Protein AF-A0A964X7F8-F1 (afdb_monomer_lite)

pLDDT: mean 81.35, std 14.68, range [35.34, 97.75]

Secondary structure (DSSP, 8-state):
-HHHHHHHHHHHHHHHHHTTGGG-HHHHHHHHHHHTTSPPPPPTT-------TTTTTT--EEEEEE--TTPBPPP----SEEEEEE--TTS--EEEEEEPPPTT-SS--HHHHHHHHHHHHHHHHHHHHHHHHHHHTEEEEEEE-----TTSSS--PPTTBHHHHHHHHHHHHHHHHHHTSPP-----S--------------TT---S-GGGS----SS-B---------TTTHHHHHHHHHHHHHHHHHHHHH-TTT--HHHHHHHHHHHHHHHHHTT--HHHHHHHHHHHHHHHHHHHHSHHHHHHT-S-SEEEEEEEEEEEEETTEEEEEEEEEEEE-TTS-EEEEEE------SS-HHHHHHHHHHHHHHHHHHHHHHHHHTT--SEEEEEEETTTTEEEE--

Structure (mmCIF, N/CA/C/O backbone):
data_AF-A0A964X7F8-F1
#
_entry.id   AF-A0A964X7F8-F1
#
loop_
_atom_site.group_PDB
_atom_site.id
_atom_site.type_symbol
_atom_site.label_atom_id
_atom_site.label_alt_id
_atom_site.label_comp_id
_atom_site.label_asym_id
_atom_site.label_entity_id
_atom_site.label_seq_id
_atom_site.pdbx_PDB_ins_code
_atom_site.Cartn_x
_atom_site.Cartn_y
_atom_site.Cartn_z
_atom_site.occupancy
_atom_site.B_iso_or_equiv
_atom_site.auth_seq_id
_atom_site.auth_comp_id
_atom_site.auth_asym_id
_atom_site.auth_atom_id
_atom_site.pdbx_PDB_model_num
ATOM 1 N N . SER A 1 1 ? 2.323 -22.973 2.260 1.00 55.31 1 SER A N 1
ATOM 2 C CA . SER A 1 1 ? 2.800 -21.600 2.054 1.00 55.31 1 SER A CA 1
ATOM 3 C C . SER A 1 1 ? 2.590 -20.806 3.343 1.00 55.31 1 SER A C 1
ATOM 5 O O . SER A 1 1 ? 3.416 -20.988 4.222 1.00 55.31 1 SER A O 1
ATOM 7 N N . GLU A 1 2 ? 1.449 -20.155 3.604 1.00 45.81 2 GLU A N 1
ATOM 8 C CA . GLU A 1 2 ? 1.285 -19.202 4.735 1.00 45.81 2 GLU A CA 1
ATOM 9 C C . GLU A 1 2 ? 1.732 -19.671 6.139 1.00 45.81 2 GLU A C 1
ATOM 11 O O . GLU A 1 2 ? 2.361 -18.920 6.881 1.00 45.81 2 GLU A O 1
ATOM 16 N N . GLN A 1 3 ? 1.435 -20.913 6.537 1.00 58.97 3 GLN A N 1
ATOM 17 C CA . GLN A 1 3 ? 1.806 -21.414 7.871 1.00 58.97 3 GLN A CA 1
ATOM 18 C C . GLN A 1 3 ? 3.320 -21.644 8.023 1.00 58.97 3 GLN A C 1
ATOM 20 O O . GLN A 1 3 ? 3.855 -21.568 9.126 1.00 58.97 3 GLN A O 1
ATOM 25 N N . ARG A 1 4 ? 4.008 -21.930 6.916 1.00 62.62 4 ARG A N 1
ATOM 26 C CA . ARG A 1 4 ? 5.456 -22.142 6.869 1.00 62.62 4 ARG A CA 1
ATOM 27 C C . ARG A 1 4 ? 6.188 -20.803 6.884 1.00 62.62 4 ARG A C 1
ATOM 29 O O . ARG A 1 4 ? 7.139 -20.658 7.641 1.00 62.62 4 ARG A O 1
ATOM 36 N N . ASP A 1 5 ? 5.665 -19.822 6.155 1.00 66.50 5 ASP A N 1
ATOM 37 C CA . ASP A 1 5 ? 6.184 -18.450 6.128 1.00 66.50 5 ASP A CA 1
ATOM 38 C C . ASP A 1 5 ? 6.047 -17.790 7.504 1.00 66.50 5 ASP A C 1
ATOM 40 O O . ASP A 1 5 ? 6.964 -17.129 7.987 1.00 66.50 5 ASP A O 1
ATOM 44 N N . ALA A 1 6 ? 4.930 -18.050 8.193 1.00 72.00 6 ALA A N 1
ATOM 45 C CA . ALA A 1 6 ? 4.727 -17.608 9.567 1.00 72.00 6 ALA A CA 1
ATOM 46 C C . ALA A 1 6 ? 5.738 -18.235 10.542 1.00 72.00 6 ALA A C 1
ATOM 48 O O . ALA A 1 6 ? 6.233 -17.545 11.429 1.00 72.00 6 ALA A O 1
ATOM 49 N N . LEU A 1 7 ? 6.066 -19.522 10.390 1.00 76.94 7 LEU A N 1
ATOM 50 C CA . LEU A 1 7 ? 7.064 -20.188 11.235 1.00 76.94 7 LEU A CA 1
ATOM 51 C C . LEU A 1 7 ? 8.485 -19.691 10.938 1.00 76.94 7 LEU A C 1
ATOM 53 O O . LEU A 1 7 ? 9.204 -19.363 11.874 1.00 76.94 7 LEU A O 1
ATOM 57 N N . ALA A 1 8 ? 8.853 -19.534 9.664 1.00 74.75 8 ALA A N 1
ATOM 58 C CA . ALA A 1 8 ? 10.150 -18.991 9.255 1.00 74.75 8 ALA A CA 1
ATOM 59 C C . ALA A 1 8 ? 10.355 -17.546 9.746 1.00 74.75 8 ALA A C 1
ATOM 61 O O . ALA A 1 8 ? 11.432 -17.191 10.231 1.00 74.75 8 ALA A O 1
ATOM 62 N N . TYR A 1 9 ? 9.301 -16.723 9.699 1.00 81.00 9 TYR A N 1
ATOM 63 C CA . TYR A 1 9 ? 9.305 -15.386 10.290 1.00 81.00 9 TYR A CA 1
ATOM 64 C C . TYR A 1 9 ? 9.559 -15.431 11.804 1.00 81.00 9 TYR A C 1
ATOM 66 O O . TYR A 1 9 ? 10.384 -14.673 12.313 1.00 81.00 9 TYR A O 1
ATOM 74 N N . LEU A 1 10 ? 8.871 -16.320 12.528 1.00 86.62 10 LEU A N 1
ATOM 75 C CA . LEU A 1 10 ? 9.012 -16.448 13.982 1.00 86.62 10 LEU A CA 1
ATOM 76 C C . LEU A 1 10 ? 10.392 -16.984 14.391 1.00 86.62 10 LEU A C 1
ATOM 78 O O . LEU A 1 10 ? 10.964 -16.496 15.365 1.00 86.62 10 LEU A O 1
ATOM 82 N N . ASP A 1 11 ? 10.954 -17.920 13.628 1.00 83.44 11 ASP A N 1
ATOM 83 C CA . ASP A 1 11 ? 12.305 -18.441 13.855 1.00 83.44 11 ASP A CA 1
ATOM 84 C C . ASP A 1 11 ? 13.369 -17.363 13.591 1.00 83.44 11 ASP A C 1
ATOM 86 O O . ASP A 1 11 ? 14.287 -17.179 14.394 1.00 83.44 11 ASP A O 1
ATOM 90 N N . THR A 1 12 ? 13.205 -16.575 12.522 1.00 83.88 12 THR A N 1
ATOM 91 C CA . THR A 1 12 ? 14.084 -15.433 12.210 1.00 83.88 12 THR A CA 1
ATOM 92 C C . THR A 1 12 ? 14.004 -14.352 13.287 1.00 83.88 12 THR A C 1
ATOM 94 O O . THR A 1 12 ? 15.022 -13.789 13.692 1.00 83.88 12 THR A O 1
ATOM 97 N N . LEU A 1 13 ? 12.799 -14.089 13.801 1.00 85.38 13 LEU A N 1
ATOM 98 C CA . LEU A 1 13 ? 12.573 -13.153 14.899 1.00 85.38 13 LEU A CA 1
ATOM 99 C C . LEU A 1 13 ? 13.276 -13.615 16.184 1.00 85.38 13 LEU A C 1
ATOM 101 O O . LEU A 1 13 ? 13.940 -12.809 16.836 1.00 85.38 13 LEU A O 1
ATOM 105 N N . SER A 1 14 ? 13.189 -14.907 16.512 1.00 86.25 14 SER A N 1
ATOM 106 C CA . SER A 1 14 ? 13.883 -15.491 17.665 1.00 86.25 14 SER A CA 1
ATOM 107 C C . SER A 1 14 ? 15.406 -15.404 17.513 1.00 86.25 14 SER A C 1
ATOM 109 O O . SER A 1 14 ? 16.103 -15.034 18.455 1.00 86.25 14 SER A O 1
ATOM 111 N N . ALA A 1 15 ? 15.936 -15.686 16.319 1.00 82.81 15 ALA A N 1
ATOM 112 C CA . ALA A 1 15 ? 17.369 -15.588 16.044 1.00 82.81 15 ALA A CA 1
ATOM 113 C C . ALA A 1 15 ? 17.887 -14.141 16.133 1.00 82.81 15 ALA A C 1
ATOM 115 O O . ALA A 1 15 ? 18.994 -13.906 16.623 1.00 82.81 15 ALA A O 1
ATOM 116 N N . ALA A 1 16 ? 17.087 -13.168 15.690 1.00 85.44 16 ALA A N 1
ATOM 117 C CA . ALA A 1 16 ? 17.403 -11.749 15.811 1.00 85.44 16 ALA A CA 1
ATOM 118 C C . ALA A 1 16 ? 17.404 -11.26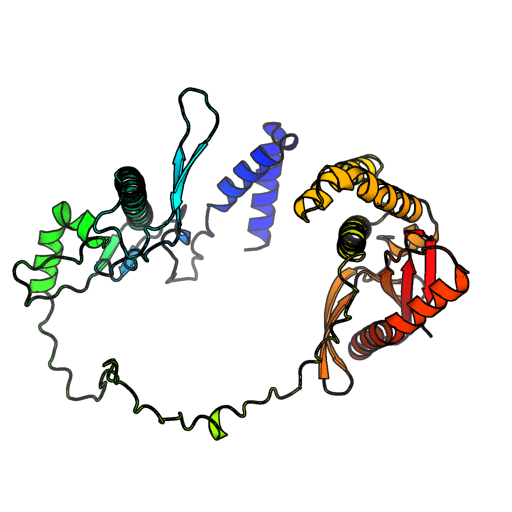9 17.270 1.00 85.44 16 ALA A C 1
ATOM 120 O O . ALA A 1 16 ? 18.220 -10.418 17.632 1.00 85.44 16 ALA A O 1
ATOM 121 N N . GLU A 1 17 ? 16.520 -11.812 18.113 1.00 84.69 17 GLU A N 1
ATOM 122 C CA . GLU A 1 17 ? 16.489 -11.530 19.552 1.00 84.69 17 GLU A CA 1
ATOM 123 C C . GLU A 1 17 ? 17.755 -12.046 20.248 1.00 84.69 17 GLU A C 1
ATOM 125 O O . GLU A 1 17 ? 18.433 -11.279 20.935 1.00 84.69 17 GLU A O 1
ATOM 130 N N . ASP A 1 18 ? 18.136 -13.300 19.984 1.00 86.00 18 ASP A N 1
ATOM 131 C CA . ASP A 1 18 ? 19.336 -13.929 20.554 1.00 86.00 18 ASP A CA 1
ATOM 132 C C . ASP A 1 18 ? 20.637 -13.219 20.142 1.00 86.00 18 ASP A C 1
ATOM 134 O O . ASP A 1 18 ? 21.607 -13.173 20.904 1.00 86.00 18 ASP A O 1
ATOM 138 N N . GLN A 1 19 ? 20.662 -12.636 18.942 1.00 82.50 19 GLN A N 1
ATOM 139 C CA . GLN A 1 19 ? 21.801 -11.878 18.417 1.00 82.50 19 GLN A CA 1
ATOM 140 C C . GLN A 1 19 ? 21.767 -10.386 18.795 1.00 82.50 19 GLN A C 1
ATOM 142 O O . GLN A 1 19 ? 22.702 -9.651 18.476 1.00 82.50 19 GLN A O 1
ATOM 147 N N . GLY A 1 20 ? 20.718 -9.923 19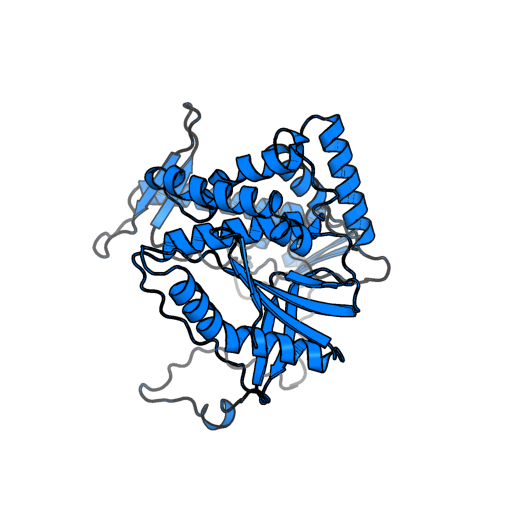.484 1.00 82.88 20 GLY A N 1
ATOM 148 C CA . GLY A 1 20 ? 20.548 -8.519 19.871 1.00 82.88 20 GLY A CA 1
ATOM 149 C C . GLY A 1 20 ? 20.270 -7.568 18.699 1.00 82.88 20 GLY A C 1
ATOM 150 O O . GLY A 1 20 ? 20.427 -6.356 18.842 1.00 82.88 20 GLY A O 1
ATOM 151 N N . LEU A 1 21 ? 19.853 -8.100 17.549 1.00 78.62 21 LEU A N 1
ATOM 152 C CA . LEU A 1 21 ? 19.631 -7.358 16.305 1.00 78.62 21 LEU A CA 1
ATOM 153 C C . LEU A 1 21 ? 18.278 -6.631 16.273 1.00 78.62 21 LEU A C 1
ATOM 155 O O . LEU A 1 21 ? 18.100 -5.722 15.474 1.00 78.62 21 LEU A O 1
ATOM 159 N N . LEU A 1 22 ? 17.344 -6.941 17.181 1.00 79.69 22 LEU A N 1
ATOM 160 C CA . LEU A 1 22 ? 16.030 -6.274 17.242 1.00 79.69 22 LEU A CA 1
ATOM 161 C C . LEU A 1 22 ? 16.095 -4.774 17.580 1.00 79.69 22 LEU A C 1
ATOM 163 O O . LEU A 1 22 ? 15.135 -4.044 17.334 1.00 79.69 22 LEU A O 1
ATOM 167 N N . ALA A 1 23 ? 17.208 -4.306 18.153 1.00 79.94 23 ALA A N 1
ATOM 168 C CA . ALA A 1 23 ? 17.431 -2.886 18.423 1.00 79.94 23 ALA A CA 1
ATOM 169 C C . ALA A 1 23 ? 17.862 -2.098 17.170 1.00 79.94 23 ALA A C 1
ATOM 171 O O . ALA A 1 23 ? 17.703 -0.877 17.140 1.00 79.94 23 ALA A O 1
ATOM 172 N N . ASP A 1 24 ? 18.383 -2.783 16.147 1.00 80.94 24 ASP A N 1
ATOM 173 C CA . ASP A 1 24 ? 18.764 -2.209 14.859 1.00 80.94 24 ASP A CA 1
ATOM 174 C C . ASP A 1 24 ? 17.834 -2.745 13.768 1.00 80.94 24 ASP A C 1
ATOM 176 O O . ASP A 1 24 ? 18.026 -3.820 13.200 1.00 80.94 24 ASP A O 1
ATOM 180 N N . TRP A 1 25 ? 16.798 -1.961 13.471 1.00 76.94 25 TRP A N 1
ATOM 181 C CA . TRP A 1 25 ? 15.781 -2.340 12.497 1.00 76.94 25 TRP A CA 1
ATOM 182 C C . TRP A 1 25 ? 16.359 -2.608 11.102 1.00 76.94 25 TRP A C 1
ATOM 184 O O . TRP A 1 25 ? 15.825 -3.450 10.389 1.00 76.94 25 TRP A O 1
ATOM 194 N N . ASN A 1 26 ? 17.448 -1.941 10.710 1.00 73.44 26 ASN A N 1
ATOM 195 C CA . ASN A 1 26 ? 18.058 -2.186 9.404 1.00 73.44 26 ASN A CA 1
ATOM 196 C C . ASN A 1 26 ? 18.768 -3.541 9.382 1.00 73.44 26 ASN A C 1
ATOM 198 O O . ASN A 1 26 ? 18.578 -4.297 8.437 1.00 73.44 26 ASN A O 1
ATOM 202 N N . ALA A 1 27 ? 19.501 -3.881 10.444 1.00 74.00 27 ALA A N 1
ATOM 203 C CA . ALA A 1 27 ? 20.154 -5.183 10.560 1.00 74.00 27 ALA A CA 1
ATOM 204 C C . ALA A 1 27 ? 19.138 -6.338 10.664 1.00 74.00 27 ALA A C 1
ATOM 206 O O . ALA A 1 27 ? 19.356 -7.412 10.108 1.00 74.00 27 ALA A O 1
ATOM 207 N N . PHE A 1 28 ? 17.998 -6.114 11.329 1.00 82.62 28 PHE A N 1
ATOM 208 C CA . PHE A 1 28 ? 16.893 -7.076 11.334 1.00 82.62 28 PHE A CA 1
ATOM 209 C C . PHE A 1 28 ? 16.259 -7.238 9.948 1.00 82.62 28 PHE A C 1
ATOM 211 O O . PHE A 1 28 ? 16.003 -8.364 9.537 1.00 82.62 28 PHE A O 1
ATOM 218 N N . MET A 1 29 ? 16.021 -6.144 9.218 1.00 77.94 29 MET A N 1
ATOM 219 C CA . MET A 1 29 ? 15.472 -6.208 7.859 1.00 77.94 29 MET A CA 1
ATOM 220 C C . MET A 1 29 ? 16.439 -6.882 6.879 1.00 77.94 29 MET A C 1
ATOM 222 O O . MET A 1 29 ? 15.976 -7.635 6.033 1.00 77.94 29 MET A O 1
ATOM 226 N N . GLU A 1 30 ? 17.754 -6.677 7.012 1.00 75.62 30 GLU A N 1
ATOM 227 C CA . GLU A 1 30 ? 18.765 -7.408 6.232 1.00 75.62 30 GLU A CA 1
ATOM 228 C C . GLU A 1 30 ? 18.742 -8.912 6.540 1.00 75.62 30 GLU A C 1
ATOM 230 O O . GLU A 1 30 ? 18.707 -9.721 5.617 1.00 75.62 30 GLU A O 1
ATOM 235 N N . LEU A 1 31 ? 18.678 -9.297 7.821 1.00 78.38 31 LEU A N 1
ATOM 236 C CA . LEU A 1 31 ? 18.548 -10.702 8.229 1.00 78.38 31 LEU A CA 1
ATOM 237 C C . LEU A 1 31 ? 17.244 -11.331 7.709 1.00 78.38 31 LEU A C 1
ATOM 239 O O . LEU A 1 31 ? 17.229 -12.490 7.297 1.00 78.38 31 LEU A O 1
ATOM 243 N N . LEU A 1 32 ? 16.150 -10.568 7.735 1.00 77.94 32 LEU A N 1
ATOM 244 C CA . LEU A 1 32 ? 14.847 -10.991 7.240 1.00 77.94 32 LEU A CA 1
ATOM 245 C C . LEU A 1 32 ? 14.885 -11.195 5.720 1.00 77.94 32 LEU A C 1
ATOM 247 O O . LEU A 1 32 ? 14.504 -12.260 5.249 1.00 77.94 32 LEU A O 1
ATOM 251 N N . ASP A 1 33 ? 15.410 -10.234 4.959 1.00 69.50 33 ASP A N 1
ATOM 252 C CA . ASP A 1 33 ? 15.575 -10.359 3.506 1.00 69.50 33 ASP A CA 1
ATOM 253 C C . ASP A 1 33 ? 16.498 -11.528 3.134 1.00 69.50 33 ASP A C 1
ATOM 255 O O . ASP A 1 33 ? 16.221 -12.244 2.174 1.00 69.50 33 ASP A O 1
ATOM 259 N N . GLU A 1 34 ? 17.562 -11.787 3.900 1.00 67.88 34 GLU A N 1
ATOM 260 C CA . GLU A 1 34 ? 18.411 -12.965 3.693 1.00 67.88 34 GLU A CA 1
ATOM 261 C C . GLU A 1 34 ? 17.640 -14.278 3.904 1.00 67.88 34 GLU A C 1
ATOM 263 O O . GLU A 1 34 ? 17.770 -15.193 3.089 1.00 67.88 34 GLU A O 1
ATOM 268 N N . GLN A 1 35 ? 16.787 -14.368 4.929 1.00 60.16 35 GLN A N 1
ATOM 269 C CA . GLN A 1 35 ? 15.971 -15.559 5.212 1.00 60.16 35 GLN A CA 1
ATOM 270 C C . GLN A 1 35 ? 14.834 -15.759 4.194 1.00 60.16 35 GLN A C 1
ATOM 272 O O . GLN A 1 35 ? 14.547 -16.889 3.811 1.00 60.16 35 GLN A O 1
ATOM 277 N N . PHE A 1 36 ? 14.241 -14.679 3.674 1.00 54.66 36 PHE A N 1
ATOM 278 C CA . PHE A 1 36 ? 13.225 -14.733 2.611 1.00 54.66 36 PHE A CA 1
ATOM 279 C C . PHE A 1 36 ? 13.809 -14.919 1.197 1.00 54.66 36 PHE A C 1
ATOM 281 O O . PHE A 1 36 ? 13.055 -15.008 0.227 1.00 54.66 36 PHE A O 1
ATOM 288 N N . THR A 1 37 ? 15.140 -15.013 1.049 1.00 45.91 37 THR A N 1
ATOM 289 C CA . THR A 1 37 ? 15.769 -15.434 -0.218 1.00 45.91 37 THR A CA 1
ATOM 290 C C . THR A 1 37 ? 15.867 -16.949 -0.399 1.00 45.91 37 THR A C 1
ATOM 292 O O . THR A 1 37 ? 16.256 -17.392 -1.482 1.00 45.91 37 THR A O 1
ATOM 295 N N . GLU A 1 38 ? 15.480 -17.757 0.593 1.00 47.22 38 GLU A N 1
ATOM 296 C CA . GLU A 1 38 ? 15.085 -19.140 0.325 1.00 47.22 38 GLU A CA 1
ATOM 297 C C . GLU A 1 38 ? 13.705 -19.098 -0.329 1.00 47.22 38 GLU A C 1
ATOM 299 O O . GLU A 1 38 ? 12.693 -18.913 0.341 1.00 47.22 38 GLU A O 1
ATOM 304 N N . GLY A 1 39 ? 13.650 -19.216 -1.658 1.00 49.88 39 GLY A N 1
ATOM 305 C CA . GLY A 1 39 ? 12.364 -19.411 -2.323 1.00 49.88 39 GLY A CA 1
ATOM 306 C C . GLY A 1 39 ? 11.623 -20.633 -1.754 1.00 49.88 39 GLY A C 1
ATOM 307 O O . GLY A 1 39 ? 12.196 -21.483 -1.061 1.00 49.88 39 GLY A O 1
ATOM 308 N N . ASP A 1 40 ? 10.335 -20.746 -2.055 1.00 51.09 40 ASP A N 1
ATOM 309 C CA . ASP A 1 40 ? 9.603 -21.952 -1.690 1.00 51.09 40 ASP A CA 1
ATOM 310 C C . ASP A 1 40 ? 10.284 -23.172 -2.338 1.00 51.09 40 ASP A C 1
ATOM 312 O O . ASP A 1 40 ? 10.509 -23.173 -3.552 1.00 51.09 40 ASP A O 1
ATOM 316 N N . PRO A 1 41 ? 10.659 -24.208 -1.564 1.00 52.47 41 PRO A N 1
ATOM 317 C CA . PRO A 1 41 ? 11.172 -25.429 -2.144 1.00 52.47 41 PRO A CA 1
ATOM 318 C C . PRO A 1 41 ? 10.074 -26.037 -3.015 1.00 52.47 41 PRO A C 1
ATOM 320 O O . PRO A 1 41 ? 8.900 -25.966 -2.638 1.00 52.47 41 PRO A O 1
ATOM 323 N N . PRO A 1 42 ? 10.451 -26.640 -4.151 1.00 54.41 42 PRO A N 1
ATOM 324 C CA . PRO A 1 42 ? 9.490 -27.183 -5.094 1.00 54.41 42 PRO A CA 1
ATOM 325 C C . PRO A 1 42 ? 8.544 -28.158 -4.386 1.00 54.41 42 PRO A C 1
ATOM 327 O O . PRO A 1 42 ? 8.985 -29.074 -3.685 1.00 54.41 42 PRO A O 1
ATOM 330 N N . ASP A 1 43 ? 7.241 -27.926 -4.541 1.00 57.41 43 ASP A N 1
ATOM 331 C CA . ASP A 1 43 ? 6.192 -28.818 -4.046 1.00 57.41 43 ASP A CA 1
ATOM 332 C C . ASP A 1 43 ? 6.314 -30.166 -4.778 1.00 57.41 43 ASP A C 1
ATOM 334 O O . ASP A 1 43 ? 6.455 -30.193 -6.003 1.00 57.41 43 ASP A O 1
ATOM 338 N N . GLU A 1 44 ? 6.262 -31.294 -4.060 1.00 60.09 44 GLU A N 1
ATOM 339 C CA . GLU A 1 44 ? 6.402 -32.632 -4.663 1.00 60.09 44 GLU A CA 1
ATOM 340 C C . GLU A 1 44 ? 5.318 -32.911 -5.728 1.00 60.09 44 GLU A C 1
ATOM 342 O O . GLU A 1 44 ? 5.525 -33.735 -6.627 1.00 60.09 44 GLU A O 1
ATOM 347 N N . ASP A 1 45 ? 4.186 -32.198 -5.676 1.00 65.19 45 ASP A N 1
ATOM 348 C CA . ASP A 1 45 ? 3.108 -32.292 -6.665 1.00 65.19 45 ASP A CA 1
ATOM 349 C C . ASP A 1 45 ? 3.362 -31.463 -7.948 1.00 65.19 45 ASP A C 1
ATOM 351 O O . ASP A 1 45 ? 2.731 -31.713 -8.988 1.00 65.19 45 ASP A O 1
ATOM 355 N N . ILE A 1 46 ? 4.300 -30.506 -7.932 1.00 61.12 46 ILE A N 1
ATOM 356 C CA . ILE A 1 46 ? 4.602 -29.617 -9.063 1.00 61.12 46 ILE A CA 1
ATOM 357 C C . ILE A 1 46 ? 5.763 -30.184 -9.888 1.00 61.12 46 ILE A C 1
ATOM 359 O O . ILE A 1 46 ? 6.926 -30.179 -9.506 1.00 61.12 46 ILE A O 1
ATOM 363 N N . LYS A 1 47 ? 5.447 -30.652 -11.100 1.00 73.00 47 LYS A N 1
ATOM 364 C CA . LYS A 1 47 ? 6.428 -31.284 -12.008 1.00 73.00 47 LYS A CA 1
ATOM 365 C C . LYS A 1 47 ? 7.208 -30.306 -12.894 1.00 73.00 47 LYS A C 1
ATOM 367 O O . LYS A 1 47 ? 8.128 -30.734 -13.588 1.00 73.00 47 LYS A O 1
ATOM 372 N N . LEU A 1 48 ? 6.798 -29.039 -12.951 1.00 82.50 48 LEU A N 1
ATOM 373 C CA . LEU A 1 48 ? 7.414 -27.999 -13.777 1.00 82.50 48 LEU A CA 1
ATOM 374 C C . LEU A 1 48 ? 7.171 -26.626 -13.154 1.00 82.50 48 LEU A C 1
ATOM 376 O O . LEU A 1 48 ? 6.023 -26.238 -12.952 1.00 82.50 48 LEU A O 1
ATOM 380 N N . GLU A 1 49 ? 8.248 -25.871 -12.971 1.00 84.06 49 GLU A N 1
ATOM 381 C CA . GLU A 1 49 ? 8.213 -24.491 -12.498 1.00 84.06 49 GLU A CA 1
ATOM 382 C C . GLU A 1 49 ? 8.873 -23.570 -13.522 1.00 84.06 49 GLU A C 1
ATOM 384 O O . GLU A 1 49 ? 9.885 -23.909 -14.138 1.00 84.06 49 GLU A O 1
ATOM 389 N N . ILE A 1 50 ? 8.272 -22.398 -13.727 1.00 88.62 50 ILE A N 1
ATOM 390 C CA . ILE A 1 50 ? 8.800 -21.360 -14.612 1.00 88.62 50 ILE A CA 1
ATOM 391 C C . ILE A 1 50 ? 9.117 -20.154 -13.744 1.00 88.62 50 ILE A C 1
ATOM 393 O O . ILE A 1 50 ? 8.216 -19.495 -13.229 1.00 88.62 50 ILE A O 1
ATOM 397 N N . LEU A 1 51 ? 10.406 -19.867 -13.605 1.00 87.00 51 LEU A N 1
ATOM 398 C CA . LEU A 1 51 ? 10.919 -18.806 -12.750 1.00 87.00 51 LEU A CA 1
ATOM 399 C C . LEU A 1 51 ? 11.881 -17.912 -13.528 1.00 87.00 51 LEU A C 1
ATOM 401 O O . LEU A 1 51 ? 12.437 -18.289 -14.562 1.00 87.00 51 LEU A O 1
ATOM 405 N N . THR A 1 52 ? 12.092 -16.704 -13.015 1.00 86.38 52 THR A N 1
ATOM 406 C CA . THR A 1 52 ? 13.196 -15.857 -13.474 1.00 86.38 52 THR A CA 1
ATOM 407 C C . THR A 1 52 ? 14.507 -16.336 -12.842 1.00 86.38 52 THR A C 1
ATOM 409 O O . THR A 1 52 ? 14.494 -16.935 -11.769 1.00 86.38 52 THR A O 1
ATOM 412 N N . MET A 1 53 ? 15.658 -16.035 -13.458 1.00 86.31 53 MET A N 1
ATOM 413 C CA . MET A 1 53 ? 16.969 -16.395 -12.883 1.00 86.31 53 MET A CA 1
ATOM 414 C C . MET A 1 53 ? 17.163 -15.830 -11.466 1.00 86.31 53 MET A C 1
ATOM 416 O O . MET A 1 53 ? 17.739 -16.498 -10.614 1.00 86.31 53 MET A O 1
ATOM 420 N N . HIS A 1 54 ? 16.640 -14.628 -11.204 1.00 81.44 54 HIS A N 1
ATOM 421 C CA . HIS A 1 54 ? 16.652 -14.016 -9.874 1.00 81.44 54 HIS A CA 1
ATOM 422 C C . HIS A 1 54 ? 15.758 -14.771 -8.886 1.00 81.44 54 HIS A C 1
ATOM 424 O O . HIS A 1 54 ? 16.191 -15.052 -7.774 1.00 81.44 54 HIS A O 1
ATOM 430 N N . GLY A 1 55 ? 14.541 -15.138 -9.303 1.00 79.25 55 GLY A N 1
ATOM 431 C CA . GLY A 1 55 ? 13.600 -15.893 -8.469 1.00 79.25 55 GLY A CA 1
ATOM 432 C C . GLY A 1 55 ? 14.056 -17.319 -8.156 1.00 79.25 55 GLY A C 1
ATOM 433 O O . GLY A 1 55 ? 13.539 -17.930 -7.234 1.00 79.25 55 GLY A O 1
ATOM 434 N N . ALA A 1 56 ? 15.037 -17.840 -8.894 1.00 84.19 56 ALA A N 1
ATOM 435 C CA . ALA A 1 56 ? 15.627 -19.146 -8.637 1.00 84.19 56 ALA A CA 1
ATOM 436 C C . ALA A 1 56 ? 16.756 -19.116 -7.588 1.00 84.19 56 ALA A C 1
ATOM 438 O O . ALA A 1 56 ? 17.273 -20.169 -7.215 1.00 84.19 56 ALA A O 1
ATOM 439 N N . LYS A 1 57 ? 17.194 -17.935 -7.127 1.00 82.50 57 LYS A N 1
ATOM 440 C CA . LYS A 1 57 ? 18.259 -17.815 -6.120 1.00 82.50 57 LYS A CA 1
ATOM 441 C C . LYS A 1 57 ? 17.860 -18.578 -4.848 1.00 82.50 57 LYS A C 1
ATOM 443 O O . LYS A 1 57 ? 16.729 -18.477 -4.403 1.00 82.50 57 LYS A O 1
ATOM 448 N N . GLY A 1 58 ? 18.788 -19.363 -4.297 1.00 79.31 58 GLY A N 1
ATOM 449 C CA . GLY A 1 58 ? 18.539 -20.181 -3.100 1.00 79.31 58 GLY A CA 1
ATOM 450 C C . GLY A 1 58 ? 17.852 -21.525 -3.369 1.00 79.31 58 GLY A C 1
ATOM 451 O O . GLY A 1 58 ? 17.850 -22.375 -2.488 1.00 79.31 58 GLY A O 1
ATOM 452 N N . LEU A 1 59 ? 17.357 -21.765 -4.589 1.00 85.31 59 LEU A N 1
ATOM 453 C CA . LEU A 1 59 ? 16.625 -22.984 -4.951 1.00 85.31 59 LEU A CA 1
ATOM 454 C C . LEU A 1 59 ? 17.441 -23.959 -5.789 1.00 85.31 59 LEU A C 1
ATOM 456 O O . LEU A 1 59 ? 18.445 -23.585 -6.394 1.00 85.31 59 LEU A O 1
ATOM 460 N N . GLU A 1 60 ? 17.009 -25.216 -5.835 1.00 89.00 60 GLU A N 1
ATOM 461 C CA . GLU A 1 60 ? 17.639 -26.260 -6.639 1.00 89.00 60 GLU A CA 1
ATOM 462 C C . GLU A 1 60 ? 16.602 -27.250 -7.186 1.00 89.00 60 GLU A C 1
ATOM 464 O O . GLU A 1 60 ? 15.645 -27.598 -6.498 1.00 89.00 60 GLU A O 1
ATOM 469 N N . TRP A 1 61 ? 16.841 -27.760 -8.398 1.00 90.69 61 TRP A N 1
ATOM 470 C CA . TRP A 1 61 ? 16.020 -28.785 -9.054 1.00 90.69 61 TRP A CA 1
ATOM 471 C C . TRP A 1 61 ? 16.904 -29.869 -9.669 1.00 90.69 61 TRP A C 1
ATOM 473 O O . TRP A 1 61 ? 18.026 -29.600 -10.106 1.00 90.69 61 TRP A O 1
ATOM 483 N N . ASP A 1 62 ? 16.390 -31.096 -9.777 1.00 90.38 62 ASP A N 1
ATOM 484 C CA . ASP A 1 62 ? 17.116 -32.199 -10.423 1.00 90.38 62 ASP A CA 1
ATOM 485 C C . ASP A 1 62 ? 17.450 -31.875 -11.887 1.00 90.38 62 ASP A C 1
ATOM 487 O O . ASP A 1 62 ? 18.547 -32.177 -12.367 1.00 90.38 62 ASP A O 1
ATOM 491 N N . LEU A 1 63 ? 16.535 -31.188 -12.580 1.00 93.06 63 LEU A N 1
ATOM 492 C CA . LEU A 1 63 ? 16.705 -30.733 -13.954 1.00 93.06 63 LEU A CA 1
ATOM 493 C C . LEU A 1 63 ? 16.340 -29.254 -14.094 1.00 93.06 63 LEU A C 1
ATOM 495 O O . LEU A 1 63 ? 15.225 -28.855 -13.773 1.00 93.06 63 LEU A O 1
ATOM 499 N N . VAL A 1 64 ? 17.252 -28.464 -14.663 1.00 94.19 64 VAL A N 1
ATOM 500 C CA . VAL A 1 64 ? 17.017 -27.054 -15.013 1.00 94.19 64 VAL A CA 1
ATOM 501 C C . VAL A 1 64 ? 17.154 -26.874 -16.516 1.00 94.19 64 VAL A C 1
ATOM 503 O O . VAL A 1 64 ? 18.129 -27.327 -17.119 1.00 94.19 64 VAL A O 1
ATOM 506 N N . VAL A 1 65 ? 16.190 -26.184 -17.126 1.00 95.31 65 VAL A N 1
ATOM 507 C CA . VAL A 1 65 ? 16.238 -25.787 -18.538 1.00 95.31 65 VAL A CA 1
ATOM 508 C C . VAL A 1 65 ? 16.398 -24.276 -18.621 1.00 95.31 65 VAL A C 1
ATOM 510 O O . VAL A 1 65 ? 15.540 -23.540 -18.145 1.00 95.31 65 VAL A O 1
ATOM 513 N N . LEU A 1 66 ? 17.467 -23.813 -19.268 1.00 93.44 66 LEU A N 1
ATOM 514 C CA . LEU A 1 66 ? 17.680 -22.407 -19.600 1.00 93.44 66 LEU A CA 1
ATOM 515 C C . LEU A 1 66 ? 17.400 -22.201 -21.098 1.00 93.44 66 LEU A C 1
ATOM 517 O O . LEU A 1 66 ? 18.209 -22.610 -21.942 1.00 93.44 66 LEU A O 1
ATOM 521 N N . PRO A 1 67 ? 16.236 -21.629 -21.461 1.00 92.81 67 PRO A N 1
ATOM 522 C CA . PRO A 1 67 ? 15.881 -21.424 -22.853 1.00 92.81 67 PRO A CA 1
ATOM 523 C C . PRO A 1 67 ? 16.417 -20.114 -23.436 1.00 92.81 67 PRO A C 1
ATOM 525 O O . PRO A 1 67 ? 16.327 -19.062 -22.809 1.00 92.81 67 PRO A O 1
ATOM 528 N N . GLY A 1 68 ? 16.883 -20.165 -24.687 1.00 90.25 68 GLY A N 1
ATOM 529 C CA . GLY A 1 68 ? 17.152 -18.981 -25.511 1.00 90.25 68 GLY A CA 1
ATOM 530 C C . GLY A 1 68 ? 18.334 -18.125 -25.055 1.00 90.25 68 GLY A C 1
ATOM 531 O O . GLY A 1 68 ? 18.201 -16.903 -24.978 1.00 90.25 68 GLY A O 1
ATOM 532 N N . LEU A 1 69 ? 19.485 -18.742 -24.769 1.00 90.75 69 LEU A N 1
ATOM 533 C CA . LEU A 1 69 ? 20.693 -18.024 -24.336 1.00 90.75 69 LEU A CA 1
ATOM 534 C C . LEU A 1 69 ? 21.287 -17.102 -25.421 1.00 90.75 69 LEU A C 1
ATOM 536 O O . LEU A 1 69 ? 22.143 -16.283 -25.104 1.00 90.75 69 LEU A O 1
ATOM 540 N N . ASP A 1 70 ? 20.858 -17.222 -26.681 1.00 88.50 70 ASP A N 1
ATOM 541 C CA . ASP A 1 70 ? 21.258 -16.373 -27.817 1.00 88.50 70 ASP A CA 1
ATOM 542 C C . ASP A 1 70 ? 20.605 -14.983 -27.817 1.00 88.50 70 ASP A C 1
ATOM 544 O O . ASP A 1 70 ? 21.054 -14.079 -28.536 1.00 88.50 70 ASP A O 1
ATOM 548 N N . ARG A 1 71 ? 19.537 -14.809 -27.029 1.00 84.12 71 ARG A N 1
ATOM 549 C CA . ARG A 1 71 ? 18.790 -13.556 -26.967 1.00 84.12 71 ARG A CA 1
ATOM 550 C C . ARG A 1 71 ? 19.644 -12.482 -26.306 1.00 84.12 71 ARG A C 1
ATOM 552 O O . ARG A 1 71 ? 20.132 -12.655 -25.193 1.00 84.12 71 ARG A O 1
ATOM 559 N N . GLY A 1 72 ? 19.794 -11.354 -26.995 1.00 69.12 72 GLY A N 1
ATOM 560 C CA . GLY A 1 72 ? 20.399 -10.167 -26.404 1.00 69.12 72 GLY A CA 1
ATOM 561 C C . GLY A 1 72 ? 19.509 -9.604 -25.297 1.00 69.12 72 GLY A C 1
ATOM 562 O O . GLY A 1 72 ? 18.291 -9.494 -25.464 1.00 69.12 72 GLY A O 1
ATOM 563 N N . THR A 1 73 ? 20.116 -9.217 -24.182 1.00 61.03 73 THR A N 1
ATOM 564 C CA . THR A 1 73 ? 19.504 -8.277 -23.244 1.00 61.03 73 THR A CA 1
ATOM 565 C C . THR A 1 73 ? 19.455 -6.922 -23.954 1.00 61.03 73 THR A C 1
ATOM 567 O O . THR A 1 73 ? 20.396 -6.547 -24.650 1.00 61.03 73 THR A O 1
ATOM 570 N N . GLY A 1 74 ? 18.291 -6.270 -23.973 1.00 52.88 74 GLY A N 1
ATOM 571 C CA . GLY A 1 74 ? 17.992 -5.189 -24.921 1.00 52.88 74 GLY A CA 1
ATOM 572 C C . GLY A 1 74 ? 19.098 -4.131 -25.025 1.00 52.88 74 GLY A C 1
ATOM 573 O O . GLY A 1 74 ? 19.668 -3.715 -24.024 1.00 52.88 74 GLY A O 1
ATOM 574 N N . GLY A 1 75 ? 19.402 -3.706 -26.256 1.00 50.34 75 GLY A N 1
ATOM 575 C CA . GLY A 1 75 ? 20.494 -2.775 -26.533 1.00 50.34 75 GLY A CA 1
ATOM 576 C C . GLY A 1 75 ? 20.379 -1.486 -25.720 1.00 50.34 75 GLY A C 1
ATOM 577 O O . GLY A 1 75 ? 19.322 -0.855 -25.706 1.00 50.34 75 GLY A O 1
ATOM 578 N N . ASN A 1 76 ? 21.492 -1.128 -25.079 1.00 49.88 76 ASN A N 1
ATOM 579 C CA . ASN A 1 76 ? 21.668 0.013 -24.190 1.00 49.88 76 ASN A CA 1
ATOM 580 C C . ASN A 1 76 ? 20.975 1.268 -24.760 1.00 49.88 76 ASN A C 1
ATOM 582 O O . ASN A 1 76 ? 21.418 1.867 -25.751 1.00 49.88 76 ASN A O 1
ATOM 586 N N . ASN A 1 77 ? 19.818 1.611 -24.187 1.00 51.88 77 ASN A N 1
ATOM 587 C CA . ASN A 1 77 ? 19.073 2.794 -24.586 1.00 51.88 77 ASN A CA 1
ATOM 588 C C . ASN A 1 77 ? 19.941 4.010 -24.253 1.00 51.88 77 ASN A C 1
ATOM 590 O O . ASN A 1 77 ? 20.612 4.040 -23.226 1.00 51.88 77 ASN A O 1
ATOM 594 N N . ARG A 1 78 ? 19.972 5.025 -25.120 1.00 56.81 78 ARG A N 1
ATOM 595 C CA . ARG A 1 78 ? 20.763 6.228 -24.834 1.00 56.81 78 ARG A CA 1
ATOM 596 C C . ARG A 1 78 ? 20.154 6.950 -23.635 1.00 56.81 78 ARG A C 1
ATOM 598 O O . ARG A 1 78 ? 19.189 7.694 -23.794 1.00 56.81 78 ARG A O 1
ATOM 605 N N . GLU A 1 79 ? 20.728 6.728 -22.458 1.00 61.34 79 GLU A N 1
ATOM 606 C CA . GLU A 1 79 ? 20.339 7.422 -21.235 1.00 61.34 79 GLU A CA 1
ATOM 607 C C . GLU A 1 79 ? 20.530 8.935 -21.399 1.00 61.34 79 GLU A C 1
ATOM 609 O O . GLU A 1 79 ? 21.531 9.403 -21.944 1.00 61.34 79 GLU A O 1
ATOM 614 N N . LEU A 1 80 ? 19.546 9.717 -20.945 1.00 63.94 80 LEU A N 1
ATOM 615 C CA . LEU A 1 80 ? 19.587 11.185 -21.007 1.00 63.94 80 LEU A CA 1
ATOM 616 C C . LEU A 1 80 ? 20.595 11.788 -20.011 1.00 63.94 80 LEU A C 1
ATOM 618 O O . LEU A 1 80 ? 20.968 12.957 -20.129 1.00 63.94 80 LEU A O 1
ATOM 622 N N . LEU A 1 81 ? 21.032 10.998 -19.034 1.00 75.00 81 LEU A N 1
ATOM 623 C CA . LEU A 1 81 ? 21.954 11.376 -17.976 1.00 75.00 81 LEU A CA 1
ATOM 624 C C . LEU A 1 81 ? 22.785 10.147 -17.605 1.00 75.00 81 LEU A C 1
ATOM 626 O O . LEU A 1 81 ? 22.204 9.102 -17.354 1.00 75.00 81 LEU A O 1
ATOM 630 N N . TYR A 1 82 ? 24.110 10.286 -17.547 1.00 78.12 82 TYR A N 1
ATOM 631 C CA . TYR A 1 82 ? 25.012 9.233 -17.079 1.00 78.12 82 TYR A CA 1
ATOM 632 C C . TYR A 1 82 ? 25.400 9.494 -15.629 1.00 78.12 82 TYR A C 1
ATOM 634 O O . TYR A 1 82 ? 25.756 10.627 -15.284 1.00 78.12 82 TYR A O 1
ATOM 642 N N . TRP A 1 83 ? 25.391 8.457 -14.794 1.00 85.19 83 TRP A N 1
ATOM 643 C CA . TRP A 1 83 ? 25.878 8.550 -13.423 1.00 85.19 83 TRP A CA 1
ATOM 644 C C . TRP A 1 83 ? 26.648 7.302 -12.987 1.00 85.19 83 TRP A C 1
ATOM 646 O O . TRP A 1 83 ? 26.337 6.186 -13.393 1.00 85.19 83 TRP A O 1
ATOM 656 N N . LEU A 1 84 ? 27.653 7.497 -12.133 1.00 83.69 84 LEU A N 1
ATOM 657 C CA . LEU A 1 84 ? 28.469 6.422 -11.572 1.00 83.69 84 LEU A CA 1
ATOM 658 C C . LEU A 1 84 ? 28.699 6.662 -10.072 1.00 83.69 84 LEU A C 1
ATOM 660 O O . LEU A 1 84 ? 29.436 7.591 -9.723 1.00 83.69 84 LEU A O 1
ATOM 664 N N . PRO A 1 85 ? 28.094 5.855 -9.181 1.00 83.81 85 PRO A N 1
ATOM 665 C CA . PRO A 1 85 ? 28.420 5.881 -7.762 1.00 83.81 85 PRO A CA 1
ATOM 666 C C . PRO A 1 85 ? 29.793 5.243 -7.515 1.00 83.81 85 PRO A C 1
ATOM 668 O O . PRO A 1 85 ? 30.139 4.221 -8.125 1.00 83.81 85 PRO A O 1
ATOM 671 N N . PHE A 1 86 ? 30.572 5.858 -6.628 1.00 83.31 86 PHE A N 1
ATOM 672 C CA . PHE A 1 86 ? 31.895 5.410 -6.206 1.00 83.31 86 PHE A CA 1
ATOM 673 C C . PHE A 1 86 ? 32.181 5.824 -4.758 1.00 83.31 86 PHE A C 1
ATOM 675 O O . PHE A 1 86 ? 31.726 6.868 -4.294 1.00 83.31 86 PHE A O 1
ATOM 682 N N . THR A 1 87 ? 33.002 5.040 -4.065 1.00 84.88 87 THR A N 1
ATOM 683 C CA . THR A 1 87 ? 33.434 5.331 -2.693 1.00 84.88 87 THR A CA 1
ATOM 684 C C . THR A 1 87 ? 34.928 5.661 -2.716 1.00 84.88 87 THR A C 1
ATOM 686 O O . THR A 1 87 ? 35.733 4.766 -2.971 1.00 84.88 87 THR A O 1
ATOM 689 N N . PRO A 1 88 ? 35.335 6.927 -2.512 1.00 81.19 88 PRO A N 1
ATOM 690 C CA . PRO A 1 88 ? 36.737 7.298 -2.369 1.00 81.19 88 PRO A CA 1
ATOM 691 C C . PRO A 1 88 ? 37.318 6.758 -1.053 1.00 81.19 88 PRO A C 1
ATOM 693 O O . PRO A 1 88 ? 36.577 6.441 -0.123 1.00 81.19 88 PRO A O 1
ATOM 696 N N . ASP A 1 89 ? 38.646 6.790 -0.914 1.00 85.62 89 ASP A N 1
ATOM 697 C CA . ASP A 1 89 ? 39.371 6.396 0.313 1.00 85.62 89 ASP A CA 1
ATOM 698 C C . ASP A 1 89 ? 38.932 7.166 1.577 1.00 85.62 89 ASP A C 1
ATOM 700 O O . ASP A 1 89 ? 39.245 6.781 2.701 1.00 85.62 89 ASP A O 1
ATOM 704 N N . THR A 1 90 ? 38.196 8.268 1.404 1.00 81.69 90 THR A N 1
ATOM 705 C CA . THR A 1 90 ? 37.570 9.047 2.478 1.00 81.69 90 THR A CA 1
ATOM 706 C C . THR A 1 90 ? 36.335 8.373 3.090 1.00 81.69 90 THR A C 1
ATOM 708 O O . THR A 1 90 ? 35.824 8.871 4.087 1.00 81.69 90 THR A O 1
ATOM 711 N N . GLY A 1 91 ? 35.827 7.286 2.501 1.00 82.25 91 GLY A N 1
ATOM 712 C CA . GLY A 1 91 ? 34.720 6.468 3.016 1.00 82.25 91 GLY A CA 1
ATOM 713 C C . GLY A 1 91 ? 33.305 6.967 2.694 1.00 82.25 91 GLY A C 1
ATOM 714 O O . GLY A 1 91 ? 32.359 6.193 2.787 1.00 82.25 91 GLY A O 1
ATOM 715 N N . GLU A 1 92 ? 33.137 8.227 2.288 1.00 84.62 92 GLU A N 1
ATOM 716 C CA . GLU A 1 92 ? 31.836 8.777 1.877 1.00 84.62 92 GLU A CA 1
ATOM 717 C C . GLU A 1 92 ? 31.507 8.439 0.419 1.00 84.62 92 GLU A C 1
ATOM 719 O O . GLU A 1 92 ? 32.248 8.837 -0.480 1.00 84.62 92 GLU A O 1
ATOM 724 N N . GLU A 1 93 ? 30.371 7.788 0.166 1.00 85.50 93 GLU A N 1
ATOM 725 C CA . GLU A 1 93 ? 29.887 7.530 -1.193 1.00 85.50 93 GLU A CA 1
ATOM 726 C C . GLU A 1 93 ? 29.641 8.842 -1.960 1.00 85.50 93 GLU A C 1
ATOM 728 O O . GLU A 1 93 ? 29.061 9.806 -1.450 1.00 85.50 93 GLU A O 1
ATOM 733 N N . ARG A 1 94 ? 30.107 8.894 -3.208 1.00 85.12 94 ARG A N 1
ATOM 734 C CA . ARG A 1 94 ? 29.947 10.029 -4.120 1.00 85.12 94 ARG A CA 1
ATOM 735 C C . ARG A 1 94 ? 29.461 9.549 -5.476 1.00 85.12 94 ARG A C 1
ATOM 737 O O . ARG A 1 94 ? 29.573 8.381 -5.824 1.00 85.12 94 ARG A O 1
ATOM 744 N N . VAL A 1 95 ? 28.936 10.479 -6.269 1.00 86.56 95 VAL A N 1
ATOM 745 C CA . VAL A 1 95 ? 28.400 10.183 -7.600 1.00 86.56 95 VAL A CA 1
ATOM 746 C C . VAL A 1 95 ? 29.055 11.093 -8.628 1.00 86.56 95 VAL A C 1
ATOM 748 O O . VAL A 1 95 ? 29.067 12.316 -8.473 1.00 86.56 95 VAL A O 1
ATOM 751 N N . LEU A 1 96 ? 29.598 10.499 -9.689 1.00 84.88 96 LEU A N 1
ATOM 752 C CA . LEU A 1 96 ? 29.957 11.223 -10.907 1.00 84.88 96 LEU A CA 1
ATOM 753 C C . LEU A 1 96 ? 28.711 11.358 -11.772 1.00 84.88 96 LEU A C 1
ATOM 755 O O . LEU A 1 96 ? 28.026 10.367 -11.991 1.00 84.88 96 LEU A O 1
ATOM 759 N N . ILE A 1 97 ? 28.427 12.560 -12.272 1.00 82.94 97 ILE A N 1
ATOM 760 C CA . ILE A 1 97 ? 27.266 12.832 -13.128 1.00 82.94 97 ILE A CA 1
ATOM 761 C C . ILE A 1 97 ? 27.747 13.519 -14.403 1.00 82.94 97 ILE A C 1
ATOM 763 O O . ILE A 1 97 ? 28.507 14.489 -14.340 1.00 82.94 97 ILE A O 1
ATOM 767 N N . ALA A 1 98 ? 27.282 13.042 -15.557 1.00 78.56 98 ALA A N 1
ATOM 768 C CA . ALA A 1 98 ? 27.547 13.650 -16.853 1.00 78.56 98 ALA A CA 1
ATOM 769 C C . ALA A 1 98 ? 26.247 13.783 -17.675 1.00 78.56 98 ALA A C 1
ATOM 771 O O . ALA A 1 98 ? 25.597 12.773 -17.957 1.00 78.56 98 ALA A O 1
ATOM 772 N N . PRO A 1 99 ? 25.846 15.006 -18.077 1.00 70.88 99 PRO A N 1
ATOM 773 C CA . PRO A 1 99 ? 24.683 15.207 -18.939 1.00 70.88 99 PRO A CA 1
ATOM 774 C C . PRO A 1 99 ? 24.946 14.702 -20.363 1.00 70.88 99 PRO A C 1
ATOM 776 O O . PRO A 1 99 ? 26.091 14.685 -20.825 1.00 70.88 99 PRO A O 1
ATOM 779 N N . LEU A 1 100 ? 23.883 14.328 -21.084 1.00 65.19 100 LEU A N 1
ATOM 780 C CA . LEU A 1 100 ? 23.989 13.992 -22.503 1.00 65.19 100 LEU A CA 1
ATOM 781 C C . LEU A 1 100 ? 24.530 15.191 -23.302 1.00 65.19 100 LEU A C 1
ATOM 783 O O . LEU A 1 100 ? 24.165 16.342 -23.055 1.00 65.19 100 LEU A O 1
ATOM 787 N N . ARG A 1 101 ? 25.395 14.909 -24.281 1.00 63.56 101 ARG A N 1
ATOM 788 C CA . ARG A 1 101 ? 25.948 15.906 -25.210 1.00 63.56 101 ARG A CA 1
ATOM 789 C C . ARG A 1 101 ? 24.858 16.737 -25.901 1.00 63.56 101 ARG A C 1
ATOM 791 O O . ARG A 1 101 ? 23.771 16.232 -26.187 1.00 63.56 101 ARG A O 1
ATOM 798 N N . SER A 1 102 ? 25.192 17.976 -26.268 1.00 55.28 102 SER A N 1
ATOM 799 C CA . SER A 1 102 ? 24.427 18.709 -27.281 1.00 55.28 102 SER A CA 1
ATOM 800 C C . SER A 1 102 ? 24.604 18.042 -28.653 1.00 55.28 102 SER A C 1
ATOM 802 O O . SER A 1 102 ? 25.595 17.353 -28.903 1.00 55.28 102 SER A O 1
ATOM 804 N N . ALA A 1 103 ? 23.657 18.253 -29.570 1.00 55.12 103 ALA A N 1
ATOM 805 C CA . ALA A 1 103 ? 23.697 17.695 -30.929 1.00 55.12 103 ALA A CA 1
ATOM 806 C C . ALA A 1 103 ? 24.896 18.179 -31.783 1.00 55.12 103 ALA A C 1
ATOM 808 O O . ALA A 1 103 ? 25.073 17.712 -32.903 1.00 55.12 103 ALA A O 1
ATOM 809 N N . GLU A 1 104 ? 25.704 19.104 -31.260 1.00 54.81 104 GLU A N 1
ATOM 810 C CA . GLU A 1 104 ? 26.793 19.813 -31.943 1.00 54.81 104 GLU A CA 1
ATOM 811 C C . GLU A 1 104 ? 28.193 19.270 -31.582 1.00 54.81 104 GLU A C 1
ATOM 813 O O . GLU A 1 104 ? 29.193 19.784 -32.078 1.00 54.81 104 GLU A O 1
ATOM 818 N N . GLN A 1 105 ? 28.290 18.249 -30.718 1.00 59.50 105 GLN A N 1
ATOM 819 C CA . GLN A 1 105 ? 29.557 17.603 -30.344 1.00 59.50 105 GLN A CA 1
ATOM 820 C C . GLN A 1 105 ? 29.682 16.199 -30.955 1.00 59.50 105 GLN A C 1
ATOM 822 O O . GLN A 1 105 ? 28.878 15.304 -30.668 1.00 59.50 105 GLN A O 1
ATOM 827 N N . ASP A 1 106 ? 30.733 15.998 -31.756 1.00 54.53 106 ASP A N 1
ATOM 828 C CA . ASP A 1 106 ? 30.977 14.745 -32.486 1.00 54.53 106 ASP A CA 1
ATOM 829 C C . ASP A 1 106 ? 31.309 13.558 -31.562 1.00 54.53 106 ASP A C 1
ATOM 831 O O . ASP A 1 106 ? 30.842 12.445 -31.816 1.00 54.53 106 ASP A O 1
ATOM 835 N N . ASP A 1 107 ? 32.000 13.795 -30.439 1.00 56.88 107 ASP A N 1
ATOM 836 C CA . ASP A 1 107 ? 32.507 12.745 -29.543 1.00 56.88 107 ASP A CA 1
ATOM 837 C C . ASP A 1 107 ? 31.983 12.841 -28.101 1.00 56.88 107 ASP A C 1
ATOM 839 O O . ASP A 1 107 ? 31.740 13.922 -27.565 1.00 56.88 107 ASP A O 1
ATOM 843 N N . ASN A 1 108 ? 31.845 11.682 -27.447 1.00 62.53 108 ASN A N 1
ATOM 844 C CA . ASN A 1 108 ? 31.592 11.609 -26.006 1.00 62.53 108 ASN A CA 1
ATOM 845 C C . ASN A 1 108 ? 32.796 12.190 -25.243 1.00 62.53 108 ASN A C 1
ATOM 847 O O . ASN A 1 108 ? 33.937 11.814 -25.526 1.00 62.53 108 ASN A O 1
ATOM 851 N N . THR A 1 109 ? 32.554 13.039 -24.240 1.00 71.81 109 THR A N 1
ATOM 852 C CA . THR A 1 109 ? 33.600 13.478 -23.303 1.00 71.81 109 THR A CA 1
ATOM 853 C C . THR A 1 109 ? 34.243 12.275 -22.609 1.00 71.81 109 THR A C 1
ATOM 855 O O . THR A 1 109 ? 33.593 11.250 -22.390 1.00 71.81 109 THR A O 1
ATOM 858 N N . ASP A 1 110 ? 35.518 12.393 -22.230 1.00 81.38 110 ASP A N 1
ATOM 859 C CA . ASP A 1 110 ? 36.259 11.301 -21.579 1.00 81.38 110 ASP A CA 1
ATOM 860 C C . ASP A 1 110 ? 35.582 10.813 -20.288 1.00 81.38 110 ASP A C 1
ATOM 862 O O . ASP A 1 110 ? 35.627 9.627 -19.975 1.00 81.38 110 ASP A O 1
ATOM 866 N N . LEU A 1 111 ? 34.856 11.699 -19.594 1.00 80.62 111 LEU A N 1
ATOM 867 C CA . LEU A 1 111 ? 34.032 11.346 -18.437 1.00 80.62 111 LEU A CA 1
ATOM 868 C C . LEU A 1 111 ? 32.869 10.406 -18.798 1.00 80.62 111 LEU A C 1
ATOM 870 O O . LEU A 1 111 ? 32.621 9.445 -18.081 1.00 80.62 111 LEU A O 1
ATOM 874 N N . ILE A 1 112 ? 32.175 10.640 -19.917 1.00 80.31 112 ILE A N 1
ATOM 875 C CA . ILE A 1 112 ? 31.101 9.748 -20.386 1.00 80.31 112 ILE A CA 1
ATOM 876 C C . ILE A 1 112 ? 31.687 8.396 -20.801 1.00 80.31 112 ILE A C 1
ATOM 878 O O . ILE A 1 112 ? 31.094 7.361 -20.514 1.00 80.31 112 ILE A O 1
ATOM 882 N N . LYS A 1 113 ? 32.854 8.391 -21.462 1.00 82.00 113 LYS A N 1
ATOM 883 C CA . LYS A 1 113 ? 33.548 7.147 -21.830 1.00 82.00 113 LYS A CA 1
ATOM 884 C C . LYS A 1 113 ? 33.923 6.331 -20.592 1.00 82.00 113 LYS A C 1
ATOM 886 O O . LYS A 1 113 ? 33.697 5.128 -20.593 1.00 82.00 113 LYS A O 1
ATOM 891 N N . LEU A 1 114 ? 34.435 6.987 -19.548 1.00 84.94 114 LEU A N 1
ATOM 892 C CA . LEU A 1 114 ? 34.748 6.353 -18.267 1.00 84.94 114 LEU A CA 1
ATOM 893 C C . LEU A 1 114 ? 33.496 5.755 -17.613 1.00 84.94 114 LEU A C 1
ATOM 895 O O . LEU A 1 114 ? 33.506 4.580 -17.266 1.00 84.94 114 LEU A O 1
ATOM 899 N N . ILE A 1 115 ? 32.417 6.539 -17.485 1.00 84.69 115 ILE A N 1
ATOM 900 C CA . ILE A 1 115 ? 31.171 6.072 -16.855 1.00 84.69 115 ILE A CA 1
ATOM 901 C C . ILE A 1 115 ? 30.606 4.861 -17.601 1.00 84.69 115 ILE A C 1
ATOM 903 O O . ILE A 1 115 ? 30.262 3.870 -16.965 1.00 84.69 115 ILE A O 1
ATOM 907 N N . ARG A 1 116 ? 30.568 4.909 -18.937 1.00 82.25 116 ARG A N 1
ATOM 908 C CA . ARG A 1 116 ? 30.084 3.785 -19.745 1.00 82.25 116 ARG A CA 1
ATOM 909 C C . ARG A 1 116 ? 30.958 2.549 -19.607 1.00 82.25 116 ARG A C 1
ATOM 911 O O . ARG A 1 116 ? 30.420 1.477 -19.407 1.00 82.25 116 ARG A O 1
ATOM 918 N N . ALA A 1 117 ? 32.281 2.693 -19.663 1.00 85.06 117 ALA A N 1
ATOM 919 C CA . ALA A 1 117 ? 33.181 1.552 -19.511 1.00 85.06 117 ALA A CA 1
ATOM 920 C C . ALA A 1 117 ? 32.990 0.846 -18.155 1.00 85.06 117 ALA A C 1
ATOM 922 O O . ALA A 1 117 ? 32.980 -0.380 -18.095 1.00 85.06 117 ALA A O 1
ATOM 923 N N . GLU A 1 118 ? 32.790 1.615 -17.081 1.00 86.25 118 GLU A N 1
ATOM 924 C CA . GLU A 1 118 ? 32.492 1.083 -15.747 1.00 86.25 118 GLU A CA 1
ATOM 925 C C . GLU A 1 118 ? 31.105 0.426 -15.669 1.00 86.25 118 GLU A C 1
ATOM 927 O O . GLU A 1 118 ? 30.962 -0.646 -15.083 1.00 86.25 118 GLU A O 1
ATOM 932 N N . GLN A 1 119 ? 30.078 1.037 -16.267 1.00 83.81 119 GLN A N 1
ATOM 933 C CA . GLN A 1 119 ? 28.733 0.454 -16.345 1.00 83.81 119 GLN A CA 1
ATOM 934 C C . GLN A 1 119 ? 28.738 -0.852 -17.145 1.00 83.81 119 GLN A C 1
ATOM 936 O O . GLN A 1 119 ? 28.279 -1.865 -16.630 1.00 83.81 119 GLN A O 1
ATOM 941 N N . ASP A 1 120 ? 29.342 -0.857 -18.335 1.00 83.00 120 ASP A N 1
ATOM 942 C CA . ASP A 1 120 ? 29.473 -2.035 -19.195 1.00 83.00 120 ASP A CA 1
ATOM 943 C C . ASP A 1 120 ? 30.195 -3.174 -18.448 1.00 83.00 120 ASP A C 1
ATOM 945 O O . ASP A 1 120 ? 29.804 -4.338 -18.538 1.00 83.00 120 ASP A O 1
ATOM 949 N N . GLN A 1 121 ? 31.226 -2.856 -17.652 1.00 85.69 121 GLN A N 1
ATOM 950 C CA . GLN A 1 121 ? 31.916 -3.850 -16.828 1.00 85.69 121 GLN A CA 1
ATOM 951 C C . GLN A 1 121 ? 31.024 -4.399 -15.704 1.00 85.69 121 GLN A C 1
ATOM 953 O O . GLN A 1 121 ? 31.015 -5.607 -15.458 1.00 85.69 121 GLN A O 1
ATOM 958 N N . ARG A 1 122 ? 30.266 -3.536 -15.015 1.00 83.56 122 ARG A N 1
ATOM 959 C CA . ARG A 1 122 ? 29.312 -3.959 -13.976 1.00 83.56 122 ARG A CA 1
ATOM 960 C C . ARG A 1 122 ? 28.209 -4.835 -14.562 1.00 83.56 122 ARG A C 1
ATOM 962 O O . ARG A 1 122 ? 27.905 -5.875 -13.986 1.00 83.56 122 ARG A O 1
ATOM 969 N N . GLU A 1 123 ? 27.662 -4.455 -15.711 1.00 82.69 123 GLU A N 1
ATOM 970 C CA . GLU A 1 123 ? 26.667 -5.238 -16.443 1.00 82.69 123 GLU A CA 1
ATOM 971 C C . GLU A 1 123 ? 27.233 -6.587 -16.886 1.00 82.69 123 GLU A C 1
ATOM 973 O O . GLU A 1 123 ? 26.558 -7.602 -16.743 1.00 82.69 123 GLU A O 1
ATOM 978 N N . ALA A 1 124 ? 28.477 -6.642 -17.370 1.00 83.19 124 ALA A N 1
ATOM 979 C CA . ALA A 1 124 ? 29.131 -7.903 -17.715 1.00 83.19 124 ALA A CA 1
ATOM 980 C C . ALA A 1 124 ? 29.292 -8.823 -16.490 1.00 83.19 124 ALA A C 1
ATOM 982 O O . ALA A 1 124 ? 28.996 -10.015 -16.563 1.00 83.19 124 ALA A O 1
ATOM 983 N N . HIS A 1 125 ? 29.706 -8.279 -15.339 1.00 85.56 125 HIS A N 1
ATOM 984 C CA . HIS A 1 125 ? 29.783 -9.050 -14.093 1.00 85.56 125 HIS A CA 1
ATOM 985 C C . HIS A 1 125 ? 28.404 -9.523 -13.615 1.00 85.56 125 HIS A C 1
ATOM 987 O O . HIS A 1 125 ? 28.286 -10.620 -13.066 1.00 85.56 125 HIS A O 1
ATOM 993 N N . GLU A 1 126 ? 27.362 -8.720 -13.821 1.00 83.94 126 GLU A N 1
ATOM 994 C CA . GLU A 1 126 ? 25.998 -9.099 -13.465 1.00 83.94 126 GLU A CA 1
ATOM 995 C C . GLU A 1 126 ? 25.458 -10.203 -14.379 1.00 83.94 126 GLU A C 1
ATOM 997 O O . GLU A 1 126 ? 24.932 -11.197 -13.884 1.00 83.94 126 GLU A O 1
ATOM 1002 N N . HIS A 1 127 ? 25.679 -10.118 -15.694 1.00 83.88 127 HIS A N 1
ATOM 1003 C CA . HIS A 1 127 ? 25.340 -11.197 -16.628 1.00 83.88 127 HIS A CA 1
ATOM 1004 C C . HIS A 1 127 ? 26.009 -12.522 -16.235 1.00 83.88 127 HIS A C 1
ATOM 1006 O O . HIS A 1 127 ? 25.343 -13.561 -16.175 1.00 83.88 127 HIS A O 1
ATOM 1012 N N . GLN A 1 128 ? 27.295 -12.483 -15.871 1.00 86.81 128 GLN A N 1
ATOM 1013 C CA . GLN A 1 128 ? 28.019 -13.658 -15.379 1.00 86.81 128 GLN A CA 1
ATOM 1014 C C . GLN A 1 128 ? 27.438 -14.196 -14.067 1.00 86.81 128 GLN A C 1
ATOM 1016 O O . GLN A 1 128 ? 27.317 -15.412 -13.899 1.00 86.81 128 GLN A O 1
ATOM 1021 N N . ARG A 1 129 ? 27.046 -13.315 -13.139 1.00 88.50 129 ARG A N 1
ATOM 1022 C CA . ARG A 1 129 ? 26.404 -13.701 -11.876 1.00 88.50 129 ARG A CA 1
ATOM 1023 C C . ARG A 1 129 ? 25.059 -14.378 -12.118 1.00 88.50 129 ARG A C 1
ATOM 1025 O O . ARG A 1 129 ? 24.794 -15.406 -11.502 1.00 88.50 129 ARG A O 1
ATOM 1032 N N . LEU A 1 130 ? 24.237 -13.847 -13.021 1.00 88.06 130 LEU A N 1
ATOM 1033 C CA . LEU A 1 130 ? 22.946 -14.440 -13.370 1.00 88.06 130 LEU A CA 1
ATOM 1034 C C . LEU A 1 130 ? 23.108 -15.824 -13.978 1.00 88.06 130 LEU A C 1
ATOM 1036 O O . LEU A 1 130 ? 22.420 -16.757 -13.569 1.00 88.06 130 LEU A O 1
ATOM 1040 N N . LEU A 1 131 ? 24.060 -15.971 -14.898 1.00 88.25 131 LEU A N 1
ATOM 1041 C CA . LEU A 1 131 ? 24.387 -17.259 -15.486 1.00 88.25 131 LEU A CA 1
ATOM 1042 C C . LEU A 1 131 ? 24.870 -18.256 -14.428 1.00 88.25 131 LEU A C 1
ATOM 1044 O O . LEU A 1 131 ? 24.426 -19.403 -14.420 1.00 88.25 131 LEU A O 1
ATOM 1048 N N . TYR A 1 132 ? 25.743 -17.817 -13.519 1.00 90.44 132 TYR A N 1
ATOM 1049 C CA . TYR A 1 132 ? 26.217 -18.631 -12.404 1.00 90.44 132 TYR A CA 1
ATOM 1050 C C . TYR A 1 132 ? 25.060 -19.076 -11.508 1.00 90.44 132 TYR A C 1
ATOM 1052 O O . TYR A 1 132 ? 24.933 -20.266 -11.221 1.00 90.44 132 TYR A O 1
ATOM 1060 N N . VAL A 1 133 ? 24.186 -18.151 -11.099 1.00 91.25 133 VAL A N 1
ATOM 1061 C CA . VAL A 1 133 ? 23.003 -18.472 -10.293 1.00 91.25 133 VAL A CA 1
ATOM 1062 C C . VAL A 1 133 ? 22.158 -19.502 -11.027 1.00 91.25 133 VAL A C 1
ATOM 1064 O O . VAL A 1 133 ? 21.954 -20.579 -10.483 1.00 91.25 133 VAL A O 1
ATOM 1067 N N . ALA A 1 134 ? 21.759 -19.232 -12.270 1.00 90.00 134 ALA A N 1
ATOM 1068 C CA . ALA A 1 134 ? 20.873 -20.086 -13.054 1.00 90.00 134 ALA A CA 1
ATOM 1069 C C . ALA A 1 134 ? 21.450 -21.491 -13.307 1.00 90.00 134 ALA A C 1
ATOM 1071 O O . ALA A 1 134 ? 20.757 -22.489 -13.118 1.00 90.00 134 ALA A O 1
ATOM 1072 N N . ALA A 1 135 ? 22.725 -21.585 -13.691 1.00 91.25 135 ALA A N 1
ATOM 1073 C CA . ALA A 1 135 ? 23.384 -22.859 -13.970 1.00 91.25 135 ALA A CA 1
ATOM 1074 C C . ALA A 1 135 ? 23.577 -23.706 -12.704 1.00 91.25 135 ALA A C 1
ATOM 1076 O O . ALA A 1 135 ? 23.434 -24.926 -12.751 1.00 91.25 135 ALA A O 1
ATOM 1077 N N . THR A 1 136 ? 23.867 -23.069 -11.564 1.00 92.38 136 THR A N 1
ATOM 1078 C CA . THR A 1 136 ? 24.100 -23.772 -10.290 1.00 92.38 136 THR A CA 1
ATOM 1079 C C . THR A 1 136 ? 22.825 -24.248 -9.603 1.00 92.38 136 THR A C 1
ATOM 1081 O O . THR A 1 136 ? 22.926 -24.931 -8.592 1.00 92.38 136 THR A O 1
ATOM 1084 N N . ARG A 1 137 ? 21.633 -23.930 -10.128 1.00 92.69 137 ARG A N 1
ATOM 1085 C CA . ARG A 1 137 ? 20.380 -24.476 -9.580 1.00 92.69 137 ARG A CA 1
ATOM 1086 C C . ARG A 1 137 ? 20.147 -25.937 -9.986 1.00 92.69 137 ARG A C 1
ATOM 1088 O O . ARG A 1 137 ? 19.268 -26.588 -9.436 1.00 92.69 137 ARG A O 1
ATOM 1095 N N . ALA A 1 138 ? 20.883 -26.447 -10.975 1.00 93.62 138 ALA A N 1
ATOM 1096 C CA . ALA A 1 138 ? 20.756 -27.824 -11.443 1.00 93.62 138 ALA A CA 1
ATOM 1097 C C . ALA A 1 138 ? 21.533 -28.797 -10.545 1.00 93.62 138 ALA A C 1
ATOM 1099 O O . ALA A 1 138 ? 22.753 -28.678 -10.427 1.00 93.62 138 ALA A O 1
ATOM 1100 N N . ARG A 1 139 ? 20.856 -29.805 -9.983 1.00 90.75 139 ARG A N 1
ATOM 1101 C CA . ARG A 1 139 ? 21.486 -30.851 -9.155 1.00 90.75 139 ARG A CA 1
ATOM 1102 C C . ARG A 1 139 ? 22.039 -31.999 -9.989 1.00 90.75 139 ARG A C 1
ATOM 1104 O O . ARG A 1 139 ? 23.156 -32.449 -9.747 1.00 90.75 139 ARG A O 1
ATOM 1111 N N . GLU A 1 140 ? 21.276 -32.462 -10.981 1.00 93.62 140 GLU A N 1
ATOM 1112 C CA . GLU A 1 140 ? 21.680 -33.584 -11.835 1.00 93.62 140 GLU A CA 1
ATOM 1113 C C . GLU A 1 140 ? 21.911 -33.170 -13.289 1.00 93.62 140 GLU A C 1
ATOM 1115 O O . GLU A 1 140 ? 22.862 -33.637 -13.921 1.00 93.62 140 GLU A O 1
ATOM 1120 N N . ARG A 1 141 ? 21.025 -32.339 -13.857 1.00 94.44 141 ARG A N 1
ATOM 1121 C CA . ARG A 1 141 ? 21.039 -32.011 -15.290 1.00 94.44 141 ARG A CA 1
ATOM 1122 C C . ARG A 1 141 ? 20.743 -30.544 -15.560 1.00 94.44 141 ARG A C 1
ATOM 1124 O O . ARG A 1 141 ? 19.722 -30.010 -15.141 1.00 94.44 141 ARG A O 1
ATOM 1131 N N . LEU A 1 142 ? 21.600 -29.933 -16.368 1.00 94.50 142 LEU A N 1
ATOM 1132 C CA . LEU A 1 142 ? 21.403 -28.599 -16.921 1.00 94.50 142 LEU A CA 1
ATOM 1133 C C . LEU A 1 142 ? 21.214 -28.711 -18.435 1.00 94.50 142 LEU A C 1
ATOM 1135 O O . LEU A 1 142 ? 22.075 -29.246 -19.133 1.00 94.50 142 LEU A O 1
ATOM 1139 N N . VAL A 1 143 ? 20.093 -28.204 -18.941 1.00 94.88 143 VAL A N 1
ATOM 1140 C CA . VAL A 1 143 ? 19.803 -28.119 -20.374 1.00 94.88 143 VAL A CA 1
ATOM 1141 C C . VAL A 1 143 ? 19.899 -26.664 -20.796 1.00 94.88 143 VAL A C 1
ATOM 1143 O O . VAL A 1 143 ? 19.141 -25.820 -20.325 1.00 94.88 143 VAL A O 1
ATOM 1146 N N . LEU A 1 144 ? 20.815 -26.374 -21.711 1.00 93.88 144 LEU A N 1
ATOM 1147 C CA . LEU A 1 144 ? 20.973 -25.055 -22.311 1.00 93.88 144 LEU A CA 1
ATOM 1148 C C . LEU A 1 144 ? 20.450 -25.109 -23.743 1.00 93.88 144 LEU A C 1
ATOM 1150 O O . LEU A 1 144 ? 20.770 -26.044 -24.475 1.00 93.88 144 LEU A O 1
ATOM 1154 N N . SER A 1 145 ? 19.666 -24.117 -24.159 1.00 92.75 145 SER A N 1
ATOM 1155 C CA . SER A 1 145 ? 19.222 -24.024 -25.554 1.00 92.75 145 SER A CA 1
ATOM 1156 C C . SER A 1 145 ? 19.403 -22.626 -26.120 1.00 92.75 145 SER A C 1
ATOM 1158 O O . SER A 1 145 ? 19.355 -21.626 -25.401 1.00 92.75 145 SER A O 1
ATOM 1160 N N . ALA A 1 146 ? 19.620 -22.572 -27.427 1.00 92.12 146 ALA A N 1
ATOM 1161 C CA . ALA A 1 146 ? 19.864 -21.350 -28.165 1.00 92.12 146 ALA A CA 1
ATOM 1162 C C . ALA A 1 146 ? 19.467 -21.520 -29.630 1.00 92.12 146 ALA A C 1
ATOM 1164 O O . ALA A 1 146 ? 19.494 -22.630 -30.158 1.00 92.12 146 ALA A O 1
ATOM 1165 N N . SER A 1 147 ? 19.127 -20.413 -30.281 1.00 90.12 147 SER A N 1
ATOM 1166 C CA . SER A 1 147 ? 18.948 -20.335 -31.731 1.00 90.12 147 SER A CA 1
ATOM 1167 C C . SER A 1 147 ? 20.187 -19.713 -32.370 1.00 90.12 147 SER A C 1
ATOM 1169 O O . SER A 1 147 ? 20.541 -18.573 -32.082 1.00 90.12 147 SER A O 1
ATOM 1171 N N . LEU A 1 148 ? 20.856 -20.469 -33.237 1.00 88.12 148 LEU A N 1
ATOM 1172 C CA . LEU A 1 148 ? 22.026 -20.014 -33.985 1.00 88.12 148 LEU A CA 1
ATOM 1173 C C . LEU A 1 148 ? 21.689 -19.944 -35.472 1.00 88.12 148 LEU A C 1
ATOM 1175 O O . LEU A 1 148 ? 20.914 -20.750 -35.977 1.00 88.12 148 LEU A O 1
ATOM 1179 N N . ASP A 1 149 ? 22.278 -18.970 -36.157 1.00 84.31 149 ASP A N 1
ATOM 1180 C CA . ASP A 1 149 ? 22.119 -18.786 -37.597 1.00 84.31 149 ASP A CA 1
ATOM 1181 C C . ASP A 1 149 ? 23.224 -19.563 -38.336 1.00 84.31 149 ASP A C 1
ATOM 1183 O O . ASP A 1 149 ? 24.386 -19.141 -38.276 1.00 84.31 149 ASP A O 1
ATOM 1187 N N . PRO A 1 150 ? 22.902 -20.689 -39.006 1.00 81.00 150 PRO A N 1
ATOM 1188 C CA . PRO A 1 150 ? 23.894 -21.514 -39.688 1.00 81.00 150 PRO A CA 1
ATOM 1189 C C . PRO A 1 150 ? 24.475 -20.840 -40.941 1.00 81.00 150 PRO A C 1
ATOM 1191 O O . PRO A 1 150 ? 25.527 -21.259 -41.418 1.00 81.00 150 PRO A O 1
ATOM 1194 N N . GLU A 1 151 ? 23.832 -19.797 -41.482 1.00 82.38 151 GLU A N 1
ATOM 1195 C CA . GLU A 1 151 ? 24.320 -19.094 -42.676 1.00 82.38 151 GLU A CA 1
ATOM 1196 C C . GLU A 1 151 ? 25.460 -18.114 -42.350 1.00 82.38 151 GLU A C 1
ATOM 1198 O O . GLU A 1 151 ? 26.257 -17.749 -43.222 1.00 82.38 151 GLU A O 1
ATOM 1203 N N . LYS A 1 152 ? 25.586 -17.689 -41.085 1.00 83.88 152 LYS A N 1
ATOM 1204 C CA . LYS A 1 152 ? 26.674 -16.805 -40.652 1.00 83.88 152 LYS A CA 1
ATOM 1205 C C . LYS A 1 152 ? 27.981 -17.573 -40.543 1.00 83.88 152 LYS A C 1
ATOM 1207 O O . LYS A 1 152 ? 28.078 -18.578 -39.853 1.00 83.88 152 LYS A O 1
ATOM 1212 N N . THR A 1 153 ? 29.027 -17.049 -41.181 1.00 81.69 153 THR A N 1
ATOM 1213 C CA . THR A 1 153 ? 30.382 -17.607 -41.093 1.00 81.69 153 THR A CA 1
ATOM 1214 C C . THR A 1 153 ? 31.331 -16.588 -40.450 1.00 81.69 153 THR A C 1
ATOM 1216 O O . THR A 1 153 ? 31.606 -15.558 -41.071 1.00 81.69 153 THR A O 1
ATOM 1219 N N . PRO A 1 154 ? 31.874 -16.854 -39.247 1.00 85.56 154 PRO A N 1
ATOM 1220 C CA . PRO A 1 154 ? 31.615 -18.020 -38.390 1.00 85.56 154 PRO A CA 1
ATOM 1221 C C . PRO A 1 154 ? 30.232 -17.975 -37.713 1.00 85.56 154 PRO A C 1
ATOM 1223 O O . PRO A 1 154 ? 29.722 -16.892 -37.423 1.00 85.56 154 PRO A O 1
ATOM 1226 N N . VAL A 1 155 ? 29.663 -19.149 -37.410 1.00 88.81 155 VAL A N 1
ATOM 1227 C CA . VAL A 1 155 ? 28.448 -19.262 -36.586 1.00 88.81 155 VAL A CA 1
ATOM 1228 C C . VAL A 1 155 ? 28.818 -18.847 -35.167 1.00 88.81 155 VAL A C 1
ATOM 1230 O O . VAL A 1 155 ? 29.696 -19.452 -34.551 1.00 88.81 155 VAL A O 1
ATOM 1233 N N . GLN A 1 156 ? 28.200 -17.778 -34.671 1.00 90.00 156 GLN A N 1
ATOM 1234 C CA . GLN A 1 156 ? 28.487 -17.202 -33.359 1.00 90.00 156 GLN A CA 1
ATOM 1235 C C . GLN A 1 156 ? 27.211 -16.634 -32.724 1.00 90.00 156 GLN A C 1
ATOM 1237 O O . GLN A 1 156 ? 26.314 -16.186 -33.447 1.00 90.00 156 GLN A O 1
ATOM 1242 N N . PRO A 1 157 ? 27.129 -16.618 -31.384 1.00 89.81 157 PRO A N 1
ATOM 1243 C CA . PRO A 1 157 ? 26.035 -15.992 -30.661 1.00 89.81 157 PRO A CA 1
ATOM 1244 C C . PRO A 1 157 ? 26.041 -14.475 -30.829 1.00 89.81 157 PRO A C 1
ATOM 1246 O O . PRO A 1 157 ? 27.062 -13.852 -31.128 1.00 89.81 157 PRO A O 1
ATOM 1249 N N . THR A 1 158 ? 24.888 -13.865 -30.566 1.00 87.56 158 THR A N 1
ATOM 1250 C CA . THR A 1 158 ? 24.759 -12.410 -30.466 1.00 87.56 158 THR A CA 1
ATOM 1251 C C . THR A 1 158 ? 25.688 -11.874 -29.373 1.00 87.56 158 THR A C 1
ATOM 1253 O O . THR A 1 158 ? 25.689 -12.389 -28.254 1.00 87.56 158 THR A O 1
ATOM 1256 N N . SER A 1 159 ? 26.469 -10.831 -29.664 1.00 83.94 159 SER A N 1
ATOM 1257 C CA . SER A 1 159 ? 27.315 -10.178 -28.657 1.00 83.94 159 SER A CA 1
ATOM 1258 C C . SER A 1 159 ? 26.473 -9.643 -27.493 1.00 83.94 159 SER A C 1
ATOM 1260 O O . SER A 1 159 ? 25.409 -9.070 -27.722 1.00 83.94 159 SER A O 1
ATOM 1262 N N . GLY A 1 160 ? 26.945 -9.834 -26.258 1.00 80.31 160 GLY A N 1
ATOM 1263 C CA . GLY A 1 160 ? 26.216 -9.446 -25.043 1.00 80.31 160 GLY A CA 1
ATOM 1264 C C . GLY A 1 160 ? 25.076 -10.394 -24.643 1.00 80.31 160 GLY A C 1
ATOM 1265 O O . GLY A 1 160 ? 24.345 -10.099 -23.706 1.00 80.31 160 GLY A O 1
ATOM 1266 N N . SER A 1 161 ? 24.897 -11.522 -25.339 1.00 88.94 161 SER A N 1
ATOM 1267 C CA . SER A 1 161 ? 24.000 -12.594 -24.890 1.00 88.94 161 SER A CA 1
ATOM 1268 C C . SER A 1 161 ? 24.688 -13.501 -23.864 1.00 88.94 161 SER A C 1
ATOM 1270 O O . SER A 1 161 ? 25.913 -13.629 -23.869 1.00 88.94 161 SER A O 1
ATOM 1272 N N . LEU A 1 162 ? 23.909 -14.208 -23.039 1.00 89.31 162 LEU A N 1
ATOM 1273 C CA . LEU A 1 162 ? 24.453 -15.183 -22.081 1.00 89.31 162 LEU A CA 1
ATOM 1274 C C . LEU A 1 162 ? 25.239 -16.305 -22.779 1.00 89.31 162 LEU A C 1
ATOM 1276 O O . LEU A 1 162 ? 26.199 -16.841 -22.226 1.00 89.31 162 LEU A O 1
ATOM 1280 N N . LEU A 1 163 ? 24.857 -16.656 -24.013 1.00 91.56 163 LEU A N 1
ATOM 1281 C CA . LEU A 1 163 ? 25.601 -17.630 -24.803 1.00 91.56 163 LEU A CA 1
ATOM 1282 C C . LEU A 1 163 ? 26.974 -17.106 -25.227 1.00 91.56 163 LEU A C 1
ATOM 1284 O O . LEU A 1 163 ? 27.897 -17.905 -25.341 1.00 91.56 163 LEU A O 1
ATOM 1288 N N . ALA A 1 164 ? 27.135 -15.797 -25.445 1.00 90.88 164 ALA A N 1
ATOM 1289 C CA . ALA A 1 164 ? 28.428 -15.213 -25.799 1.00 90.88 164 ALA A CA 1
ATOM 1290 C C . ALA A 1 164 ? 29.463 -15.385 -24.678 1.00 90.88 164 ALA A C 1
ATOM 1292 O O . ALA A 1 164 ? 30.617 -15.690 -24.975 1.00 90.88 164 ALA A O 1
ATOM 1293 N N . ASP A 1 165 ? 29.041 -15.282 -23.416 1.00 88.94 165 ASP A N 1
ATOM 1294 C CA . ASP A 1 165 ? 29.911 -15.502 -22.253 1.00 88.94 165 ASP A CA 1
ATOM 1295 C C . ASP A 1 165 ? 30.336 -16.973 -22.115 1.00 88.94 165 ASP A C 1
ATOM 1297 O O . ASP A 1 165 ? 31.471 -17.270 -21.741 1.00 88.94 165 ASP A O 1
ATOM 1301 N N . LEU A 1 166 ? 29.445 -17.908 -22.463 1.00 90.50 166 LEU A N 1
ATOM 1302 C CA . LEU A 1 166 ? 29.739 -19.347 -22.479 1.00 90.50 166 LEU A CA 1
ATOM 1303 C C . LEU A 1 166 ? 30.489 -19.810 -23.727 1.00 90.50 166 LEU A C 1
ATOM 1305 O O . LEU A 1 166 ? 31.083 -20.892 -23.718 1.00 90.50 166 LEU A O 1
ATOM 1309 N N . TRP A 1 167 ? 30.451 -19.028 -24.804 1.00 92.69 167 TRP A N 1
ATOM 1310 C CA . TRP A 1 167 ? 30.939 -19.432 -26.119 1.00 92.69 167 TRP A CA 1
ATOM 1311 C C . TRP A 1 167 ? 32.394 -19.915 -26.134 1.00 92.69 167 TRP A C 1
ATOM 1313 O O . TRP A 1 167 ? 32.653 -20.935 -26.775 1.00 92.69 167 TRP A O 1
ATOM 1323 N N . PRO A 1 168 ? 33.342 -19.275 -25.413 1.00 92.25 168 PRO A N 1
ATOM 1324 C CA . PRO A 1 168 ? 34.728 -19.739 -25.372 1.00 92.25 168 PRO A CA 1
ATOM 1325 C C . PRO A 1 168 ? 34.898 -21.152 -24.801 1.00 92.25 168 PRO A C 1
ATOM 1327 O O . PRO A 1 168 ? 35.889 -21.808 -25.108 1.00 92.25 168 PRO A O 1
ATOM 1330 N N . THR A 1 169 ? 33.953 -21.611 -23.976 1.00 90.12 169 THR A N 1
ATOM 1331 C CA . THR A 1 169 ? 34.030 -22.898 -23.273 1.00 90.12 169 THR A CA 1
ATOM 1332 C C . THR A 1 169 ? 33.143 -23.956 -23.924 1.00 90.12 169 THR A C 1
ATOM 1334 O O . THR A 1 169 ? 33.583 -25.084 -24.115 1.00 90.12 169 THR A O 1
ATOM 1337 N N . CYS A 1 170 ? 31.906 -23.596 -24.275 1.00 90.88 170 CYS A N 1
ATOM 1338 C CA . CYS A 1 170 ? 30.874 -24.544 -24.710 1.00 90.88 170 CYS A CA 1
ATOM 1339 C C . CYS A 1 170 ? 30.499 -24.401 -26.194 1.00 90.88 170 CYS A C 1
ATOM 1341 O O . CYS A 1 170 ? 29.618 -25.114 -26.670 1.00 90.88 170 CYS A O 1
ATOM 1343 N N . GLY A 1 171 ? 31.121 -23.480 -26.941 1.00 92.19 171 GLY A N 1
ATOM 1344 C CA . GLY A 1 171 ? 30.742 -23.188 -28.328 1.00 92.19 171 GLY A CA 1
ATOM 1345 C C . GLY A 1 171 ? 30.787 -24.414 -29.244 1.00 92.19 171 GLY A C 1
ATOM 1346 O O . GLY A 1 171 ? 29.869 -24.625 -30.032 1.00 92.19 171 GLY A O 1
ATOM 1347 N N . GLU A 1 172 ? 31.795 -25.279 -29.095 1.00 92.19 172 GLU A N 1
ATOM 1348 C CA . GLU A 1 172 ? 31.890 -26.524 -29.873 1.00 92.19 172 GLU A CA 1
ATOM 1349 C C . GLU A 1 172 ? 30.730 -27.492 -29.603 1.00 92.19 172 GLU A C 1
ATOM 1351 O O . GLU A 1 172 ? 30.282 -28.178 -30.522 1.00 92.19 172 GLU A O 1
ATOM 1356 N N . ASP A 1 173 ? 30.219 -27.547 -28.371 1.00 93.12 173 ASP A N 1
ATOM 1357 C CA . ASP A 1 173 ? 29.084 -28.406 -28.026 1.00 93.12 173 ASP A CA 1
ATOM 1358 C C . ASP A 1 173 ? 27.789 -27.892 -28.660 1.00 93.12 173 ASP A C 1
ATOM 1360 O O . ASP A 1 173 ? 27.000 -28.690 -29.164 1.00 93.12 173 ASP A O 1
ATOM 1364 N N . PHE A 1 174 ? 27.603 -26.569 -28.714 1.00 92.25 174 PHE A N 1
ATOM 1365 C CA . PHE A 1 174 ? 26.483 -25.954 -29.431 1.00 92.25 174 PHE A CA 1
ATOM 1366 C C . PHE A 1 174 ? 26.577 -26.165 -30.942 1.00 92.25 174 PHE A C 1
ATOM 1368 O O . PHE A 1 174 ? 25.564 -26.464 -31.566 1.00 92.25 174 PHE A O 1
ATOM 1375 N N . LEU A 1 175 ? 27.773 -26.063 -31.530 1.00 91.75 175 LEU A N 1
ATOM 1376 C CA . LEU A 1 175 ? 27.976 -26.364 -32.951 1.00 91.75 175 LEU A CA 1
ATOM 1377 C C . LEU A 1 175 ? 27.697 -27.841 -33.252 1.00 91.75 175 LEU A C 1
ATOM 1379 O O . LEU A 1 175 ? 26.986 -28.148 -34.199 1.00 91.75 175 LEU A O 1
ATOM 1383 N N . ARG A 1 176 ? 28.158 -28.761 -32.396 1.00 90.56 176 ARG A N 1
ATOM 1384 C CA . ARG A 1 176 ? 27.868 -30.194 -32.539 1.00 90.56 176 ARG A CA 1
ATOM 1385 C C . ARG A 1 176 ? 26.378 -30.499 -32.384 1.00 90.56 176 ARG A C 1
ATOM 1387 O O . ARG A 1 176 ? 25.855 -31.350 -33.096 1.00 90.56 176 ARG A O 1
ATOM 1394 N N . ALA A 1 177 ? 25.699 -29.830 -31.453 1.00 88.88 177 ALA A N 1
ATOM 1395 C CA . ALA A 1 177 ? 24.254 -29.948 -31.280 1.00 88.88 177 ALA A CA 1
ATOM 1396 C C . ALA A 1 177 ? 23.486 -29.369 -32.477 1.00 88.88 177 ALA A C 1
ATOM 1398 O O . ALA A 1 177 ? 22.462 -29.929 -32.859 1.00 88.88 177 ALA A O 1
ATOM 1399 N N . LEU A 1 178 ? 23.986 -28.292 -33.088 1.00 87.31 178 LEU A N 1
ATOM 1400 C CA . LEU A 1 178 ? 23.434 -27.713 -34.311 1.00 87.31 178 LEU A CA 1
ATOM 1401 C C . LEU A 1 178 ? 23.598 -28.672 -35.500 1.00 87.31 178 LEU A C 1
ATOM 1403 O O . LEU A 1 178 ? 22.621 -28.934 -36.189 1.00 87.31 178 LEU A O 1
ATOM 1407 N N . ASP A 1 179 ? 24.779 -29.270 -35.676 1.00 86.75 179 ASP A N 1
ATOM 1408 C CA . ASP A 1 179 ? 25.047 -30.266 -36.727 1.00 86.75 179 ASP A CA 1
ATOM 1409 C C . ASP A 1 179 ? 24.224 -31.555 -36.549 1.00 86.75 179 ASP A C 1
ATOM 1411 O O . ASP A 1 179 ? 23.860 -32.215 -37.521 1.00 86.75 179 ASP A O 1
ATOM 1415 N N . ALA A 1 180 ? 23.957 -31.943 -35.297 1.00 85.50 180 ALA A N 1
ATOM 1416 C CA . ALA A 1 180 ? 23.150 -33.113 -34.951 1.00 85.50 180 ALA A CA 1
ATOM 1417 C C . ALA A 1 180 ? 21.646 -32.814 -34.879 1.00 85.50 180 ALA A C 1
ATOM 1419 O O . ALA A 1 180 ? 20.850 -33.741 -34.692 1.00 85.50 180 ALA A O 1
ATOM 1420 N N . SER A 1 181 ? 21.251 -31.543 -34.982 1.00 78.06 181 SER A N 1
ATOM 1421 C CA . SER A 1 181 ? 19.841 -31.180 -35.015 1.00 78.06 181 SER A CA 1
ATOM 1422 C C . SER A 1 181 ? 19.241 -31.736 -36.302 1.00 78.06 181 SER A C 1
ATOM 1424 O O . SER A 1 181 ? 19.869 -31.627 -37.356 1.00 78.06 181 SER A O 1
ATOM 1426 N N . PRO A 1 182 ? 18.055 -32.367 -36.240 1.00 74.25 182 PRO A N 1
ATOM 1427 C CA . PRO A 1 182 ? 17.392 -32.807 -37.454 1.00 74.25 182 PRO A CA 1
ATOM 1428 C C . PRO A 1 182 ? 17.267 -31.602 -38.385 1.00 74.25 182 PRO A C 1
ATOM 1430 O O . PRO A 1 182 ? 16.890 -30.515 -37.931 1.00 74.25 182 PRO A O 1
ATOM 1433 N N . GLU A 1 183 ? 17.594 -31.792 -39.669 1.00 66.19 183 GLU A N 1
ATOM 1434 C CA . GLU A 1 183 ? 17.176 -30.829 -40.685 1.00 66.19 183 GLU A CA 1
ATOM 1435 C C . GLU A 1 183 ? 15.692 -30.566 -40.437 1.00 66.19 183 GLU A C 1
ATOM 1437 O O . GLU A 1 183 ? 14.968 -31.533 -40.159 1.00 66.19 183 GLU A O 1
ATOM 1442 N N . PRO A 1 184 ? 15.252 -29.295 -40.428 1.00 58.38 184 PRO A N 1
ATOM 1443 C CA . PRO A 1 184 ? 13.850 -29.002 -40.217 1.00 58.38 184 PRO A CA 1
ATOM 1444 C C . PRO A 1 184 ? 13.084 -29.892 -41.187 1.00 58.38 184 PRO A C 1
ATOM 1446 O O . PRO A 1 184 ? 13.282 -29.778 -42.399 1.00 58.38 184 PRO A O 1
ATOM 1449 N N . GLU A 1 185 ? 12.280 -30.827 -40.659 1.00 48.56 185 GLU A N 1
ATOM 1450 C CA . GLU A 1 185 ? 11.290 -31.494 -41.493 1.00 48.56 185 GLU A CA 1
ATOM 1451 C C . GLU A 1 185 ? 10.611 -30.349 -42.229 1.00 48.56 185 GLU A C 1
ATOM 1453 O O . GLU A 1 185 ? 10.231 -29.367 -41.580 1.00 48.56 185 GLU A O 1
ATOM 1458 N N . GLU A 1 186 ? 10.561 -30.410 -43.563 1.00 47.38 186 GLU A N 1
ATOM 1459 C CA . GLU A 1 186 ? 9.695 -29.531 -44.334 1.00 47.38 186 GLU A CA 1
ATOM 1460 C C . GLU A 1 186 ? 8.322 -29.707 -43.701 1.00 47.38 186 GLU A C 1
ATOM 1462 O O . GLU A 1 186 ? 7.637 -30.701 -43.952 1.00 47.38 186 GLU A O 1
ATOM 1467 N N . THR A 1 187 ? 7.979 -28.826 -42.759 1.00 43.31 187 THR A N 1
ATOM 1468 C CA . THR A 1 187 ? 6.751 -28.937 -42.002 1.00 43.31 187 THR A CA 1
ATOM 1469 C C . THR A 1 187 ? 5.699 -28.805 -43.061 1.00 43.31 187 THR A C 1
ATOM 1471 O O . THR A 1 187 ? 5.571 -27.739 -43.667 1.00 43.31 187 THR A O 1
ATOM 1474 N N . SER A 1 188 ? 5.047 -29.934 -43.337 1.00 42.47 188 SER A N 1
ATOM 1475 C CA . SER A 1 188 ? 3.976 -30.059 -44.303 1.00 42.47 188 SER A CA 1
ATOM 1476 C C . SER A 1 188 ? 3.111 -28.825 -44.171 1.00 42.47 188 SER A C 1
ATOM 1478 O O . SER A 1 188 ? 2.609 -28.599 -43.072 1.00 42.47 188 SER A O 1
ATOM 1480 N N . ASP A 1 189 ? 3.050 -28.064 -45.261 1.00 42.47 189 ASP A N 1
ATOM 1481 C CA . ASP A 1 189 ? 2.363 -26.804 -45.559 1.00 42.47 189 ASP A CA 1
ATOM 1482 C C . ASP A 1 189 ? 1.091 -26.551 -44.722 1.00 42.47 189 ASP A C 1
ATOM 1484 O O . ASP A 1 189 ? -0.048 -26.560 -45.187 1.00 42.47 189 ASP A O 1
ATOM 1488 N N . GLY A 1 190 ? 1.306 -26.398 -43.423 1.00 44.84 190 GLY A N 1
ATOM 1489 C CA . GLY A 1 190 ? 0.309 -26.404 -42.369 1.00 44.84 190 GLY A CA 1
ATOM 1490 C C . GLY A 1 190 ? 0.235 -25.025 -41.759 1.00 44.84 190 GLY A C 1
ATOM 1491 O O . GLY A 1 190 ? 0.289 -24.902 -40.546 1.00 44.84 190 GLY A O 1
ATOM 1492 N N . GLY A 1 191 ? 0.179 -24.008 -42.622 1.00 45.81 191 GLY A N 1
ATOM 1493 C CA . GLY A 1 191 ? -0.426 -22.706 -42.364 1.00 45.81 191 GLY A CA 1
ATOM 1494 C C . GLY A 1 191 ? -0.149 -22.050 -41.016 1.00 45.81 191 GLY A C 1
ATOM 1495 O O . GLY A 1 191 ? -1.066 -21.448 -40.470 1.00 45.81 191 GLY A O 1
ATOM 1496 N N . ASP A 1 192 ? 1.078 -22.108 -40.506 1.00 46.69 192 ASP A N 1
ATOM 1497 C CA . ASP A 1 192 ? 1.540 -21.125 -39.529 1.00 46.69 192 ASP A CA 1
ATOM 1498 C C . ASP A 1 192 ? 2.383 -20.100 -40.296 1.00 46.69 192 ASP A C 1
ATOM 1500 O O . ASP A 1 192 ? 3.609 -20.017 -40.181 1.00 46.69 192 ASP A O 1
ATOM 1504 N N . GLU A 1 193 ? 1.705 -19.351 -41.181 1.00 50.66 193 GLU A N 1
ATOM 1505 C CA . GLU A 1 193 ? 2.237 -18.092 -41.695 1.00 50.66 193 GLU A CA 1
ATOM 1506 C C . GLU A 1 193 ? 2.520 -17.232 -40.468 1.00 50.66 193 GLU A C 1
ATOM 1508 O O . GLU A 1 193 ? 1.616 -16.613 -39.901 1.00 50.66 193 GLU A O 1
ATOM 1513 N N . ARG A 1 194 ? 3.783 -17.219 -40.027 1.00 51.91 194 ARG A N 1
ATOM 1514 C CA . ARG A 1 194 ? 4.241 -16.271 -39.016 1.00 51.91 194 ARG A CA 1
ATOM 1515 C C . ARG A 1 194 ? 3.740 -14.899 -39.467 1.00 51.91 194 ARG A C 1
ATOM 1517 O O . ARG A 1 194 ? 4.083 -14.493 -40.582 1.00 51.91 194 ARG A O 1
ATOM 1524 N N . PRO A 1 195 ? 2.908 -14.211 -38.666 1.00 56.16 195 PRO A N 1
ATOM 1525 C CA . PRO A 1 195 ? 2.302 -12.967 -39.102 1.00 56.16 195 PRO A CA 1
ATOM 1526 C C . PRO A 1 195 ? 3.419 -12.013 -39.502 1.00 56.16 195 PRO A C 1
ATOM 1528 O O . PRO A 1 195 ? 4.401 -11.888 -38.772 1.00 56.16 195 PRO A O 1
ATOM 1531 N N . ASP A 1 196 ? 3.288 -11.394 -40.675 1.00 64.06 196 ASP A N 1
ATOM 1532 C CA . ASP A 1 196 ? 4.268 -10.453 -41.214 1.00 64.06 196 ASP A CA 1
ATOM 1533 C C . ASP A 1 196 ? 4.620 -9.395 -40.155 1.00 64.06 196 ASP A C 1
ATOM 1535 O O . ASP A 1 196 ? 3.846 -8.474 -39.892 1.00 64.06 196 ASP A O 1
ATOM 1539 N N . GLN A 1 197 ? 5.789 -9.552 -39.526 1.00 66.12 197 GLN A N 1
ATOM 1540 C CA . GLN A 1 197 ? 6.335 -8.607 -38.548 1.00 66.12 197 GLN A CA 1
ATOM 1541 C C . GLN A 1 197 ? 7.078 -7.452 -39.235 1.00 66.12 197 GLN A C 1
ATOM 1543 O O . GLN A 1 197 ? 7.704 -6.622 -38.573 1.00 66.12 197 GLN A O 1
ATOM 1548 N N . GLY A 1 198 ? 7.028 -7.381 -40.569 1.00 73.38 198 GLY A N 1
ATOM 1549 C CA . GLY A 1 198 ? 7.545 -6.270 -41.339 1.00 73.38 198 GLY A CA 1
ATOM 1550 C C . GLY A 1 198 ? 6.853 -4.976 -40.929 1.00 73.38 198 GLY A C 1
ATOM 1551 O O . GLY A 1 198 ? 5.642 -4.805 -41.079 1.00 73.38 198 GLY A O 1
ATOM 1552 N N . LEU A 1 199 ? 7.635 -4.022 -40.430 1.00 67.06 199 LEU A N 1
ATOM 1553 C CA . LEU A 1 199 ? 7.138 -2.690 -40.112 1.00 67.06 199 LEU A CA 1
ATOM 1554 C C . LEU A 1 199 ? 6.709 -1.989 -41.407 1.00 67.06 199 LEU A C 1
ATOM 1556 O O . LEU A 1 199 ? 7.530 -1.474 -42.168 1.00 67.06 199 LEU A O 1
ATOM 1560 N N . ARG A 1 200 ? 5.401 -1.952 -41.667 1.00 76.25 200 ARG A N 1
ATOM 1561 C CA . ARG A 1 200 ? 4.831 -1.228 -42.805 1.00 76.25 200 ARG A CA 1
ATOM 1562 C C . ARG A 1 200 ? 4.488 0.192 -42.382 1.00 76.25 200 ARG A C 1
ATOM 1564 O O . ARG A 1 200 ? 3.730 0.416 -41.440 1.00 76.25 200 ARG A O 1
ATOM 1571 N N . ARG A 1 201 ? 5.010 1.178 -43.114 1.00 73.44 201 ARG A N 1
ATOM 1572 C CA . ARG A 1 201 ? 4.587 2.570 -42.941 1.00 73.44 201 ARG A CA 1
ATOM 1573 C C . ARG A 1 201 ? 3.142 2.700 -43.419 1.00 73.44 201 ARG A C 1
ATOM 1575 O O . ARG A 1 201 ? 2.862 2.546 -44.606 1.00 73.44 201 ARG A O 1
ATOM 1582 N N . VAL A 1 202 ? 2.236 3.002 -42.496 1.00 79.44 202 VAL A N 1
ATOM 1583 C CA . VAL A 1 202 ? 0.857 3.360 -42.833 1.00 79.44 202 VAL A CA 1
ATOM 1584 C C . VAL A 1 202 ? 0.835 4.681 -43.609 1.00 79.44 202 VAL A C 1
ATOM 1586 O O . VAL A 1 202 ? 1.662 5.567 -43.380 1.00 79.44 202 VAL A O 1
ATOM 1589 N N . ALA A 1 203 ? -0.090 4.813 -44.563 1.00 84.94 203 ALA A N 1
ATOM 1590 C CA . ALA A 1 203 ? -0.277 6.068 -45.285 1.00 84.94 203 ALA A CA 1
ATOM 1591 C C . ALA A 1 203 ? -0.603 7.201 -44.295 1.00 84.94 203 ALA A C 1
ATOM 1593 O O . ALA A 1 203 ? -1.277 6.965 -43.295 1.00 84.94 203 ALA A O 1
ATOM 1594 N N . ALA A 1 204 ? -0.179 8.433 -44.591 1.00 79.06 204 ALA A N 1
ATOM 1595 C CA . ALA A 1 204 ? -0.249 9.577 -43.668 1.00 79.06 204 ALA A CA 1
ATOM 1596 C C . ALA A 1 204 ? -1.668 9.969 -43.182 1.00 79.06 204 ALA A C 1
ATOM 1598 O O . ALA A 1 204 ? -1.793 10.827 -42.317 1.00 79.06 204 ALA A O 1
ATOM 1599 N N . GLY A 1 205 ? -2.728 9.353 -43.716 1.00 82.00 205 GLY A N 1
ATOM 1600 C CA . GLY A 1 205 ? -4.117 9.536 -43.278 1.00 82.00 205 GLY A CA 1
ATOM 1601 C C . GLY A 1 205 ? -4.840 8.234 -42.923 1.00 82.00 205 GLY A C 1
ATOM 1602 O O . GLY A 1 205 ? -6.063 8.230 -42.821 1.00 82.00 205 GLY A O 1
ATOM 1603 N N . TRP A 1 206 ? -4.121 7.117 -42.791 1.00 82.62 206 TRP A N 1
ATOM 1604 C CA . TRP A 1 206 ? -4.733 5.856 -42.387 1.00 82.62 206 TRP A CA 1
ATOM 1605 C C . TRP A 1 206 ? -5.179 5.941 -40.926 1.00 82.62 206 TRP A C 1
ATOM 1607 O O . TRP A 1 206 ? -4.392 6.292 -40.049 1.00 82.62 206 TRP A O 1
ATOM 1617 N N . GLN A 1 207 ? -6.438 5.592 -40.677 1.00 74.56 207 GLN A N 1
ATOM 1618 C CA . GLN A 1 207 ? -6.975 5.406 -39.337 1.00 74.56 207 GLN A CA 1
ATOM 1619 C C . GLN A 1 207 ? -7.392 3.944 -39.180 1.00 74.56 207 GLN A C 1
ATOM 1621 O O . GLN A 1 207 ? -8.022 3.383 -40.087 1.00 74.56 207 GLN A O 1
ATOM 1626 N N . PRO A 1 208 ? -7.057 3.306 -38.053 1.00 69.25 208 PRO A N 1
ATOM 1627 C CA . PRO A 1 208 ? -7.479 1.943 -37.811 1.00 69.25 208 PRO A CA 1
ATOM 1628 C C . PRO A 1 208 ? -9.011 1.892 -37.681 1.00 69.25 208 PRO A C 1
ATOM 1630 O O . PRO A 1 208 ? -9.620 2.744 -37.034 1.00 69.25 208 PRO A O 1
ATOM 1633 N N . ARG A 1 209 ? -9.655 0.877 -38.280 1.00 68.94 209 ARG A N 1
ATOM 1634 C CA . ARG A 1 209 ? -11.103 0.610 -38.130 1.00 68.94 209 ARG A CA 1
ATOM 1635 C C . ARG A 1 209 ? -11.386 -0.027 -36.772 1.00 68.94 209 ARG A C 1
ATOM 1637 O O . ARG A 1 209 ? -11.808 -1.174 -36.671 1.00 68.94 209 ARG A O 1
ATOM 1644 N N . ILE A 1 210 ? -11.046 0.711 -35.732 1.00 63.84 210 ILE A N 1
ATOM 1645 C CA . ILE A 1 210 ? -11.107 0.277 -34.346 1.00 63.84 210 ILE A CA 1
ATOM 1646 C C . ILE A 1 210 ? -12.461 0.629 -33.708 1.00 63.84 210 ILE A C 1
ATOM 1648 O O . ILE A 1 210 ? -12.842 -0.016 -32.739 1.00 63.84 210 ILE A O 1
ATOM 1652 N N . GLY A 1 211 ? -13.206 1.581 -34.288 1.00 65.75 211 GLY A N 1
ATOM 1653 C CA . GLY A 1 211 ? -14.435 2.151 -33.719 1.00 65.75 211 GLY A CA 1
ATOM 1654 C C . GLY A 1 211 ? -15.408 1.119 -33.144 1.00 65.75 211 GLY A C 1
ATOM 1655 O O . GLY A 1 211 ? -15.618 1.096 -31.939 1.00 65.75 211 GLY A O 1
ATOM 1656 N N . ASP A 1 212 ? -15.929 0.215 -33.975 1.00 60.91 212 ASP A N 1
ATOM 1657 C CA . ASP A 1 212 ? -16.990 -0.712 -33.543 1.00 60.91 212 ASP A CA 1
ATOM 1658 C C . ASP A 1 212 ? -16.485 -1.858 -32.642 1.00 60.91 212 ASP A C 1
ATOM 1660 O O . ASP A 1 212 ? -17.278 -2.528 -31.988 1.00 60.91 212 ASP A O 1
ATOM 1664 N N . ARG A 1 213 ? -15.169 -2.124 -32.622 1.00 58.53 213 ARG A N 1
ATOM 1665 C CA . ARG A 1 213 ? -14.555 -3.226 -31.851 1.00 58.53 213 ARG A CA 1
ATOM 1666 C C . ARG A 1 213 ? -13.962 -2.787 -30.513 1.00 58.53 213 ARG A C 1
ATOM 1668 O O . ARG A 1 213 ? -13.679 -3.650 -29.688 1.00 58.53 213 ARG A O 1
ATOM 1675 N N . LEU A 1 214 ? -13.776 -1.483 -30.303 1.00 58.12 214 LEU A N 1
ATOM 1676 C CA . LEU A 1 214 ? -13.338 -0.902 -29.031 1.00 58.12 214 LEU A CA 1
ATOM 1677 C C . LEU A 1 214 ? -14.477 -0.301 -28.201 1.00 58.12 214 LEU A C 1
ATOM 1679 O O . LEU A 1 214 ? -14.197 0.216 -27.124 1.00 58.12 214 LEU A O 1
ATOM 1683 N N . ASP A 1 215 ? -15.743 -0.409 -28.623 1.00 62.34 215 ASP A N 1
ATOM 1684 C CA . ASP A 1 215 ? -16.896 -0.088 -27.759 1.00 62.34 215 ASP A CA 1
ATOM 1685 C C . ASP A 1 215 ? -17.125 -1.207 -26.723 1.00 62.34 215 ASP A C 1
ATOM 1687 O O . ASP A 1 215 ? -18.211 -1.767 -26.572 1.00 62.34 215 ASP A O 1
ATOM 1691 N N . TRP A 1 216 ? -16.050 -1.594 -26.034 1.00 63.53 216 TRP A N 1
ATOM 1692 C CA . TRP A 1 216 ? -16.128 -2.388 -24.825 1.00 63.53 216 TRP A CA 1
ATOM 1693 C C . TRP A 1 216 ? -16.575 -1.456 -23.708 1.00 63.53 216 TRP A C 1
ATOM 1695 O O . TRP A 1 216 ? -15.877 -0.505 -23.351 1.00 63.53 216 TRP A O 1
ATOM 1705 N N . ARG A 1 217 ? -17.755 -1.733 -23.160 1.00 63.62 217 ARG A N 1
ATOM 1706 C CA . ARG A 1 217 ? -18.250 -1.077 -21.956 1.00 63.62 217 ARG A CA 1
ATOM 1707 C C . ARG A 1 217 ? -18.236 -2.101 -20.834 1.00 63.62 217 ARG A C 1
ATOM 1709 O O . ARG A 1 217 ? -18.717 -3.218 -21.053 1.00 63.62 217 ARG A O 1
ATOM 1716 N N . PRO A 1 218 ? -17.702 -1.762 -19.653 1.00 61.47 218 PRO A N 1
ATOM 1717 C CA . PRO A 1 218 ? -17.845 -2.643 -18.509 1.00 61.47 218 PRO A CA 1
ATOM 1718 C C . PRO A 1 218 ? -19.344 -2.864 -18.249 1.00 61.47 218 PRO A C 1
ATOM 1720 O O . PRO A 1 218 ? -20.154 -1.953 -18.425 1.00 61.47 218 PRO A O 1
ATOM 1723 N N . ALA A 1 219 ? -19.724 -4.089 -17.870 1.00 70.75 219 ALA A N 1
ATOM 1724 C CA . ALA A 1 219 ? -21.128 -4.451 -17.635 1.00 70.75 219 ALA A CA 1
ATOM 1725 C C . ALA A 1 219 ? -21.786 -3.590 -16.539 1.00 70.75 219 ALA A C 1
ATOM 1727 O O . ALA A 1 219 ? -23.003 -3.424 -16.529 1.00 70.75 219 ALA A O 1
ATOM 1728 N N . LEU A 1 220 ? -20.963 -3.032 -15.650 1.00 71.38 220 LEU A N 1
ATOM 1729 C CA . LEU A 1 220 ? -21.320 -2.016 -14.674 1.00 71.38 220 LEU A CA 1
ATOM 1730 C C . LEU A 1 220 ? -20.296 -0.882 -14.791 1.00 71.38 220 LEU A C 1
ATOM 1732 O O . LEU A 1 220 ? -19.095 -1.172 -14.794 1.00 71.38 220 LEU A O 1
ATOM 1736 N N . PRO A 1 221 ? -20.720 0.385 -14.900 1.00 74.75 221 PRO A N 1
ATOM 1737 C CA . PRO A 1 221 ? -19.778 1.489 -14.848 1.00 74.75 221 PRO A CA 1
ATOM 1738 C C . PRO A 1 221 ? -19.093 1.497 -13.469 1.00 74.75 221 PRO A C 1
ATOM 1740 O O . PRO A 1 221 ? -19.771 1.331 -12.447 1.00 74.75 221 PRO A O 1
ATOM 1743 N N . PRO A 1 222 ? -17.756 1.637 -13.406 1.00 71.25 222 PRO A N 1
ATOM 1744 C CA . PRO A 1 222 ? -17.107 1.952 -12.145 1.00 71.25 222 PRO A CA 1
ATOM 1745 C C . PRO A 1 222 ? -17.580 3.336 -11.703 1.00 71.25 222 PRO A C 1
ATOM 1747 O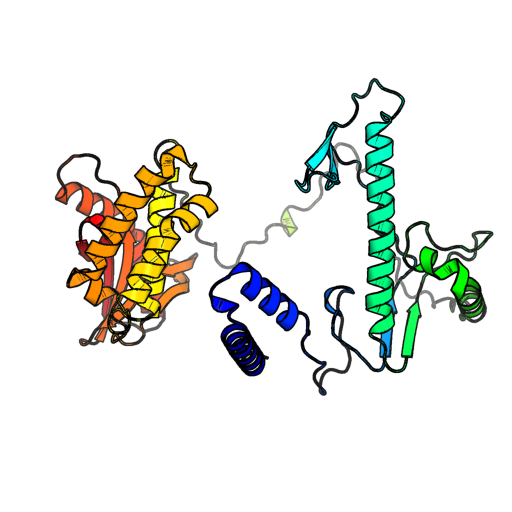 O . PRO A 1 222 ? -17.645 4.255 -12.522 1.00 71.25 222 PRO A O 1
ATOM 1750 N N . ARG A 1 223 ? -17.885 3.496 -10.416 1.00 71.81 223 ARG A N 1
ATOM 1751 C CA . ARG A 1 223 ? -18.138 4.825 -9.864 1.00 71.81 223 ARG A CA 1
ATOM 1752 C C . ARG A 1 223 ? -16.828 5.606 -9.877 1.00 71.81 223 ARG A C 1
ATOM 1754 O O . ARG A 1 223 ? -15.897 5.275 -9.138 1.00 71.81 223 ARG A O 1
ATOM 1761 N N . GLU A 1 224 ? -16.730 6.618 -10.733 1.00 60.12 224 GLU A N 1
ATOM 1762 C CA . GLU A 1 224 ? -15.613 7.559 -10.684 1.00 60.12 224 GLU A CA 1
ATOM 1763 C C . GLU A 1 224 ? -15.703 8.319 -9.356 1.00 60.12 224 GLU A C 1
ATOM 1765 O O . GLU A 1 224 ? -16.713 8.956 -9.056 1.00 60.12 224 GLU A O 1
ATOM 1770 N N . ARG A 1 225 ? -14.664 8.219 -8.514 1.00 56.72 225 ARG A N 1
ATOM 1771 C CA . ARG A 1 225 ? -14.554 9.094 -7.341 1.00 56.72 225 ARG A CA 1
ATOM 1772 C C . ARG A 1 225 ? -14.463 10.525 -7.859 1.00 56.72 225 ARG A C 1
ATOM 1774 O O . ARG A 1 225 ? -13.532 10.830 -8.604 1.00 56.72 225 ARG A O 1
ATOM 1781 N N . GLU A 1 226 ? -15.397 11.388 -7.461 1.00 50.28 226 GLU A N 1
ATOM 1782 C CA . GLU A 1 226 ? -15.242 12.824 -7.678 1.00 50.28 226 GLU A CA 1
ATOM 1783 C C . GLU A 1 226 ? -13.915 13.240 -7.039 1.00 50.28 226 GLU A C 1
ATOM 1785 O O . GLU A 1 226 ? -13.698 13.077 -5.837 1.00 50.28 226 GLU A O 1
ATOM 1790 N N . VAL A 1 227 ? -12.970 13.687 -7.868 1.00 42.50 227 VAL A N 1
ATOM 1791 C CA . VAL A 1 227 ? -11.694 14.201 -7.381 1.00 42.50 227 VAL A CA 1
ATOM 1792 C C . VAL A 1 227 ? -12.007 15.517 -6.687 1.00 42.50 227 VAL A C 1
ATOM 1794 O O . VAL A 1 227 ? -12.169 16.545 -7.343 1.00 42.50 227 VAL A O 1
ATOM 1797 N N . GLU A 1 228 ? -12.116 15.481 -5.362 1.00 48.47 228 GLU A N 1
ATOM 1798 C CA . GLU A 1 228 ? -12.208 16.686 -4.551 1.00 48.47 228 GLU A CA 1
ATOM 1799 C C . GLU A 1 228 ? -10.956 17.532 -4.820 1.00 48.47 228 GLU A C 1
ATOM 1801 O O . GLU A 1 228 ? -9.825 17.148 -4.500 1.00 48.47 228 GLU A O 1
ATOM 1806 N N . ILE A 1 229 ? -11.140 18.672 -5.489 1.00 38.78 229 ILE A N 1
ATOM 1807 C CA . ILE A 1 229 ? -10.063 19.625 -5.758 1.00 38.78 229 ILE A CA 1
ATOM 1808 C C . ILE A 1 229 ? -9.759 20.348 -4.439 1.00 38.78 229 ILE A C 1
ATOM 1810 O O . ILE A 1 229 ? -10.212 21.465 -4.199 1.00 38.78 229 ILE A O 1
ATOM 1814 N N . GLU A 1 230 ? -8.990 19.704 -3.560 1.00 43.47 230 GLU A N 1
ATOM 1815 C CA . GLU A 1 230 ? -8.397 20.360 -2.394 1.00 43.47 230 GLU A CA 1
ATOM 1816 C C . GLU A 1 230 ? -7.363 21.388 -2.888 1.00 43.47 230 GLU A C 1
ATOM 1818 O O . GLU A 1 230 ? -6.371 21.047 -3.541 1.00 43.47 230 GLU A O 1
ATOM 1823 N N . PHE A 1 231 ? -7.595 22.675 -2.611 1.00 37.94 231 PHE A N 1
ATOM 1824 C CA . PHE A 1 231 ? -6.718 23.759 -3.057 1.00 37.94 231 PHE A CA 1
ATOM 1825 C C . PHE A 1 231 ? -5.275 23.559 -2.537 1.00 37.94 231 PHE A C 1
ATOM 1827 O O . PHE A 1 231 ? -4.977 23.614 -1.343 1.00 37.94 231 PHE A O 1
ATOM 1834 N N . ASN A 1 232 ? -4.368 23.345 -3.492 1.00 37.84 232 ASN A N 1
ATOM 1835 C CA . ASN A 1 232 ? -3.077 22.655 -3.367 1.00 37.84 232 ASN A CA 1
ATOM 1836 C C . ASN A 1 232 ? -1.998 23.337 -2.490 1.00 37.84 232 ASN A C 1
ATOM 1838 O O . ASN A 1 232 ? -0.927 22.778 -2.286 1.00 37.84 232 ASN A O 1
ATOM 1842 N N . TRP A 1 233 ? -2.235 24.536 -1.954 1.00 35.34 233 TRP A N 1
ATOM 1843 C CA . TRP A 1 233 ? -1.183 25.302 -1.261 1.00 35.34 233 TRP A CA 1
ATOM 1844 C C . TRP A 1 233 ? -1.250 25.224 0.273 1.00 35.34 233 TRP A C 1
ATOM 1846 O O . TRP A 1 233 ? -0.255 25.508 0.929 1.00 35.34 233 TRP A O 1
ATOM 1856 N N . ALA A 1 234 ? -2.374 24.772 0.845 1.00 44.62 234 ALA A N 1
ATOM 1857 C CA . ALA A 1 234 ? -2.528 24.515 2.286 1.00 44.62 234 ALA A CA 1
ATOM 1858 C C . ALA A 1 234 ? -2.801 23.029 2.623 1.00 44.62 234 ALA A C 1
ATOM 1860 O O . ALA A 1 234 ? -2.697 22.629 3.780 1.00 44.62 234 ALA A O 1
ATOM 1861 N N . GLY A 1 235 ? -3.122 22.197 1.621 1.00 62.47 235 GLY A N 1
ATOM 1862 C CA . GLY A 1 235 ? -3.624 20.829 1.818 1.00 62.47 235 GLY A CA 1
ATOM 1863 C C . GLY A 1 235 ? -2.568 19.729 1.960 1.00 62.47 235 GLY A C 1
ATOM 1864 O O . GLY A 1 235 ? -2.838 18.720 2.602 1.00 62.47 235 GLY A O 1
ATOM 1865 N N . VAL A 1 236 ? -1.350 19.895 1.423 1.00 70.81 236 VAL A N 1
ATOM 1866 C CA . VAL A 1 236 ? -0.356 18.798 1.408 1.00 70.81 236 VAL A CA 1
ATOM 1867 C C . VAL A 1 236 ? 0.068 18.402 2.824 1.00 70.81 236 VAL A C 1
ATOM 1869 O O . VAL A 1 236 ? 0.089 17.218 3.150 1.00 70.81 236 VAL A O 1
ATOM 1872 N N . GLN A 1 237 ? 0.365 19.376 3.688 1.00 75.38 237 GLN A N 1
ATOM 1873 C CA . GLN A 1 237 ? 0.742 19.090 5.076 1.00 75.38 237 GLN A CA 1
ATOM 1874 C C . GLN A 1 237 ? -0.441 18.578 5.907 1.00 75.38 237 GLN A C 1
ATOM 1876 O O . GLN A 1 237 ? -0.274 17.631 6.669 1.00 75.38 237 GLN A O 1
ATOM 1881 N N . VAL A 1 238 ? -1.649 19.117 5.707 1.00 76.44 238 VAL A N 1
ATOM 1882 C CA . VAL A 1 238 ? -2.868 18.623 6.377 1.00 76.44 238 VAL A CA 1
ATOM 1883 C C . VAL A 1 238 ? -3.157 17.170 5.993 1.00 76.44 238 VAL A C 1
ATOM 1885 O O . VAL A 1 238 ? -3.435 16.352 6.867 1.00 76.44 238 VAL A O 1
ATOM 1888 N N . ARG A 1 239 ? -3.006 16.819 4.710 1.00 79.25 239 ARG A N 1
ATOM 1889 C CA . ARG A 1 239 ? -3.150 15.444 4.222 1.00 79.25 239 ARG A CA 1
ATOM 1890 C C . ARG A 1 239 ? -2.117 14.517 4.855 1.00 79.25 239 ARG A C 1
ATOM 1892 O O . ARG A 1 239 ? -2.477 13.443 5.316 1.00 79.25 239 ARG A O 1
ATOM 1899 N N . ARG A 1 240 ? -0.850 14.941 4.931 1.00 87.12 240 ARG A N 1
ATOM 1900 C CA . ARG A 1 240 ? 0.221 14.157 5.572 1.00 87.12 240 ARG A CA 1
ATOM 1901 C C . ARG A 1 240 ? -0.057 13.912 7.054 1.00 87.12 240 ARG A C 1
ATOM 1903 O O . ARG A 1 240 ? 0.083 12.782 7.512 1.00 87.12 240 ARG A O 1
ATOM 1910 N N . ILE A 1 241 ? -0.488 14.947 7.775 1.00 87.62 241 ILE A N 1
ATOM 1911 C CA . ILE A 1 241 ? -0.910 14.853 9.179 1.00 87.62 241 ILE A CA 1
ATOM 1912 C C . ILE A 1 241 ? -2.043 13.831 9.324 1.00 87.62 241 ILE A C 1
ATOM 1914 O O . ILE A 1 241 ? -1.949 12.944 10.169 1.00 87.62 241 ILE A O 1
ATOM 1918 N N . GLY A 1 242 ? -3.070 13.917 8.472 1.00 86.94 242 GLY A N 1
ATOM 1919 C CA . GLY A 1 242 ? -4.198 12.986 8.471 1.00 86.94 242 GLY A CA 1
ATOM 1920 C C . GLY A 1 242 ? -3.781 11.542 8.219 1.00 86.94 242 GLY A C 1
ATOM 1921 O O . GLY A 1 242 ? -4.076 10.675 9.033 1.00 86.94 242 GLY A O 1
ATOM 1922 N N . THR A 1 243 ? -3.010 11.286 7.160 1.00 89.19 243 THR A N 1
ATOM 1923 C CA . THR A 1 243 ? -2.530 9.936 6.826 1.00 89.19 243 THR A CA 1
ATOM 1924 C C . THR A 1 243 ? -1.707 9.315 7.954 1.00 89.19 243 THR A C 1
ATOM 1926 O O . THR A 1 243 ? -1.885 8.141 8.272 1.00 89.19 243 THR A O 1
ATOM 1929 N N . VAL A 1 244 ? -0.808 10.085 8.579 1.00 93.62 244 VAL A N 1
ATOM 1930 C CA . VAL A 1 244 ? -0.016 9.572 9.704 1.00 93.62 244 VAL A CA 1
ATOM 1931 C C . VAL A 1 244 ? -0.919 9.277 10.897 1.00 93.62 244 VAL A C 1
ATOM 1933 O O . VAL A 1 244 ? -0.797 8.205 11.480 1.00 93.62 244 VAL A O 1
ATOM 1936 N N . LEU A 1 245 ? -1.851 10.174 11.229 1.00 93.69 245 LEU A N 1
ATOM 1937 C CA . LEU A 1 245 ? -2.789 9.965 12.328 1.00 93.69 245 LEU A CA 1
ATOM 1938 C C . LEU A 1 245 ? -3.668 8.723 12.112 1.00 93.69 245 LEU A C 1
ATOM 1940 O O . LEU A 1 245 ? -3.776 7.916 13.031 1.00 93.69 245 LEU A O 1
ATOM 1944 N N . HIS A 1 246 ? -4.221 8.522 10.910 1.00 91.94 246 HIS A N 1
ATOM 1945 C CA . HIS A 1 246 ? -5.014 7.330 10.572 1.00 91.94 246 HIS A CA 1
ATOM 1946 C C . HIS A 1 246 ? -4.201 6.062 10.807 1.00 91.94 246 HIS A C 1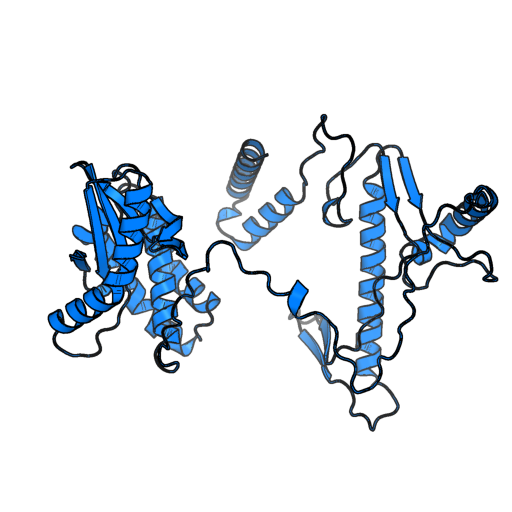
ATOM 1948 O O . HIS A 1 246 ? -4.643 5.181 11.533 1.00 91.94 246 HIS A O 1
ATOM 1954 N N . ARG A 1 247 ? -2.960 6.018 10.313 1.00 94.06 247 ARG A N 1
ATOM 1955 C CA . ARG A 1 247 ? -2.067 4.866 10.488 1.00 94.06 247 ARG A CA 1
ATOM 1956 C C . ARG A 1 247 ? -1.755 4.556 11.956 1.00 94.06 247 ARG A C 1
ATOM 1958 O O . ARG A 1 247 ? -1.585 3.395 12.327 1.00 94.06 247 ARG A O 1
ATOM 1965 N N . LEU A 1 248 ? -1.647 5.580 12.807 1.00 95.88 248 LEU A N 1
ATOM 1966 C CA . LEU A 1 248 ? -1.465 5.376 14.247 1.00 95.88 248 LEU A CA 1
ATOM 1967 C C . LEU A 1 248 ? -2.724 4.778 14.885 1.00 95.88 248 LEU A C 1
ATOM 1969 O O . LEU A 1 248 ? -2.618 3.817 15.644 1.00 95.88 248 LEU A O 1
ATOM 1973 N N . LEU A 1 249 ? -3.901 5.326 14.572 1.00 95.75 249 LEU A N 1
ATOM 1974 C CA . LEU A 1 249 ? -5.181 4.853 15.106 1.00 95.75 249 LEU A CA 1
ATOM 1975 C C . LEU A 1 249 ? -5.529 3.451 14.597 1.00 95.75 249 LEU A C 1
ATOM 1977 O O . LEU A 1 249 ? -5.957 2.615 15.385 1.00 95.75 249 LEU A O 1
ATOM 1981 N N . GLU A 1 250 ? -5.265 3.161 13.324 1.00 95.31 250 GLU A N 1
ATOM 1982 C CA . GLU A 1 250 ? -5.357 1.829 12.723 1.00 95.31 250 GLU A CA 1
ATOM 1983 C C . GLU A 1 250 ? -4.538 0.826 13.539 1.00 95.31 250 GLU A C 1
ATOM 1985 O O . GLU A 1 250 ? -5.060 -0.207 13.967 1.00 95.31 250 GLU A O 1
ATOM 1990 N N . ARG A 1 251 ? -3.270 1.160 13.822 1.00 96.06 251 ARG A N 1
ATOM 1991 C CA . ARG A 1 251 ? -2.377 0.282 14.579 1.00 96.06 251 ARG A CA 1
ATOM 1992 C C . ARG A 1 251 ? -2.889 0.019 15.991 1.00 96.06 251 ARG A C 1
ATOM 1994 O O . ARG A 1 251 ? -2.803 -1.116 16.457 1.00 96.06 251 ARG A O 1
ATOM 2001 N N . VAL A 1 252 ? -3.419 1.037 16.666 1.00 96.44 252 VAL A N 1
ATOM 2002 C CA . VAL A 1 252 ? -4.022 0.863 17.995 1.00 96.44 252 VAL A CA 1
ATOM 2003 C C . VAL A 1 252 ? -5.293 0.019 17.902 1.00 96.44 252 VAL A C 1
ATOM 2005 O O . VAL A 1 252 ? -5.443 -0.920 18.675 1.00 96.44 252 VAL A O 1
ATOM 2008 N N . GLY A 1 253 ? -6.168 0.278 16.929 1.00 94.69 253 GLY A N 1
ATOM 2009 C CA . GLY A 1 253 ? -7.411 -0.470 16.729 1.00 94.69 253 GLY A CA 1
ATOM 2010 C C . GLY A 1 253 ? -7.205 -1.940 16.339 1.00 94.69 253 GLY A C 1
ATOM 2011 O O . GLY A 1 253 ? -8.056 -2.771 16.656 1.00 94.69 253 GLY A O 1
ATOM 2012 N N . GLN A 1 254 ? -6.083 -2.279 15.693 1.00 94.56 254 GLN A N 1
ATOM 2013 C CA . GLN A 1 254 ? -5.667 -3.663 15.413 1.00 94.56 254 GLN A CA 1
ATOM 2014 C C . GLN A 1 254 ? -5.186 -4.398 16.673 1.00 94.56 254 GLN A C 1
ATOM 2016 O O . GLN A 1 254 ? -5.409 -5.598 16.810 1.00 94.56 254 GLN A O 1
ATOM 2021 N N . ILE A 1 255 ? -4.507 -3.694 17.584 1.00 94.38 255 ILE A N 1
ATOM 2022 C CA . ILE A 1 255 ? -4.038 -4.259 18.861 1.00 94.38 255 ILE A CA 1
ATOM 2023 C C . ILE A 1 255 ? -5.200 -4.363 19.866 1.00 94.38 255 ILE A C 1
ATOM 2025 O O . ILE A 1 255 ? -5.266 -5.325 20.636 1.00 94.38 255 ILE A O 1
ATOM 2029 N N . GLY A 1 256 ? -6.114 -3.391 19.829 1.00 94.81 256 GLY A N 1
ATOM 2030 C CA . GLY A 1 256 ? -7.125 -3.133 20.848 1.00 94.81 256 GLY A CA 1
ATOM 2031 C C . GLY A 1 256 ? -6.556 -2.277 21.980 1.00 94.81 256 GLY A C 1
ATOM 2032 O O . GLY A 1 256 ? -5.493 -2.585 22.525 1.00 94.81 256 GLY A O 1
ATOM 2033 N N . ILE A 1 257 ? -7.258 -1.204 22.355 1.00 95.19 257 ILE A N 1
ATOM 2034 C CA . ILE A 1 257 ? -6.786 -0.251 23.376 1.00 95.19 257 ILE A CA 1
ATOM 2035 C C . ILE A 1 257 ? -6.521 -0.904 24.745 1.00 95.19 257 ILE A C 1
ATOM 2037 O O . ILE A 1 257 ? -5.701 -0.418 25.517 1.00 95.19 257 ILE A O 1
ATOM 2041 N N . GLU A 1 258 ? -7.179 -2.022 25.049 1.00 95.06 258 GLU A N 1
ATOM 2042 C CA . GLU A 1 258 ? -7.038 -2.780 26.296 1.00 95.06 258 GLU A CA 1
ATOM 2043 C C . GLU A 1 258 ? -5.689 -3.500 26.393 1.00 95.06 258 GLU A C 1
ATOM 2045 O O . GLU A 1 258 ? -5.181 -3.731 27.490 1.00 95.06 258 GLU A O 1
ATOM 2050 N N . ARG A 1 259 ? -5.110 -3.862 25.243 1.00 94.19 259 ARG A N 1
ATOM 2051 C CA . ARG A 1 259 ? -3.792 -4.506 25.131 1.00 94.19 259 ARG A CA 1
ATOM 2052 C C . ARG A 1 259 ? -2.688 -3.513 24.780 1.00 94.19 259 ARG A C 1
ATOM 2054 O O . ARG A 1 259 ? -1.527 -3.909 24.718 1.00 94.19 259 ARG A O 1
ATOM 2061 N N . PHE A 1 260 ? -3.052 -2.258 24.531 1.00 95.19 260 PHE A N 1
ATOM 2062 C CA . PHE A 1 260 ? -2.130 -1.210 24.134 1.00 95.19 260 PHE A CA 1
ATOM 2063 C C . PHE A 1 260 ? -1.446 -0.593 25.360 1.00 95.19 260 PHE A C 1
ATOM 2065 O O . PHE A 1 260 ? -2.087 0.090 26.161 1.00 95.19 260 PHE A O 1
ATOM 2072 N N . ASP A 1 261 ? -0.146 -0.846 25.520 1.00 94.25 261 ASP A N 1
ATOM 2073 C CA . ASP A 1 261 ? 0.621 -0.400 26.688 1.00 94.25 261 ASP A CA 1
ATOM 2074 C C . ASP A 1 261 ? 1.390 0.921 26.471 1.00 94.25 261 ASP A C 1
ATOM 2076 O O . ASP A 1 261 ? 1.510 1.455 25.365 1.00 94.25 261 ASP A O 1
ATOM 2080 N N . GLU A 1 262 ? 1.940 1.467 27.559 1.00 93.69 262 GLU A N 1
ATOM 2081 C CA . GLU A 1 262 ? 2.685 2.734 27.538 1.00 93.69 262 GLU A CA 1
ATOM 2082 C C . GLU A 1 262 ? 4.007 2.644 26.745 1.00 93.69 262 GLU A C 1
ATOM 2084 O O . GLU A 1 262 ? 4.495 3.644 26.214 1.00 93.69 262 GLU A O 1
ATOM 2089 N N . GLY A 1 263 ? 4.596 1.450 26.633 1.00 95.12 263 GLY A N 1
ATOM 2090 C CA . GLY A 1 263 ? 5.780 1.213 25.807 1.00 95.12 263 GLY A CA 1
ATOM 2091 C C . GLY A 1 263 ? 5.453 1.326 24.319 1.00 95.12 263 GLY A C 1
ATOM 2092 O O . GLY A 1 263 ? 6.158 2.012 23.576 1.00 95.12 263 GLY A O 1
ATOM 2093 N N . GLN A 1 264 ? 4.339 0.730 23.896 1.00 94.56 264 GLN A N 1
ATOM 2094 C CA . GLN A 1 264 ? 3.806 0.839 22.540 1.00 94.56 264 GLN A CA 1
ATOM 2095 C C . GLN A 1 264 ? 3.364 2.273 22.225 1.00 94.56 264 GLN A C 1
ATOM 2097 O O . GLN A 1 264 ? 3.691 2.779 21.147 1.00 94.56 264 GLN A O 1
ATOM 2102 N N . ARG A 1 265 ? 2.716 2.966 23.178 1.00 95.94 265 ARG A N 1
ATOM 2103 C CA . ARG A 1 265 ? 2.394 4.403 23.070 1.00 95.94 265 ARG A CA 1
ATOM 2104 C C . ARG A 1 265 ? 3.647 5.219 22.778 1.00 95.94 265 ARG A C 1
ATOM 2106 O O . ARG A 1 265 ? 3.666 5.984 21.815 1.00 95.94 265 ARG A O 1
ATOM 2113 N N . ARG A 1 266 ? 4.720 5.022 23.551 1.00 95.88 266 ARG A N 1
ATOM 2114 C CA . ARG A 1 266 ? 6.000 5.718 23.347 1.00 95.88 266 ARG A CA 1
ATOM 2115 C C . ARG A 1 266 ? 6.635 5.394 21.996 1.00 95.88 266 ARG A C 1
ATOM 2117 O O . ARG A 1 266 ? 7.008 6.315 21.275 1.00 95.88 266 ARG A O 1
ATOM 2124 N N . SER A 1 267 ? 6.698 4.115 21.630 1.00 95.50 267 SER A N 1
ATOM 2125 C CA . SER A 1 267 ? 7.279 3.674 20.358 1.00 95.50 267 SER A CA 1
ATOM 2126 C C . SER A 1 267 ? 6.564 4.294 19.152 1.00 95.50 267 SER A C 1
ATOM 2128 O O . SER A 1 267 ? 7.210 4.780 18.223 1.00 95.50 267 SER A O 1
ATOM 2130 N N . LEU A 1 268 ? 5.227 4.347 19.168 1.00 94.81 268 LEU A N 1
ATOM 2131 C CA . LEU A 1 268 ? 4.463 4.984 18.095 1.00 94.81 268 LEU A CA 1
ATOM 2132 C C . LEU A 1 268 ? 4.714 6.493 18.020 1.00 94.81 268 LEU A C 1
ATOM 2134 O O . LEU A 1 268 ? 4.912 7.007 16.919 1.00 94.81 268 LEU A O 1
ATOM 2138 N N . ARG A 1 269 ? 4.789 7.188 19.163 1.00 96.00 269 ARG A N 1
ATOM 2139 C CA . ARG A 1 269 ? 5.123 8.624 19.215 1.00 96.00 269 ARG A CA 1
ATOM 2140 C C . ARG A 1 269 ? 6.488 8.917 18.592 1.00 96.00 269 ARG A C 1
ATOM 2142 O O . ARG A 1 269 ? 6.609 9.836 17.786 1.00 96.00 269 ARG A O 1
ATOM 2149 N N . GLU A 1 270 ? 7.500 8.115 18.917 1.00 95.62 270 GLU A N 1
ATOM 2150 C CA . GLU A 1 270 ? 8.871 8.275 18.406 1.00 95.62 270 GLU A CA 1
ATOM 2151 C C . GLU A 1 270 ? 8.977 8.042 16.888 1.00 95.62 270 GLU A C 1
ATOM 2153 O O . GLU A 1 270 ? 9.864 8.591 16.233 1.00 95.62 270 GLU A O 1
ATOM 2158 N N . ARG A 1 271 ? 8.041 7.288 16.293 1.00 95.38 271 ARG A N 1
ATOM 2159 C CA . ARG A 1 271 ? 8.001 7.015 14.845 1.00 95.38 271 ARG A CA 1
ATOM 2160 C C . ARG A 1 271 ? 7.367 8.131 14.014 1.00 95.38 271 ARG A C 1
ATOM 2162 O O . ARG A 1 271 ? 7.627 8.186 12.811 1.00 95.38 271 ARG A O 1
ATOM 2169 N N . ILE A 1 272 ? 6.575 9.026 14.612 1.00 95.12 272 ILE A N 1
ATOM 2170 C CA . ILE A 1 272 ? 5.840 10.087 13.892 1.00 95.12 272 ILE A CA 1
ATOM 2171 C C . ILE A 1 272 ? 6.755 10.937 12.994 1.00 95.12 272 ILE A C 1
ATOM 2173 O O . ILE A 1 272 ? 6.432 11.093 11.811 1.00 95.12 272 ILE A O 1
ATOM 2177 N N . PRO A 1 273 ? 7.917 11.438 13.464 1.00 94.12 273 PRO A N 1
ATOM 2178 C CA . PRO A 1 273 ? 8.801 12.236 12.618 1.00 94.12 273 PRO A CA 1
ATOM 2179 C C . PRO A 1 273 ? 9.345 11.442 11.420 1.00 94.12 273 PRO A C 1
ATOM 2181 O O . PRO A 1 273 ? 9.497 11.990 10.330 1.00 94.12 273 PRO A O 1
ATOM 2184 N N . GLY A 1 274 ? 9.621 10.146 11.603 1.00 92.69 274 GLY A N 1
ATOM 2185 C CA . GLY A 1 274 ? 10.073 9.256 10.532 1.00 92.69 274 GLY A CA 1
ATOM 2186 C C . GLY A 1 274 ? 8.995 9.027 9.470 1.00 92.69 274 GLY A C 1
ATOM 2187 O O . GLY A 1 274 ? 9.282 9.119 8.278 1.00 92.69 274 GLY A O 1
ATOM 2188 N N . LEU A 1 275 ? 7.745 8.817 9.897 1.00 93.31 275 LEU A N 1
ATOM 2189 C CA . LEU A 1 275 ? 6.598 8.652 8.997 1.00 93.31 275 LEU A CA 1
ATOM 2190 C C . LEU A 1 275 ? 6.344 9.916 8.161 1.00 93.31 275 LEU A C 1
ATOM 2192 O O . LEU A 1 275 ? 6.177 9.827 6.946 1.00 93.31 275 LEU A O 1
ATOM 2196 N N . LEU A 1 276 ? 6.396 11.099 8.781 1.00 90.94 276 LEU A N 1
ATOM 2197 C CA . LEU A 1 276 ? 6.250 12.374 8.071 1.00 90.94 276 LEU A CA 1
ATOM 2198 C C . LEU A 1 276 ? 7.385 12.621 7.065 1.00 90.94 276 LEU A C 1
ATOM 2200 O O . LEU A 1 276 ? 7.129 13.060 5.941 1.00 90.94 276 LEU A O 1
ATOM 2204 N N . LYS A 1 277 ? 8.637 12.307 7.429 1.00 91.88 277 LYS A N 1
ATOM 2205 C CA . LYS A 1 277 ? 9.785 12.405 6.510 1.00 91.88 277 LYS A CA 1
ATOM 2206 C C . LYS A 1 277 ? 9.635 11.477 5.306 1.00 91.88 277 LYS A C 1
ATOM 2208 O O . LYS A 1 277 ? 9.866 11.920 4.185 1.00 91.88 277 LYS A O 1
ATOM 2213 N N . ALA A 1 278 ? 9.202 10.233 5.520 1.00 88.25 278 ALA A N 1
ATOM 2214 C CA . ALA A 1 278 ? 8.957 9.274 4.440 1.00 88.25 278 ALA A CA 1
ATOM 2215 C C . ALA A 1 278 ? 7.883 9.765 3.449 1.00 88.25 278 ALA A C 1
ATOM 2217 O O . ALA A 1 278 ? 7.945 9.461 2.263 1.00 88.25 278 ALA A O 1
ATOM 2218 N N . MET A 1 279 ? 6.937 10.587 3.915 1.00 84.25 279 MET A N 1
ATOM 2219 C CA . MET A 1 279 ? 5.913 11.232 3.083 1.00 84.25 279 MET A CA 1
ATOM 2220 C C . MET A 1 279 ? 6.365 12.562 2.446 1.00 84.25 279 MET A C 1
ATOM 2222 O O . MET A 1 279 ? 5.579 13.232 1.765 1.00 84.25 279 MET A O 1
ATOM 2226 N N . GLY A 1 280 ? 7.629 12.952 2.643 1.00 83.81 280 GLY A N 1
ATOM 2227 C CA . GLY A 1 280 ? 8.257 14.124 2.033 1.00 83.81 280 GLY A CA 1
ATOM 2228 C C . GLY A 1 280 ? 8.085 15.433 2.809 1.00 83.81 280 GLY A C 1
ATOM 2229 O O . GLY A 1 280 ? 8.169 16.504 2.201 1.00 83.81 280 GLY A O 1
ATOM 2230 N N . THR A 1 281 ? 7.800 15.390 4.115 1.00 83.88 281 THR A N 1
ATOM 2231 C CA . THR A 1 281 ? 7.834 16.594 4.965 1.00 83.88 281 THR A CA 1
ATOM 2232 C C . THR A 1 281 ? 9.275 17.055 5.169 1.00 83.88 281 THR A C 1
ATOM 2234 O O . THR A 1 281 ? 10.122 16.292 5.636 1.00 83.88 281 THR A O 1
ATOM 2237 N N . GLY A 1 282 ? 9.557 18.312 4.813 1.00 83.44 282 GLY A N 1
ATOM 2238 C CA . GLY A 1 282 ? 10.881 18.911 4.973 1.00 83.44 282 GLY A CA 1
ATOM 2239 C C . GLY A 1 282 ? 11.241 19.151 6.441 1.00 83.44 282 GLY A C 1
ATOM 2240 O O . GLY A 1 282 ? 10.369 19.378 7.278 1.00 83.44 282 GLY A O 1
ATOM 2241 N N . SER A 1 283 ? 12.538 19.154 6.759 1.00 85.00 283 SER A N 1
ATOM 2242 C CA . SER A 1 283 ? 13.031 19.302 8.139 1.00 85.00 283 SER A CA 1
ATOM 2243 C C . SER A 1 283 ? 12.551 20.578 8.842 1.00 85.00 283 SER A C 1
ATOM 2245 O O . SER A 1 283 ? 12.335 20.549 10.046 1.00 85.00 283 SER A O 1
ATOM 2247 N N . SER A 1 284 ? 12.352 21.679 8.108 1.00 82.81 284 SER A N 1
ATOM 2248 C CA . SER A 1 284 ? 11.863 22.954 8.655 1.00 82.81 284 SER A CA 1
ATOM 2249 C C . SER A 1 284 ? 10.380 22.944 9.038 1.00 82.81 284 SER A C 1
ATOM 2251 O O . SER A 1 284 ? 9.952 23.784 9.819 1.00 82.81 284 SER A O 1
ATOM 2253 N N . GLU A 1 285 ? 9.591 22.024 8.478 1.00 84.19 285 GLU A N 1
ATOM 2254 C CA . GLU A 1 285 ? 8.141 21.914 8.708 1.00 84.19 285 GLU A CA 1
ATOM 2255 C C . GLU A 1 285 ? 7.795 20.774 9.675 1.00 84.19 285 GLU A C 1
ATOM 2257 O O . GLU A 1 285 ? 6.665 20.673 10.147 1.00 84.19 285 GLU A O 1
ATOM 2262 N N . LEU A 1 286 ? 8.767 19.907 9.972 1.00 88.69 286 LEU A N 1
ATOM 2263 C CA . LEU A 1 286 ? 8.557 18.669 10.709 1.00 88.69 286 LEU A CA 1
ATOM 2264 C C . LEU A 1 286 ? 8.042 18.912 12.129 1.00 88.69 286 LEU A C 1
ATOM 2266 O O . LEU A 1 286 ? 7.056 18.300 12.520 1.00 88.69 286 LEU A O 1
ATOM 2270 N N . GLU A 1 287 ? 8.667 19.820 12.881 1.00 86.31 287 GLU A N 1
ATOM 2271 C CA . GLU A 1 287 ? 8.255 20.123 14.260 1.00 86.31 287 GLU A CA 1
ATOM 2272 C C . GLU A 1 287 ? 6.809 20.638 14.317 1.00 86.31 287 GLU A C 1
ATOM 2274 O O . GLU A 1 287 ? 6.013 20.166 15.126 1.00 86.31 287 GLU A O 1
ATOM 2279 N N . ALA A 1 288 ? 6.435 21.527 13.392 1.00 86.69 288 ALA A N 1
ATOM 2280 C CA . ALA A 1 288 ? 5.083 22.075 13.306 1.00 86.69 288 ALA A CA 1
ATOM 2281 C C . ALA A 1 288 ? 4.026 21.028 12.901 1.00 86.69 288 ALA A C 1
ATOM 2283 O O . ALA A 1 288 ? 2.853 21.184 13.238 1.00 86.69 288 ALA A O 1
ATOM 2284 N N . ALA A 1 289 ? 4.424 19.972 12.183 1.00 88.69 289 ALA A N 1
ATOM 2285 C CA . ALA A 1 289 ? 3.536 18.888 11.762 1.00 88.69 289 ALA A CA 1
ATOM 2286 C C . ALA A 1 289 ? 3.420 17.751 12.795 1.00 88.69 289 ALA A C 1
ATOM 2288 O O . ALA A 1 289 ? 2.394 17.075 12.832 1.00 88.69 289 ALA A O 1
ATOM 2289 N N . VAL A 1 290 ? 4.442 17.532 13.630 1.00 93.81 290 VAL A N 1
ATOM 2290 C CA . VAL A 1 290 ? 4.451 16.476 14.660 1.00 93.81 290 VAL A CA 1
ATOM 2291 C C . VAL A 1 290 ? 3.498 16.809 15.809 1.00 93.81 290 VAL A C 1
ATOM 2293 O O . VAL A 1 290 ? 2.726 15.944 16.223 1.00 93.81 290 VAL A O 1
ATOM 2296 N N . GLU A 1 291 ? 3.523 18.049 16.300 1.00 91.38 291 GLU A N 1
ATOM 2297 C CA . GLU A 1 291 ? 2.770 18.447 17.498 1.00 91.38 291 GLU A CA 1
ATOM 2298 C C . GLU A 1 291 ? 1.252 18.188 17.379 1.00 91.38 291 GLU A C 1
ATOM 2300 O O . GLU A 1 291 ? 0.694 17.529 18.258 1.00 91.38 291 GLU A O 1
ATOM 2305 N N . PRO A 1 292 ? 0.567 18.570 16.277 1.00 89.75 292 PRO A N 1
ATOM 2306 C CA . PRO A 1 292 ? -0.865 18.307 16.132 1.00 89.75 292 PRO A CA 1
ATOM 2307 C C . PRO A 1 292 ? -1.219 16.816 16.077 1.00 89.75 292 PRO A C 1
ATOM 2309 O O . PRO A 1 292 ? -2.329 16.441 16.453 1.00 89.75 292 PRO A O 1
ATOM 2312 N N . ILE A 1 293 ? -0.306 15.966 15.587 1.00 93.81 293 ILE A N 1
ATOM 2313 C CA . ILE A 1 293 ? -0.515 14.511 15.536 1.00 93.81 293 ILE A CA 1
ATOM 2314 C C . ILE A 1 293 ? -0.426 13.939 16.946 1.00 93.81 293 ILE A C 1
ATOM 2316 O O . ILE A 1 293 ? -1.294 13.163 17.329 1.00 93.81 293 ILE A O 1
ATOM 2320 N N . LEU A 1 294 ? 0.595 14.334 17.715 1.00 95.00 294 LEU A N 1
ATOM 2321 C CA . LEU A 1 294 ? 0.767 13.895 19.100 1.00 95.00 294 LEU A CA 1
ATOM 2322 C C . LEU A 1 294 ? -0.439 14.279 19.958 1.00 95.00 294 LEU A C 1
ATOM 2324 O O . LEU A 1 294 ? -0.982 13.421 20.649 1.00 95.00 294 LEU A O 1
ATOM 2328 N N . GLU A 1 295 ? -0.887 15.533 19.859 1.00 93.00 295 GLU A N 1
ATOM 2329 C CA . GLU A 1 295 ? -2.050 16.032 20.597 1.00 93.00 295 GLU A CA 1
ATOM 2330 C C . GLU A 1 295 ? -3.316 15.231 20.259 1.00 93.00 295 GLU A C 1
ATOM 2332 O O . GLU A 1 295 ? -4.003 14.744 21.156 1.00 93.00 295 GLU A O 1
ATOM 2337 N N . ALA A 1 296 ? -3.614 15.049 18.968 1.00 93.75 296 ALA A N 1
ATOM 2338 C CA . ALA A 1 296 ? -4.800 14.318 18.523 1.00 93.75 296 ALA A CA 1
ATOM 2339 C C . ALA A 1 296 ? -4.753 12.830 18.897 1.00 93.75 296 ALA A C 1
ATOM 2341 O O . ALA A 1 296 ? -5.773 12.248 19.278 1.00 93.75 296 ALA A O 1
ATOM 2342 N N . PHE A 1 297 ? -3.571 12.221 18.781 1.00 95.94 297 PHE A N 1
ATOM 2343 C CA . PHE A 1 297 ? -3.337 10.827 19.127 1.00 95.94 297 PHE A CA 1
ATOM 2344 C C . PHE A 1 297 ? -3.550 10.604 20.624 1.00 95.94 297 PHE A C 1
ATOM 2346 O O . PHE A 1 297 ? -4.402 9.804 20.996 1.00 95.94 297 PHE A O 1
ATOM 2353 N N . ASP A 1 298 ? -2.868 11.369 21.481 1.00 95.00 298 ASP A N 1
ATOM 2354 C CA . ASP A 1 298 ? -3.014 11.260 22.935 1.00 95.00 298 ASP A CA 1
ATOM 2355 C C . ASP A 1 298 ? -4.449 11.499 23.383 1.00 95.00 298 ASP A C 1
ATOM 2357 O O . ASP A 1 298 ? -5.022 10.685 24.103 1.00 95.00 298 ASP A O 1
ATOM 2361 N N . LYS A 1 299 ? -5.058 12.583 22.893 1.00 94.69 299 LYS A N 1
ATOM 2362 C CA . LYS A 1 299 ? -6.432 12.937 23.237 1.00 94.69 299 LYS A CA 1
ATOM 2363 C C . LYS A 1 299 ? -7.415 11.818 22.892 1.00 94.69 299 LYS A C 1
ATOM 2365 O O . LYS A 1 299 ? -8.335 11.565 23.662 1.00 94.69 299 LYS A O 1
ATOM 2370 N N . THR A 1 300 ? -7.204 11.123 21.775 1.00 95.94 300 THR A N 1
ATOM 2371 C CA . THR A 1 300 ? -8.039 9.978 21.383 1.00 95.94 300 THR A CA 1
ATOM 2372 C C . THR A 1 300 ? -7.839 8.780 22.311 1.00 95.94 300 THR A C 1
ATOM 2374 O O . THR A 1 300 ? -8.815 8.145 22.698 1.00 95.94 300 THR A O 1
ATOM 2377 N N . LEU A 1 301 ? -6.601 8.474 22.710 1.00 95.94 301 LEU A N 1
ATOM 2378 C CA . LEU A 1 301 ? -6.313 7.351 23.616 1.00 95.94 301 LEU A CA 1
ATOM 2379 C C . LEU A 1 301 ? -6.795 7.588 25.053 1.00 95.94 301 LEU A C 1
ATOM 2381 O O . LEU A 1 301 ? -7.090 6.629 25.776 1.00 95.94 301 LEU A O 1
ATOM 2385 N N . ASP A 1 302 ? -6.858 8.854 25.459 1.00 95.38 302 ASP A N 1
ATOM 2386 C CA . ASP A 1 302 ? -7.242 9.269 26.806 1.00 95.38 302 ASP A CA 1
ATOM 2387 C C . ASP A 1 302 ? -8.751 9.590 26.920 1.00 95.38 302 ASP A C 1
ATOM 2389 O O . ASP A 1 302 ? -9.274 9.692 28.030 1.00 95.38 302 ASP A O 1
ATOM 2393 N N . SER A 1 303 ? -9.471 9.707 25.797 1.00 96.56 303 SER A N 1
ATOM 2394 C CA . SER A 1 303 ? -10.921 9.942 25.762 1.00 96.56 303 SER A CA 1
ATOM 2395 C C . SER A 1 303 ? -11.743 8.658 25.873 1.00 96.56 303 SER A C 1
ATOM 2397 O O . SER A 1 303 ? -11.424 7.647 25.257 1.00 96.56 303 SER A O 1
ATOM 2399 N N . GLU A 1 304 ? -12.877 8.720 26.575 1.00 96.44 304 GLU A N 1
ATOM 2400 C CA . GLU A 1 304 ? -13.875 7.644 26.600 1.00 96.44 304 GLU A CA 1
ATOM 2401 C C . GLU A 1 304 ? -14.357 7.264 25.189 1.00 96.44 304 GLU A C 1
ATOM 2403 O O . GLU A 1 304 ? -14.400 6.080 24.856 1.00 96.44 304 GLU A O 1
ATOM 2408 N N . THR A 1 305 ? -14.633 8.253 24.331 1.00 96.44 305 THR A N 1
ATOM 2409 C CA . THR A 1 305 ? -15.113 8.028 22.957 1.00 96.44 305 THR A CA 1
ATOM 2410 C C . THR A 1 305 ? -14.048 7.343 22.108 1.00 96.44 305 THR A C 1
ATOM 2412 O O . THR A 1 305 ? -14.318 6.329 21.465 1.00 96.44 305 THR A O 1
ATOM 2415 N N . GLY A 1 306 ? -12.822 7.872 22.118 1.00 96.06 306 GLY A N 1
ATOM 2416 C CA . GLY A 1 306 ? -11.718 7.311 21.342 1.00 96.06 306 GLY A CA 1
ATOM 2417 C C . GLY A 1 306 ? -11.336 5.902 21.800 1.00 96.06 306 GLY A C 1
ATOM 2418 O O . GLY A 1 306 ? -11.149 5.012 20.970 1.00 96.06 306 GLY A O 1
ATOM 2419 N N . ARG A 1 307 ? -11.313 5.658 23.116 1.00 96.81 307 ARG A N 1
ATOM 2420 C CA . ARG A 1 307 ? -11.095 4.320 23.689 1.00 96.81 307 ARG A CA 1
ATOM 2421 C C . ARG A 1 307 ? -12.188 3.343 23.283 1.00 96.81 307 ARG A C 1
ATOM 2423 O O . ARG A 1 307 ? -11.873 2.216 22.920 1.00 96.81 307 ARG A O 1
ATOM 2430 N N . TRP A 1 308 ? -13.448 3.772 23.295 1.00 97.38 308 TRP A N 1
ATOM 2431 C CA . TRP A 1 308 ? -14.556 2.941 22.839 1.00 97.38 308 TRP A CA 1
ATOM 2432 C C . TRP A 1 308 ? -14.413 2.575 21.353 1.00 97.38 308 TRP A C 1
ATOM 2434 O O . TRP A 1 308 ? -14.517 1.400 21.022 1.00 97.38 308 TRP A O 1
ATOM 2444 N N . ILE A 1 309 ? -14.078 3.517 20.464 1.00 97.38 309 ILE A N 1
ATOM 2445 C CA . ILE A 1 309 ? -13.869 3.236 19.025 1.00 97.38 309 ILE A CA 1
ATOM 2446 C C . ILE A 1 309 ? -12.718 2.236 18.794 1.00 97.38 309 ILE A C 1
ATOM 2448 O O . ILE A 1 309 ? -12.806 1.339 17.946 1.00 97.38 309 ILE A O 1
ATOM 2452 N N . LEU A 1 310 ? -11.626 2.394 19.547 1.00 97.25 310 LEU A N 1
ATOM 2453 C CA . LEU A 1 310 ? -10.390 1.615 19.410 1.00 97.25 310 LEU A CA 1
ATOM 2454 C C . LEU A 1 310 ? -10.376 0.320 20.234 1.00 97.25 310 LEU A C 1
ATOM 2456 O O . LEU A 1 310 ? -9.368 -0.393 20.233 1.00 97.25 310 LEU A O 1
ATOM 2460 N N . SER A 1 311 ? -11.466 0.008 20.933 1.00 97.06 311 SER A N 1
ATOM 2461 C CA . SER A 1 311 ? -11.574 -1.203 21.741 1.00 97.06 311 SER A CA 1
ATOM 2462 C C . SER A 1 311 ? -11.427 -2.458 20.889 1.00 97.06 311 SER A C 1
ATOM 2464 O O . SER A 1 311 ? -12.059 -2.595 19.839 1.00 97.06 311 SER A O 1
ATOM 2466 N N . GLY A 1 312 ? -10.579 -3.379 21.345 1.00 94.12 312 GLY A N 1
ATOM 2467 C CA . GLY A 1 312 ? -10.427 -4.705 20.749 1.00 94.12 312 GLY A CA 1
ATOM 2468 C C . GLY A 1 312 ? -11.477 -5.708 21.229 1.00 94.12 312 GLY A C 1
ATOM 2469 O O . GLY A 1 312 ? -11.447 -6.859 20.799 1.00 94.12 312 GLY A O 1
ATOM 2470 N N . GLU A 1 313 ? -12.373 -5.305 22.133 1.00 95.12 313 GLU A N 1
ATOM 2471 C CA . GLU A 1 313 ? -13.408 -6.174 22.705 1.00 95.12 313 GLU A CA 1
ATOM 2472 C C . GLU A 1 313 ? -14.677 -6.229 21.847 1.00 95.12 313 GLU A C 1
ATOM 2474 O O . GLU A 1 313 ? -15.480 -7.155 21.992 1.00 95.12 313 GLU A O 1
ATOM 2479 N N . HIS A 1 314 ? -14.847 -5.283 20.917 1.00 97.06 314 HIS A N 1
ATOM 2480 C CA . HIS A 1 314 ? -15.985 -5.295 20.005 1.00 97.06 314 HIS A CA 1
ATOM 2481 C C . HIS A 1 314 ? -15.966 -6.509 19.081 1.00 97.06 314 HIS A C 1
ATOM 2483 O O . HIS A 1 314 ? -14.923 -6.955 18.594 1.00 97.06 314 HIS A O 1
ATOM 2489 N N . ARG A 1 315 ? -17.159 -7.024 18.781 1.00 96.12 315 ARG A N 1
ATOM 2490 C CA . ARG A 1 315 ? -17.313 -8.149 17.859 1.00 96.12 315 ARG A CA 1
ATOM 2491 C C . ARG A 1 315 ? -17.120 -7.698 16.418 1.00 96.12 315 ARG A C 1
ATOM 2493 O O . ARG A 1 315 ? -17.484 -6.584 16.060 1.00 96.12 315 ARG A O 1
ATOM 2500 N N . ASP A 1 316 ? -16.594 -8.590 15.582 1.00 94.94 316 ASP A N 1
ATOM 2501 C CA . ASP A 1 316 ? -16.357 -8.356 14.151 1.00 94.94 316 ASP A CA 1
ATOM 2502 C C . ASP A 1 316 ? -15.667 -7.007 13.876 1.00 94.94 316 ASP A C 1
ATOM 2504 O O . ASP A 1 316 ? -16.055 -6.273 12.963 1.00 94.94 316 ASP A O 1
ATOM 2508 N N . ALA A 1 317 ? -14.694 -6.652 14.723 1.00 96.31 317 ALA A N 1
ATOM 2509 C CA . ALA A 1 317 ? -13.932 -5.423 14.593 1.00 96.31 317 ALA A CA 1
ATOM 2510 C C . ALA A 1 317 ? -12.883 -5.544 13.480 1.00 96.31 317 ALA A C 1
ATOM 2512 O O . ALA A 1 317 ? -12.135 -6.520 13.424 1.00 96.31 317 ALA A O 1
ATOM 2513 N N . ALA A 1 318 ? -12.798 -4.534 12.619 1.00 96.31 318 ALA A N 1
ATOM 2514 C CA . ALA A 1 318 ? -11.813 -4.444 11.548 1.00 96.31 318 ALA A CA 1
ATOM 2515 C C . ALA A 1 318 ? -11.345 -2.996 11.357 1.00 96.31 318 ALA A C 1
ATOM 2517 O O . ALA A 1 318 ? -12.104 -2.052 11.587 1.00 96.31 318 ALA A O 1
ATOM 2518 N N . CYS A 1 319 ? -10.093 -2.831 10.930 1.00 95.69 319 CYS A N 1
ATOM 2519 C CA . CYS A 1 319 ? -9.534 -1.556 10.478 1.00 95.69 319 CYS A CA 1
ATOM 2520 C C . CYS A 1 319 ? -9.200 -1.656 8.987 1.00 95.69 319 CYS A C 1
ATOM 2522 O O . CYS A 1 319 ? -8.815 -2.739 8.545 1.00 95.69 319 CYS A O 1
ATOM 2524 N N . GLU A 1 320 ? -9.311 -0.547 8.253 1.00 93.75 320 GLU A N 1
ATOM 2525 C CA . GLU A 1 320 ? -8.987 -0.462 6.817 1.00 93.75 320 GLU A CA 1
ATOM 2526 C C . GLU A 1 320 ? -9.658 -1.577 5.990 1.00 93.75 320 GLU A C 1
ATOM 2528 O O . GLU A 1 320 ? -9.032 -2.206 5.138 1.00 93.75 320 GLU A O 1
ATOM 2533 N N . LEU A 1 321 ? -10.935 -1.874 6.265 1.00 95.50 321 LEU A N 1
ATOM 2534 C CA . LEU A 1 321 ? -11.647 -2.997 5.647 1.00 95.50 321 LEU A CA 1
ATOM 2535 C C . LEU A 1 321 ? -11.983 -2.673 4.180 1.00 95.50 321 LEU A C 1
ATOM 2537 O O . LEU A 1 321 ? -12.824 -1.796 3.947 1.00 95.50 321 LEU A O 1
ATOM 2541 N N . PRO A 1 322 ? -11.401 -3.378 3.188 1.00 93.75 322 PRO A N 1
ATOM 2542 C CA . PRO A 1 322 ? -11.769 -3.186 1.796 1.00 93.75 322 PRO A CA 1
ATOM 2543 C C . PRO A 1 322 ? -13.092 -3.899 1.499 1.00 93.75 322 PRO A C 1
ATOM 2545 O O . PRO A 1 322 ? -13.218 -5.105 1.707 1.00 93.75 322 PRO A O 1
ATOM 2548 N N . LEU A 1 323 ? -14.067 -3.165 0.964 1.00 92.44 323 LEU A N 1
ATOM 2549 C CA . LEU A 1 323 ? -15.341 -3.704 0.494 1.00 92.44 323 LEU A CA 1
ATOM 2550 C C . LEU A 1 323 ? -15.602 -3.298 -0.954 1.00 92.44 323 LEU A C 1
ATOM 2552 O O . LEU A 1 323 ? -15.446 -2.138 -1.341 1.00 92.44 323 LEU A O 1
ATOM 2556 N N . THR A 1 324 ? -16.077 -4.262 -1.736 1.00 90.25 324 THR A N 1
ATOM 2557 C CA . THR A 1 324 ? -16.546 -4.049 -3.104 1.00 90.25 324 THR A CA 1
ATOM 2558 C C . THR A 1 324 ? -18.004 -4.464 -3.195 1.00 90.25 324 THR A C 1
ATOM 2560 O O . THR A 1 324 ? -18.371 -5.557 -2.767 1.00 90.25 324 THR A O 1
ATOM 2563 N N . GLY A 1 325 ? -18.838 -3.610 -3.779 1.00 89.00 325 GLY A N 1
ATOM 2564 C CA . GLY A 1 325 ? -20.255 -3.901 -3.967 1.00 89.00 325 GLY A CA 1
ATOM 2565 C C . GLY A 1 325 ? -20.894 -3.034 -5.037 1.00 89.00 325 GLY A C 1
ATOM 2566 O O . GLY A 1 325 ? -20.218 -2.274 -5.731 1.00 89.00 325 GLY A O 1
ATOM 2567 N N . ILE A 1 326 ? -22.209 -3.176 -5.190 1.00 89.19 326 ILE A N 1
ATOM 2568 C CA . ILE A 1 326 ? -22.976 -2.456 -6.207 1.00 89.19 326 ILE A CA 1
ATOM 2569 C C . ILE A 1 326 ? -23.876 -1.448 -5.506 1.00 89.19 326 ILE A C 1
ATOM 2571 O O . ILE A 1 326 ? -24.795 -1.839 -4.793 1.00 89.19 326 ILE A O 1
ATOM 2575 N N . VAL A 1 327 ? -23.655 -0.156 -5.716 1.00 87.31 327 VAL A N 1
ATOM 2576 C CA . VAL A 1 327 ? -24.488 0.911 -5.140 1.00 87.31 327 VAL A CA 1
ATOM 2577 C C . VAL A 1 327 ? -25.084 1.708 -6.288 1.00 87.31 327 VAL A C 1
ATOM 2579 O O . VAL A 1 327 ? -24.363 2.138 -7.180 1.00 87.31 327 VAL A O 1
ATOM 2582 N N . ASP A 1 328 ? -26.412 1.829 -6.312 1.00 86.12 328 ASP A N 1
ATOM 2583 C CA . ASP A 1 328 ? -27.170 2.538 -7.356 1.00 86.12 328 ASP A CA 1
ATOM 2584 C C . ASP A 1 328 ? -26.859 2.099 -8.803 1.00 86.12 328 ASP A C 1
ATOM 2586 O O . ASP A 1 328 ? -27.003 2.862 -9.753 1.00 86.12 328 ASP A O 1
ATOM 2590 N N . GLY A 1 329 ? -26.478 0.828 -8.986 1.00 83.88 329 GLY A N 1
ATOM 2591 C CA . GLY A 1 329 ? -26.145 0.253 -10.295 1.00 83.88 329 GLY A CA 1
ATOM 2592 C C . GLY A 1 329 ? -24.694 0.469 -10.738 1.00 83.88 329 GLY A C 1
ATOM 2593 O O . GLY A 1 329 ? -24.343 0.081 -11.851 1.00 83.88 329 GLY A O 1
ATOM 2594 N N . GLU A 1 330 ? -23.851 1.030 -9.874 1.00 86.38 330 GLU A N 1
ATOM 2595 C CA . GLU A 1 330 ? -22.428 1.255 -10.123 1.00 86.38 330 GLU A CA 1
ATOM 2596 C C . GLU A 1 330 ? -21.568 0.342 -9.250 1.00 86.38 330 GLU A C 1
ATOM 2598 O O . GLU A 1 330 ? -21.922 0.030 -8.110 1.00 86.38 330 GLU A O 1
ATOM 2603 N N . LEU A 1 331 ? -20.417 -0.079 -9.778 1.00 85.44 331 LEU A N 1
ATOM 2604 C CA . LEU A 1 331 ? -19.435 -0.821 -8.992 1.00 85.44 331 LEU A CA 1
ATOM 2605 C C . LEU A 1 331 ? -18.664 0.157 -8.098 1.00 85.44 331 LEU A C 1
ATOM 2607 O O . LEU A 1 331 ? -18.005 1.073 -8.598 1.00 85.44 331 LEU A O 1
ATOM 2611 N N . VAL A 1 332 ? -18.723 -0.062 -6.786 1.00 87.06 332 VAL A N 1
ATOM 2612 C CA . VAL A 1 332 ? -18.068 0.771 -5.774 1.00 87.06 332 VAL A CA 1
ATOM 2613 C C . VAL A 1 332 ? -17.016 -0.038 -5.030 1.00 87.06 332 VAL A C 1
ATOM 2615 O O . VAL A 1 332 ? -17.298 -1.130 -4.542 1.00 87.06 332 VAL A O 1
ATOM 2618 N N . ASN A 1 333 ? -15.821 0.545 -4.904 1.00 87.38 333 ASN A N 1
ATOM 2619 C CA . ASN A 1 333 ? -14.752 0.070 -4.031 1.00 87.38 333 ASN A CA 1
ATOM 2620 C C . ASN A 1 333 ? -14.561 1.069 -2.884 1.00 87.38 333 ASN A C 1
ATOM 2622 O O . ASN A 1 333 ? -14.276 2.250 -3.115 1.00 87.38 333 ASN A O 1
ATOM 2626 N N . ALA A 1 334 ? -14.713 0.591 -1.657 1.00 88.62 334 ALA A N 1
ATOM 2627 C CA . ALA A 1 334 ? -14.589 1.360 -0.429 1.00 88.62 334 ALA A CA 1
ATOM 2628 C C . ALA A 1 334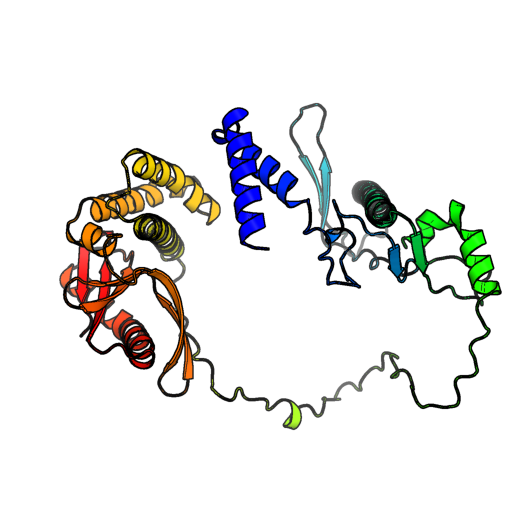 ? -13.524 0.742 0.480 1.00 88.62 334 ALA A C 1
ATOM 2630 O O . ALA A 1 334 ? -13.340 -0.472 0.483 1.00 88.62 334 ALA A O 1
ATOM 2631 N N . VAL A 1 335 ? -12.844 1.582 1.255 1.00 89.81 335 VAL A N 1
ATOM 2632 C CA . VAL A 1 335 ? -11.985 1.152 2.362 1.00 89.81 335 VAL A CA 1
ATOM 2633 C C . VAL A 1 335 ? -12.495 1.889 3.587 1.00 89.81 335 VAL A C 1
ATOM 2635 O O . VAL A 1 335 ? -12.614 3.111 3.552 1.00 89.81 335 VAL A O 1
ATOM 2638 N N . ILE A 1 336 ? -12.899 1.138 4.604 1.00 93.44 336 ILE A N 1
ATOM 2639 C CA . ILE A 1 336 ? -13.510 1.680 5.817 1.00 93.44 336 ILE A CA 1
ATOM 2640 C C . ILE A 1 336 ? -12.451 1.728 6.912 1.00 93.44 336 ILE A C 1
ATOM 2642 O O . ILE A 1 336 ? -11.939 0.675 7.296 1.00 93.44 336 ILE A O 1
ATOM 2646 N N . ASP A 1 337 ? -12.175 2.920 7.441 1.00 93.88 337 ASP A N 1
ATOM 2647 C CA . ASP A 1 337 ? -11.140 3.143 8.456 1.00 93.88 337 ASP A CA 1
ATOM 2648 C C . ASP A 1 337 ? -11.322 2.237 9.683 1.00 93.88 337 ASP A C 1
ATOM 2650 O O . ASP A 1 337 ? -10.383 1.559 10.112 1.00 93.88 337 ASP A O 1
ATOM 2654 N N . ARG A 1 338 ? -12.538 2.187 10.247 1.00 96.38 338 ARG A N 1
ATOM 2655 C CA . ARG A 1 338 ? -12.870 1.329 11.391 1.00 96.38 338 ARG A CA 1
ATOM 2656 C C . ARG A 1 338 ? -14.326 0.876 11.360 1.00 96.38 338 ARG A C 1
ATOM 2658 O O . ARG A 1 338 ? -15.242 1.656 11.128 1.00 96.38 338 ARG A O 1
ATOM 2665 N N . THR A 1 339 ? -14.561 -0.396 11.661 1.00 97.69 339 THR A N 1
ATOM 2666 C CA . THR A 1 339 ? -15.912 -0.945 11.826 1.00 97.69 339 THR A CA 1
ATOM 2667 C C . THR A 1 339 ? -15.940 -2.038 12.881 1.00 97.69 339 THR A C 1
ATOM 2669 O O . THR A 1 339 ? -14.925 -2.694 13.098 1.00 97.69 339 THR A O 1
ATOM 2672 N N . PHE A 1 340 ? -17.075 -2.207 13.557 1.00 97.62 340 PHE A N 1
ATOM 2673 C CA . PHE A 1 340 ? -17.286 -3.228 14.584 1.00 97.62 340 PHE A CA 1
ATOM 2674 C C . PHE A 1 340 ? -18.776 -3.368 14.939 1.00 97.62 340 PHE A C 1
ATOM 2676 O O . PHE A 1 340 ? -19.586 -2.547 14.517 1.00 97.62 340 PHE A O 1
ATOM 2683 N N . VAL A 1 341 ? -19.148 -4.399 15.701 1.00 97.00 341 VAL A N 1
ATOM 2684 C CA . VAL A 1 341 ? -20.468 -4.543 16.339 1.00 97.00 341 VAL A CA 1
ATOM 2685 C C . VAL A 1 341 ? -20.340 -4.248 17.825 1.00 97.00 341 VAL A C 1
ATOM 2687 O O . VAL A 1 341 ? -19.526 -4.878 18.507 1.00 97.00 341 VAL A O 1
ATOM 2690 N N . ASP A 1 342 ? -21.160 -3.324 18.322 1.00 95.31 342 ASP A N 1
ATOM 2691 C CA . ASP A 1 342 ? -21.218 -3.011 19.749 1.00 95.31 342 ASP A CA 1
ATOM 2692 C C . ASP A 1 342 ? -21.952 -4.091 20.571 1.00 95.31 342 ASP A C 1
ATOM 2694 O O . ASP A 1 342 ? -22.508 -5.063 20.050 1.00 95.31 342 ASP A O 1
ATOM 2698 N N . GLU A 1 343 ? -21.979 -3.921 21.892 1.00 93.44 343 GLU A N 1
ATOM 2699 C CA . GLU A 1 343 ? -22.646 -4.845 22.820 1.00 93.44 343 GLU A CA 1
ATOM 2700 C C . GLU A 1 343 ? -24.161 -4.979 22.580 1.00 93.44 343 GLU A C 1
ATOM 2702 O O . GLU A 1 343 ? -24.780 -5.955 23.013 1.00 93.44 343 GLU A O 1
ATOM 2707 N N . HIS A 1 344 ? -24.772 -4.013 21.890 1.00 93.69 344 HIS A N 1
ATOM 2708 C CA . HIS A 1 344 ? -26.195 -3.999 21.563 1.00 93.69 344 HIS A CA 1
ATOM 2709 C C . HIS A 1 344 ? -26.507 -4.674 20.223 1.00 93.69 344 HIS A C 1
ATOM 2711 O O . HIS A 1 344 ? -27.681 -4.857 19.902 1.00 93.69 344 HIS A O 1
ATOM 2717 N N . GLY A 1 345 ? -25.486 -5.101 19.473 1.00 93.75 345 GLY A N 1
ATOM 2718 C CA . GLY A 1 345 ? -25.652 -5.698 18.151 1.00 93.75 345 GLY A CA 1
ATOM 2719 C C . GLY A 1 345 ? -25.678 -4.679 17.010 1.00 93.75 345 GLY A C 1
ATOM 2720 O O . GLY A 1 345 ? -25.997 -5.063 15.888 1.00 93.75 345 GLY A O 1
ATOM 2721 N N . THR A 1 346 ? -25.336 -3.413 17.270 1.00 96.38 346 THR A N 1
ATOM 2722 C CA . THR A 1 346 ? -25.302 -2.352 16.254 1.00 96.38 346 THR A CA 1
ATOM 2723 C C . THR A 1 346 ? -23.964 -2.375 15.521 1.00 96.38 346 THR A C 1
ATOM 2725 O O . THR A 1 346 ? -22.909 -2.267 16.151 1.00 96.38 346 THR A O 1
ATOM 2728 N N . ARG A 1 347 ? -23.986 -2.454 14.187 1.00 97.50 347 ARG A N 1
ATOM 2729 C CA . ARG A 1 347 ? -22.812 -2.284 13.321 1.00 97.50 347 ARG A CA 1
ATOM 2730 C C . ARG A 1 347 ? -22.432 -0.806 13.266 1.00 97.50 347 ARG A C 1
ATOM 2732 O O . ARG A 1 347 ? -23.156 0.003 12.692 1.00 97.50 347 ARG A O 1
ATOM 2739 N N . TRP A 1 348 ? -21.275 -0.457 13.808 1.00 97.75 348 TRP A N 1
ATOM 2740 C CA . TRP A 1 348 ? -20.699 0.876 13.690 1.00 97.75 348 TRP A CA 1
ATOM 2741 C C . TRP A 1 348 ? -19.706 0.944 12.532 1.00 97.75 348 TRP A C 1
ATOM 2743 O O . TRP A 1 348 ? -18.868 0.058 12.353 1.00 97.75 348 TRP A O 1
ATOM 2753 N N . ILE A 1 349 ? -19.816 2.006 11.742 1.00 97.00 349 ILE A N 1
ATOM 2754 C CA . ILE A 1 349 ? -18.904 2.376 10.659 1.00 97.00 349 ILE A CA 1
ATOM 2755 C C . ILE A 1 349 ? -18.332 3.737 11.038 1.00 97.00 349 ILE A C 1
ATOM 2757 O O . ILE A 1 349 ? -19.080 4.707 11.133 1.00 97.00 349 ILE A O 1
ATOM 2761 N N . ILE A 1 350 ? -17.031 3.798 11.290 1.00 96.19 350 ILE A N 1
ATOM 2762 C CA . ILE A 1 350 ? -16.341 4.996 11.758 1.00 96.19 350 ILE A CA 1
ATOM 2763 C C . ILE A 1 350 ? -15.318 5.406 10.702 1.00 96.19 350 ILE A C 1
ATOM 2765 O O . ILE A 1 350 ? -14.450 4.611 10.345 1.00 96.19 350 ILE A O 1
ATOM 2769 N N . ASP A 1 351 ? -15.428 6.643 10.232 1.00 93.38 351 ASP A N 1
ATOM 2770 C CA . ASP A 1 351 ? -14.458 7.294 9.348 1.00 93.38 351 ASP A CA 1
ATOM 2771 C C . ASP A 1 351 ? -13.711 8.368 10.152 1.00 93.38 351 ASP A C 1
ATOM 2773 O O . ASP A 1 351 ? -14.320 9.089 10.955 1.00 93.38 351 ASP A O 1
ATOM 2777 N N . TYR A 1 352 ? -12.388 8.441 10.012 1.00 91.06 352 TYR A N 1
ATOM 2778 C CA . TYR A 1 352 ? -11.577 9.410 10.737 1.00 91.06 352 TYR A CA 1
ATOM 2779 C C . TYR A 1 352 ? -11.375 10.669 9.895 1.00 91.06 352 TYR A C 1
ATOM 2781 O O . TYR A 1 352 ? -11.005 10.617 8.726 1.00 91.06 352 TYR A O 1
ATOM 2789 N N . LYS A 1 353 ? -11.539 11.846 10.511 1.00 87.88 353 LYS A N 1
ATOM 2790 C CA . LYS A 1 353 ? -11.230 13.117 9.848 1.00 87.88 353 LYS A CA 1
ATOM 2791 C C . LYS A 1 353 ? -10.315 13.998 10.676 1.00 87.88 353 LYS A C 1
ATOM 2793 O O . LYS A 1 353 ? -10.635 14.446 11.775 1.00 87.88 353 LYS A O 1
ATOM 2798 N N . SER A 1 354 ? -9.162 14.323 10.098 1.00 76.00 354 SER A N 1
ATOM 2799 C CA . SER A 1 354 ? -8.139 15.181 10.707 1.00 76.00 354 SER A CA 1
ATOM 2800 C C . SER A 1 354 ? -8.316 16.679 10.405 1.00 76.00 354 SER A C 1
ATOM 2802 O O . SER A 1 354 ? -7.325 17.416 10.414 1.00 76.00 354 SER A O 1
ATOM 2804 N N . GLY A 1 355 ? -9.538 17.121 10.077 1.00 66.50 355 GLY A N 1
ATOM 2805 C CA . GLY A 1 355 ? -9.843 18.482 9.622 1.00 66.50 355 GLY A CA 1
ATOM 2806 C C . GLY A 1 355 ? -9.263 19.577 10.528 1.00 66.50 355 GLY A C 1
ATOM 2807 O O . GLY A 1 355 ? -9.150 19.409 11.743 1.00 66.50 355 GLY A O 1
ATOM 2808 N N . TYR A 1 356 ? -8.848 20.693 9.921 1.00 64.38 356 TYR A N 1
ATOM 2809 C CA . TYR A 1 356 ? -8.287 21.845 10.630 1.00 64.38 356 TYR A CA 1
ATOM 2810 C C . TYR A 1 356 ? -9.312 22.977 10.708 1.00 64.38 356 TYR A C 1
ATOM 2812 O O . TYR A 1 356 ? -9.691 23.538 9.683 1.00 64.38 356 TYR A O 1
ATOM 2820 N N . HIS A 1 357 ? -9.706 23.350 11.927 1.00 60.72 357 HIS A N 1
ATOM 2821 C CA . HIS A 1 357 ? -10.549 24.518 12.170 1.00 60.72 357 HIS A CA 1
ATOM 2822 C C . HIS A 1 357 ? -9.691 25.782 12.300 1.00 60.72 357 HIS A C 1
ATOM 2824 O O . HIS A 1 357 ? -8.965 25.945 13.281 1.00 60.72 357 HIS A O 1
ATOM 2830 N N . ALA A 1 358 ? -9.767 26.686 11.320 1.00 52.19 358 ALA A N 1
ATOM 2831 C CA . ALA A 1 358 ? -8.954 27.910 11.267 1.00 52.19 358 ALA A CA 1
ATOM 2832 C C . ALA A 1 358 ? -9.576 29.124 11.998 1.00 52.19 358 ALA A C 1
ATOM 2834 O O . ALA A 1 358 ? -9.099 30.248 11.839 1.00 52.19 358 ALA A O 1
ATOM 2835 N N . GLY A 1 359 ? -10.611 28.906 12.816 1.00 50.00 359 GLY A N 1
ATOM 2836 C CA . GLY A 1 359 ? -11.319 29.950 13.560 1.00 50.00 359 GLY A CA 1
ATOM 2837 C C . GLY A 1 359 ? -12.699 30.249 12.969 1.00 50.00 359 GLY A C 1
ATOM 2838 O O . GLY A 1 359 ? -12.824 30.666 11.823 1.00 50.00 359 GLY A O 1
ATOM 2839 N N . GLY A 1 360 ? -13.726 30.031 13.789 1.00 61.41 360 GLY A N 1
ATOM 2840 C CA . GLY A 1 360 ? -15.158 30.072 13.475 1.00 61.41 360 GLY A CA 1
ATOM 2841 C C . GLY A 1 360 ? -15.936 29.362 14.593 1.00 61.41 360 GLY A C 1
ATOM 2842 O O . GLY A 1 360 ? -15.317 28.934 15.574 1.00 61.41 360 GLY A O 1
ATOM 2843 N N . ASP A 1 361 ? -17.256 29.214 14.468 1.00 76.31 361 ASP A N 1
ATOM 2844 C CA . ASP A 1 361 ? -18.003 28.328 15.371 1.00 76.31 361 ASP A CA 1
ATOM 2845 C C . ASP A 1 36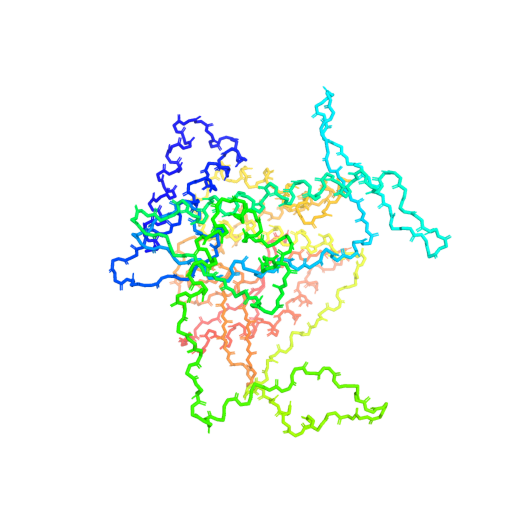1 ? -17.584 26.873 15.106 1.00 76.31 361 ASP A C 1
ATOM 2847 O O . ASP A 1 361 ? -17.472 26.446 13.957 1.00 76.31 361 ASP A O 1
ATOM 2851 N N . LEU A 1 362 ? -17.267 26.136 16.171 1.00 75.81 362 LEU A N 1
ATOM 2852 C CA . LEU A 1 362 ? -16.882 24.730 16.067 1.00 75.81 362 LEU A CA 1
ATOM 2853 C C . LEU A 1 362 ? -18.071 23.889 15.597 1.00 75.81 362 LEU A C 1
ATOM 2855 O O . LEU A 1 362 ? -17.870 22.935 14.855 1.00 75.81 362 LEU A O 1
ATOM 2859 N N . GLU A 1 363 ? -19.286 24.240 16.015 1.00 79.31 363 GLU A N 1
ATOM 2860 C CA . GLU A 1 363 ? -20.474 23.448 15.705 1.00 79.31 363 GLU A CA 1
ATOM 2861 C C . GLU A 1 363 ? -20.841 23.547 14.218 1.00 79.31 363 GLU A C 1
ATOM 2863 O O . GLU A 1 363 ? -21.122 22.530 13.588 1.00 79.31 363 GLU A O 1
ATOM 2868 N N . ASP A 1 364 ? -20.725 24.744 13.634 1.00 79.69 364 ASP A N 1
ATOM 2869 C CA . ASP A 1 364 ? -20.938 24.965 12.199 1.00 79.69 364 ASP A CA 1
ATOM 2870 C C . ASP A 1 364 ? -19.920 24.174 11.360 1.00 79.69 364 ASP A C 1
ATOM 2872 O O . ASP A 1 364 ? -20.293 23.496 10.407 1.00 79.69 364 ASP A O 1
ATOM 2876 N N . PHE A 1 365 ? -18.640 24.180 11.754 1.00 79.25 365 PHE A N 1
ATOM 2877 C CA . PHE A 1 365 ? -17.598 23.391 11.085 1.00 79.25 365 PHE A CA 1
ATOM 2878 C C . PHE A 1 365 ? -17.876 21.880 11.148 1.00 79.25 365 PHE A C 1
ATOM 2880 O O . PHE A 1 365 ? -17.718 21.173 10.154 1.00 79.25 365 PHE A O 1
ATOM 2887 N N . LEU A 1 366 ? -18.289 21.375 12.316 1.00 77.62 366 LEU A N 1
ATOM 2888 C CA . LEU A 1 366 ? -18.621 19.960 12.498 1.00 77.62 366 LEU A CA 1
ATOM 2889 C C . LEU A 1 366 ? -19.817 19.552 11.627 1.00 77.62 366 LEU A C 1
ATOM 2891 O O . LEU A 1 366 ? -19.789 18.478 11.027 1.00 77.62 366 LEU A O 1
ATOM 2895 N N . GLN A 1 367 ? -20.831 20.412 11.528 1.00 79.50 367 GLN A N 1
ATOM 2896 C CA . GLN A 1 367 ? -22.003 20.185 10.687 1.00 79.50 367 GLN A CA 1
ATOM 2897 C C . GLN A 1 367 ? -21.642 20.189 9.193 1.00 79.50 367 GLN A C 1
ATOM 2899 O O . GLN A 1 367 ? -22.049 19.283 8.468 1.00 79.50 367 GLN A O 1
ATOM 2904 N N . GLU A 1 368 ? -20.834 21.151 8.739 1.00 80.25 368 GLU A N 1
ATOM 2905 C CA . GLU A 1 368 ? -20.367 21.220 7.348 1.00 80.25 368 GLU A CA 1
ATOM 2906 C C . GLU A 1 368 ? -19.553 19.982 6.943 1.00 80.25 368 GLU A C 1
ATOM 2908 O O . GLU A 1 368 ? -19.718 19.459 5.837 1.00 80.25 368 GLU A O 1
ATOM 2913 N N . GLU A 1 369 ? -18.681 19.485 7.827 1.00 77.06 369 GLU A N 1
ATOM 2914 C CA . GLU A 1 369 ? -17.952 18.242 7.571 1.00 77.06 369 GLU A CA 1
ATOM 2915 C C . GLU A 1 369 ? -18.913 17.045 7.553 1.00 77.06 369 GLU A C 1
ATOM 2917 O O . GLU A 1 369 ? -18.861 16.246 6.624 1.00 77.06 369 GLU A O 1
ATOM 2922 N N . ALA A 1 370 ? -19.845 16.932 8.502 1.00 78.50 370 ALA A N 1
ATOM 2923 C CA . ALA A 1 370 ? -20.817 15.837 8.512 1.00 78.50 370 ALA A CA 1
ATOM 2924 C C . ALA A 1 370 ? -21.630 15.758 7.206 1.00 78.50 370 ALA A C 1
ATOM 2926 O O . ALA A 1 370 ? -21.762 14.681 6.629 1.00 78.50 370 ALA A O 1
ATOM 2927 N N . GLU A 1 371 ? -22.104 16.900 6.698 1.00 82.31 371 GLU A N 1
ATOM 2928 C CA . GLU A 1 371 ? -22.839 16.990 5.430 1.00 82.31 371 GLU A CA 1
ATOM 2929 C C . GLU A 1 371 ? -21.984 16.583 4.223 1.00 82.31 371 GLU A C 1
ATOM 2931 O O . GLU A 1 371 ? -22.478 15.939 3.296 1.00 82.31 371 GLU A O 1
ATOM 2936 N N . ARG A 1 372 ? -20.687 16.910 4.239 1.00 79.31 372 ARG A N 1
ATOM 2937 C CA . ARG A 1 372 ? -19.751 16.532 3.172 1.00 79.31 372 ARG A CA 1
ATOM 2938 C C . ARG A 1 372 ? -19.508 15.023 3.120 1.00 79.31 372 ARG A C 1
ATOM 2940 O O . ARG A 1 372 ? -19.443 14.456 2.031 1.00 79.31 372 ARG A O 1
ATOM 2947 N N . TYR A 1 373 ? -19.392 14.373 4.278 1.00 82.69 373 TYR A N 1
ATOM 2948 C CA . TYR A 1 373 ? -19.130 12.931 4.373 1.00 82.69 373 TYR A CA 1
ATOM 2949 C C . TYR A 1 373 ? -20.400 12.069 4.299 1.00 82.69 373 TYR A C 1
ATOM 2951 O O . TYR A 1 373 ? -20.296 10.850 4.156 1.00 82.69 373 TYR A O 1
ATOM 2959 N N . ASP A 1 374 ? -21.594 12.666 4.326 1.00 84.19 374 ASP A N 1
ATOM 2960 C CA . ASP A 1 374 ? -22.866 11.937 4.378 1.00 84.19 374 ASP A CA 1
ATOM 2961 C C . ASP A 1 374 ? -23.052 10.979 3.187 1.00 84.19 374 ASP A C 1
ATOM 2963 O O . ASP A 1 374 ? -23.412 9.816 3.360 1.00 84.19 374 ASP A O 1
ATOM 2967 N N . VAL A 1 375 ? -22.689 11.411 1.971 1.00 85.56 375 VAL A N 1
ATOM 2968 C CA . VAL A 1 375 ? -22.762 10.568 0.759 1.00 85.56 375 VAL A CA 1
ATOM 2969 C C . VAL A 1 375 ? -21.829 9.353 0.856 1.00 85.56 375 VAL A C 1
ATOM 2971 O O . VAL A 1 375 ? -22.194 8.238 0.462 1.00 85.56 375 VAL A O 1
ATOM 2974 N N . GLN A 1 376 ? -20.621 9.549 1.385 1.00 85.62 376 GLN A N 1
ATOM 2975 C CA . GLN A 1 376 ? -19.632 8.487 1.562 1.00 85.62 376 GLN A CA 1
ATOM 2976 C C . GLN A 1 376 ? -20.090 7.493 2.637 1.00 85.62 376 GLN A C 1
ATOM 2978 O O . GLN A 1 376 ? -20.104 6.285 2.394 1.00 85.62 376 GLN A O 1
ATOM 2983 N N . LEU A 1 377 ? -20.548 7.988 3.787 1.00 90.12 377 LEU A N 1
ATOM 2984 C CA . LEU A 1 377 ? -21.050 7.157 4.880 1.00 90.12 377 LEU A CA 1
ATOM 2985 C C . LEU A 1 377 ? -22.320 6.391 4.483 1.00 90.12 377 LEU A C 1
ATOM 2987 O O . LEU A 1 377 ? -22.437 5.203 4.787 1.00 90.12 377 LEU A O 1
ATOM 2991 N N . ALA A 1 378 ? -23.234 7.009 3.730 1.00 90.88 378 ALA A N 1
ATOM 2992 C CA . ALA A 1 378 ? -24.401 6.333 3.164 1.00 90.88 378 ALA A CA 1
ATOM 2993 C C . ALA A 1 378 ? -23.999 5.194 2.213 1.00 90.88 378 ALA A C 1
ATOM 2995 O O . ALA A 1 378 ? -24.592 4.112 2.242 1.00 90.88 378 ALA A O 1
ATOM 2996 N N . THR A 1 379 ? -22.946 5.400 1.416 1.00 90.19 379 THR A N 1
ATOM 2997 C CA . THR A 1 379 ? -22.386 4.358 0.545 1.00 90.19 379 THR A CA 1
ATOM 2998 C C . THR A 1 379 ? -21.861 3.182 1.370 1.00 90.19 379 THR A C 1
ATOM 3000 O O . THR A 1 379 ? -22.177 2.033 1.064 1.00 90.19 379 THR A O 1
ATOM 3003 N N . TYR A 1 380 ? -21.123 3.445 2.453 1.00 92.81 380 TYR A N 1
ATOM 3004 C CA . TYR A 1 380 ? -20.629 2.393 3.346 1.00 92.81 380 TYR A CA 1
ATOM 3005 C C . TYR A 1 380 ? -21.772 1.610 3.994 1.00 92.81 380 TYR A C 1
ATOM 3007 O O . TYR A 1 380 ? -21.754 0.379 3.982 1.00 92.81 380 TYR A O 1
ATOM 3015 N N . ARG A 1 381 ? -22.811 2.301 4.484 1.00 93.81 381 ARG A N 1
ATOM 3016 C CA . ARG A 1 381 ? -24.018 1.658 5.032 1.00 93.81 381 ARG A CA 1
ATOM 3017 C C . ARG A 1 381 ? -24.644 0.712 4.012 1.00 93.81 381 ARG A C 1
ATOM 3019 O O . ARG A 1 381 ? -24.886 -0.447 4.333 1.00 93.81 381 ARG A O 1
ATOM 3026 N N . ARG A 1 382 ? -24.812 1.162 2.764 1.00 93.50 382 ARG A N 1
ATOM 3027 C CA . ARG A 1 382 ? -25.389 0.355 1.678 1.00 93.50 382 ARG A CA 1
ATOM 3028 C C . ARG A 1 382 ? -24.599 -0.924 1.390 1.00 93.50 382 ARG A C 1
ATOM 3030 O O . ARG A 1 382 ? -25.202 -1.940 1.049 1.00 93.50 382 ARG A O 1
ATOM 3037 N N . LEU A 1 383 ? -23.270 -0.881 1.509 1.00 93.88 383 LEU A N 1
ATOM 3038 C CA . LEU A 1 383 ? -22.414 -2.056 1.323 1.00 93.88 383 LEU A CA 1
ATOM 3039 C C . LEU A 1 383 ? -22.646 -3.094 2.429 1.00 93.88 383 LEU A C 1
ATOM 3041 O O . LEU A 1 383 ? -22.813 -4.273 2.127 1.00 93.88 383 LEU A O 1
ATOM 3045 N N . PHE A 1 384 ? -22.745 -2.666 3.689 1.00 94.44 384 PHE A N 1
ATOM 3046 C CA . PHE A 1 384 ? -23.057 -3.573 4.800 1.00 94.44 384 PHE A CA 1
ATOM 3047 C C . PHE A 1 384 ? -24.497 -4.101 4.761 1.00 94.44 384 PHE A C 1
ATOM 3049 O O . PHE A 1 384 ? -24.717 -5.279 5.041 1.00 94.44 384 PHE A O 1
ATOM 3056 N N . GLU A 1 385 ? -25.474 -3.291 4.341 1.00 94.12 385 GLU A N 1
ATOM 3057 C CA . GLU A 1 385 ? -26.858 -3.753 4.135 1.00 94.12 385 GLU A CA 1
ATOM 3058 C C . GLU A 1 385 ? -26.920 -4.930 3.147 1.00 94.12 385 GLU A C 1
ATOM 3060 O O . GLU A 1 385 ? -27.657 -5.893 3.356 1.00 94.12 385 GLU A O 1
ATOM 3065 N N . GLN A 1 386 ? -26.109 -4.897 2.083 1.00 92.69 386 GLN A N 1
ATOM 3066 C CA . GLN A 1 386 ? -26.020 -5.990 1.105 1.00 92.69 386 GLN A CA 1
ATOM 3067 C C . GLN A 1 386 ? -25.403 -7.267 1.680 1.00 92.69 386 GLN A C 1
ATOM 3069 O O . GLN A 1 386 ? -25.686 -8.357 1.184 1.00 92.69 386 GLN A O 1
ATOM 3074 N N . MET A 1 387 ? -24.597 -7.147 2.735 1.00 91.50 387 MET A N 1
ATOM 3075 C CA . MET A 1 387 ? -24.044 -8.281 3.476 1.00 91.50 387 MET A CA 1
ATOM 3076 C C . MET A 1 387 ? -25.042 -8.865 4.492 1.00 91.50 387 MET A C 1
ATOM 3078 O O . MET A 1 387 ? -24.755 -9.894 5.100 1.00 91.50 387 MET A O 1
ATOM 3082 N N . GLY A 1 388 ? -26.226 -8.258 4.641 1.00 91.19 388 GLY A N 1
ATOM 3083 C CA . GLY A 1 388 ? -27.297 -8.726 5.523 1.00 91.19 388 GLY A CA 1
ATOM 3084 C C . GLY A 1 388 ? -27.355 -8.030 6.883 1.00 91.19 388 GLY A C 1
ATOM 3085 O O . GLY A 1 388 ? -28.125 -8.461 7.740 1.00 91.19 388 GLY A O 1
ATOM 3086 N N . GLU A 1 389 ? -26.574 -6.968 7.090 1.00 91.81 389 GLU A N 1
ATOM 3087 C CA . GLU A 1 389 ? -26.630 -6.156 8.308 1.00 91.81 389 GLU A CA 1
ATOM 3088 C C . GLU A 1 389 ? -27.895 -5.286 8.327 1.00 91.81 389 GLU A C 1
ATOM 3090 O O . GLU A 1 389 ? -28.267 -4.689 7.315 1.00 91.81 389 GLU A O 1
ATOM 3095 N N . THR A 1 390 ? -28.567 -5.204 9.479 1.00 88.44 390 THR A N 1
ATOM 3096 C CA . THR A 1 390 ? -29.855 -4.491 9.602 1.00 88.44 390 THR A CA 1
ATOM 3097 C C . THR A 1 390 ? -29.834 -3.302 10.553 1.00 88.44 390 THR A C 1
ATOM 3099 O O . THR A 1 390 ? -30.662 -2.407 10.404 1.00 88.44 390 THR A O 1
ATOM 3102 N N . ASP A 1 391 ? -28.931 -3.290 11.534 1.00 94.75 391 ASP A N 1
ATOM 3103 C CA . ASP A 1 391 ? -28.779 -2.186 12.486 1.00 94.75 391 ASP A CA 1
ATOM 3104 C C . ASP A 1 391 ? -27.391 -1.576 12.315 1.00 94.75 391 ASP A C 1
ATOM 3106 O O . ASP A 1 391 ? -26.400 -2.111 12.808 1.00 94.75 391 ASP A O 1
ATOM 3110 N N . ILE A 1 392 ? -27.315 -0.506 11.521 1.00 96.00 392 ILE A N 1
ATOM 3111 C CA . ILE A 1 392 ? -26.058 0.105 11.091 1.00 96.00 392 ILE A CA 1
ATOM 3112 C C . ILE A 1 392 ? -26.074 1.589 11.442 1.00 96.00 392 ILE A C 1
ATOM 3114 O O . ILE A 1 392 ? -26.978 2.326 11.036 1.00 96.00 392 ILE A O 1
ATOM 3118 N N . ARG A 1 393 ? -25.024 2.042 12.125 1.00 96.12 393 ARG A N 1
ATOM 3119 C CA . ARG A 1 393 ? -24.738 3.455 12.375 1.00 96.12 393 ARG A CA 1
ATOM 3120 C C . ARG A 1 393 ? -23.417 3.831 11.735 1.00 96.12 393 ARG A C 1
ATOM 3122 O O . ARG A 1 393 ? -22.401 3.187 11.975 1.00 96.12 393 ARG A O 1
ATOM 3129 N N . ALA A 1 394 ? -23.435 4.891 10.938 1.00 94.88 394 ALA A N 1
ATOM 3130 C CA . ALA A 1 394 ? -22.224 5.476 10.392 1.00 94.88 394 ALA A CA 1
ATOM 3131 C C . ALA A 1 394 ? -21.919 6.788 11.107 1.00 94.88 394 ALA A C 1
ATOM 3133 O O . ALA A 1 394 ? -22.832 7.556 11.411 1.00 94.88 394 ALA A O 1
ATOM 3134 N N . ALA A 1 395 ? -20.650 7.032 11.399 1.00 94.50 395 ALA A N 1
ATOM 3135 C CA . ALA A 1 395 ? -20.228 8.217 12.115 1.00 94.50 395 ALA A CA 1
ATOM 3136 C C . ALA A 1 395 ? -18.859 8.713 11.647 1.00 94.50 395 ALA A C 1
ATOM 3138 O O . ALA A 1 395 ? -17.983 7.933 11.278 1.00 94.50 395 ALA A O 1
ATOM 3139 N N . LEU A 1 396 ? -18.687 10.028 11.714 1.00 92.75 396 LEU A N 1
ATOM 3140 C CA . LEU A 1 396 ? -17.426 10.717 11.491 1.00 92.75 396 LEU A CA 1
ATOM 3141 C C . LEU A 1 396 ? -16.793 11.020 12.850 1.00 92.75 396 LEU A C 1
ATOM 3143 O O . LEU A 1 396 ? -17.408 11.684 13.690 1.00 92.75 396 LEU A O 1
ATOM 3147 N N . TYR A 1 397 ? -15.573 10.547 13.083 1.00 93.81 397 TYR A N 1
ATOM 3148 C CA . TYR A 1 397 ? -14.816 10.875 14.288 1.00 93.81 397 TYR A CA 1
ATOM 3149 C C . TYR A 1 397 ? -13.722 11.891 13.961 1.00 93.81 397 TYR A C 1
ATOM 3151 O O . TYR A 1 397 ? -12.931 11.688 13.041 1.00 93.81 397 TYR A O 1
ATOM 3159 N N . LEU A 1 398 ? -13.655 12.979 14.734 1.00 91.50 398 LEU A N 1
ATOM 3160 C CA . LEU A 1 398 ? -12.631 14.017 14.618 1.00 91.50 398 LEU A CA 1
ATOM 3161 C C . LEU A 1 398 ? -11.665 13.944 15.813 1.00 91.50 398 LEU A C 1
ATOM 3163 O O . LEU A 1 398 ? -11.921 14.588 16.839 1.00 91.50 398 LEU A O 1
ATOM 3167 N N . PRO A 1 399 ? -10.524 13.231 15.697 1.00 90.44 399 PRO A N 1
ATOM 3168 C CA . PRO A 1 399 ? -9.589 12.994 16.802 1.00 90.44 399 PRO A CA 1
ATOM 3169 C C . PRO A 1 399 ? -9.115 14.262 17.519 1.00 90.44 399 PRO A C 1
ATOM 3171 O O . PRO A 1 399 ? -9.000 14.302 18.741 1.00 90.44 399 PRO A O 1
ATOM 3174 N N . ARG A 1 400 ? -8.882 15.347 16.769 1.00 87.44 400 ARG A N 1
ATOM 3175 C CA . ARG A 1 400 ? -8.429 16.633 17.330 1.00 87.44 400 ARG A CA 1
ATOM 3176 C C . ARG A 1 400 ? -9.447 17.237 18.291 1.00 87.44 400 ARG A C 1
ATOM 3178 O O . ARG A 1 400 ? -9.091 17.860 19.293 1.00 87.44 400 ARG A O 1
ATOM 3185 N N . HIS A 1 401 ? -10.726 17.063 17.988 1.00 88.12 401 HIS A N 1
ATOM 3186 C CA . HIS A 1 401 ? -11.817 17.635 18.765 1.00 88.12 401 HIS A CA 1
ATOM 3187 C C . HIS A 1 401 ? -12.390 16.647 19.776 1.00 88.12 401 HIS A C 1
ATOM 3189 O O . HIS A 1 401 ? -13.011 17.109 20.730 1.00 88.12 401 HIS A O 1
ATOM 3195 N N . ASP A 1 402 ? -12.085 15.353 19.635 1.00 90.38 402 ASP A N 1
ATOM 3196 C CA . ASP A 1 402 ? -12.735 14.262 20.362 1.00 90.38 402 ASP A CA 1
ATOM 3197 C C . ASP A 1 402 ? -14.260 14.370 20.233 1.00 90.38 402 ASP A C 1
ATOM 3199 O O . ASP A 1 402 ? -15.013 14.592 21.183 1.00 90.38 402 ASP A O 1
ATOM 3203 N N . ARG A 1 403 ? -14.701 14.363 18.974 1.00 91.50 403 ARG A N 1
ATOM 3204 C CA . ARG A 1 403 ? -16.102 14.507 18.591 1.00 91.50 403 ARG A CA 1
ATOM 3205 C C . ARG A 1 403 ? -16.472 13.386 17.642 1.00 91.50 403 ARG A C 1
ATOM 3207 O O . ARG A 1 403 ? -15.809 13.205 16.625 1.00 91.50 403 ARG A O 1
ATOM 3214 N N . LEU A 1 404 ? -17.531 12.664 17.993 1.00 93.19 404 LEU A N 1
ATOM 3215 C CA . LEU A 1 404 ? -18.160 11.649 17.161 1.00 93.19 404 LEU A CA 1
ATOM 3216 C C . LEU A 1 404 ? -19.497 12.194 16.662 1.00 93.19 404 LEU A C 1
ATOM 3218 O O . LEU A 1 404 ? -20.378 12.493 17.468 1.00 93.19 404 LEU A O 1
ATOM 3222 N N . ILE A 1 405 ? -19.637 12.326 15.349 1.00 91.19 405 ILE A N 1
ATOM 3223 C CA . ILE A 1 405 ? -20.851 12.824 14.706 1.00 91.19 405 ILE A CA 1
ATOM 3224 C C . ILE A 1 405 ? -21.515 11.657 13.995 1.00 91.19 405 ILE A C 1
ATOM 3226 O O . ILE A 1 405 ? -20.935 11.081 13.081 1.00 91.19 405 ILE A O 1
ATOM 3230 N N . VAL A 1 406 ? -22.722 11.296 14.416 1.00 90.19 406 VAL A N 1
ATOM 3231 C CA . VAL A 1 406 ? -23.482 10.214 13.783 1.00 90.19 406 VAL A CA 1
ATOM 3232 C C . VAL A 1 406 ? -24.214 10.779 12.567 1.00 90.19 406 VAL A C 1
ATOM 3234 O O . VAL A 1 406 ? -24.968 11.741 12.705 1.00 90.19 406 VAL A O 1
ATOM 3237 N N . SER A 1 407 ? -23.977 10.190 11.395 1.00 83.56 407 SER A N 1
ATOM 3238 C CA . SER A 1 407 ? -24.699 10.514 10.158 1.00 83.56 407 SER A CA 1
ATOM 3239 C C . SER A 1 407 ? -26.144 10.013 10.257 1.00 83.56 407 SER A C 1
ATOM 3241 O O . SER A 1 407 ? -26.416 8.973 10.871 1.00 83.56 407 SER A O 1
ATOM 3243 N N . SER A 1 408 ? -27.071 10.809 9.717 1.00 65.56 408 SER A N 1
ATOM 3244 C CA . SER A 1 408 ? -28.523 10.617 9.843 1.00 65.56 408 SER A CA 1
ATOM 3245 C C . SER A 1 408 ? -29.080 9.376 9.148 1.00 65.56 408 SER A C 1
ATOM 3247 O O . SER A 1 408 ? -28.474 8.861 8.183 1.00 65.56 408 SER A O 1
#

Foldseek 3Di:
DVVVLVVLVVVLVVVCVVVVVVVPVVSSVVSVVVSPQLADADDPPDPDDDDALSNCANAADQEAEDEALLDAPDPDDPDQKFKDWDAPPVRDIDMDIDGDDDPPDPDDDVSVVVRVVVVVVVLVVVLVVSVVSRQVRHDNYYHYYHDWDVVDVVTAGDPRGSVNVCCVPCVVVVVVVVVVPPDPDPPPPPPPPPPPPPDDDDDPPDDDPCVVVPPDDDPFAAPDDPPPPDPPPPVLLLVLLQVLLLVLLQVLLVCFLVNQDPVNVVVSLVCQLVSSVVSPDDPVCSVVSSVLSNLLNVLLSPDPLSNVQSGPPFAPKHAQDWFWDADPRHIDIDTFGIWGADPVRAIEGEDEDQDDDPDDDPVVVVVVVLVVCLVVQVVVVVRVVVVVRDHYWYWYAYSSVRDIGIHD

Radius of gyration: 30.91 Å; chains: 1; bounding box: 69×64×73 Å

Sequence (408 aa):
SEQRDALAYLDTLSAAEDQGLLADWNAFMELLDEQFTEGDPPDEDIKLEILTMHGAKGLEWDLVVLPGLDRGTGGNNRELLYWLPFTPDTGEERVLIAPLRSAEQDDNTDLIKLIRAEQDQREAHEHQRLLYVAATRARERLVLSASLDPEKTPVQPTSGSLLADLWPTCGEDFLRALDASPEPEETSDGGDERPDQGLRRVAAGWQPRIGDRLDWRPALPPREREVEIEFNWAGVQVRRIGTVLHRLLERVGQIGIERFDEGQRRSLRERIPGLLKAMGTGSSELEAAVEPILEAFDKTLDSETGRWILSGEHRDAACELPLTGIVDGELVNAVIDRTFVDEHGTRWIIDYKSGYHAGGDLEDFLQEEAERYDVQLATYRRLFEQMGETDIRAALYLPRHDRLIVSS